Protein 2WZK (pdb70)

Radius of gyration: 33.43 Å; Cα contacts (8 Å, |Δi|>4): 358; chains: 1; bounding box: 38×51×123 Å

InterPro domains:
  IPR001373 Cullin, N-terminal [PF00888] (19-507)
  IPR016157 Cullin, conserved site [PS01256] (753-780)
  IPR016158 Cullin homology domain [PS50069] (403-638)
  IPR016158 Cullin homology domain [SM00182] (435-586)
  IPR016159 Cullin repeat-like-containing domain superfamily [SSF74788] (15-383)
  IPR019559 Cullin, neddylation domain [PF10557] (711-772)
  IPR019559 Cullin, neddylation domain [SM00884] (707-774)
  IPR036317 Cullin homology domain superfamily [SSF75632] (400-673)
  IPR036388 Winged helix-like DNA-binding domain superfamily [G3DSA:1.10.10.10] (694-776)
  IPR036390 Winged helix DNA-binding domain superfamily [SSF46785] (694-780)
  IPR045093 Cullin [PTHR11932] (10-776)
  IPR059120 Cullin-like, alpha+beta domain [PF26557] (530-672)

Sequence (369 aa):
SLQFEDKWDFMHPIVLKLLRQESVTKQQWFDLFSDVHAVCLWDDKGSSKIHQALKEDILEFIIKQAQARVLSHQDDTALLKAYIVEWRKFFTQCDILPKPFCQLEVTLLGKMEDSIVRKLMLDTWNESIFSNIKNRLQDSAMKLVHAERLGEAFDSQLVIGVRESYVNLCSNPEDKLQIYRDNFEKAYLDSTERFYRTQAPSYLQQNGVQNYMKYADAKLKEEEEKRALRYLETRRECNSVEALMECCVNALVTSFKETILAECQGMIKRNETEKLHLMFSLMDKVPNGIEPMLKDLEEHIISSAGLADMVAAAETITTDSEKYREQLDTLFNRFSKLVKEAFQDDPRFLTARDKAYKAVVNDATIFKAENL

Nearest PDB structures (foldseek):
  2wzk-assembly1_A  TM=1.003E+00  e=5.968E-44  Mus musculus
  4jgh-assembly2_D-2  TM=9.629E-01  e=2.401E-36  Homo sapiens
  8ei2-assembly1_A  TM=7.654E-01  e=1.104E-33  Homo sapiens
  4n9f-assembly4_O  TM=9.792E-01  e=4.889E-29  Homo sapiens
  6v9i-assembly1_C  TM=8.476E-01  e=6.575E-32  Streptococcus sp. 'group G'

B-factor: mean 35.42, std 13.07, range [15.44, 109.76]

Secondary structure (DSSP, 8-state):
--SHHHHHHHHHHHHHHHHHT----HHHHHHHHHHHHHHHHH-TTHHHHHHHHHHHHHHHHHHHHHHHHHT--SHHHHHHHHHHHHHHHHHHTTTTTGGGHHHHTTSTT--TT-HHHHHHHHHHIIIIIHHHHHHHHHHHHHHHHHHHTT----THHHHHHHHHHHHS---SS-TTHHIIIIIIHHHHHHHHHHHHHHHHHHHHHHHHHHHHHHHHHHHHHHHHHHHHHS--TT--SHHHHHHHHHHHHHTGGGHHHHHTTHHHHHHTT-HHHHHHHHHHHTTSTT-SHHHHHHHHHHHHHHHHHHHHHHGGGTTT-HHHHHHHHHHHHHHHHHHHHHHHTT-HHHHHHHHHHHHHHHHHHHH--PPP-

Structure (mmCIF, N/CA/C/O backbone):
data_2WZK
#
_entry.id   2WZK
#
_cell.length_a   30.180
_cell.length_b   64.500
_cell.length_c   197.540
_cell.angle_alpha   90.00
_cell.angle_beta   90.00
_cell.angle_gamma   90.00
#
_symmetry.space_group_name_H-M   'P 21 21 21'
#
loop_
_entity.id
_entity.type
_entity.pdbx_description
1 polymer CULLIN-5
2 non-polymer 1,2-ETHANEDIOL
3 water water
#
loop_
_atom_site.group_PDB
_atom_site.id
_atom_site.type_symbol
_atom_site.label_atom_id
_atom_site.label_alt_id
_atom_site.label_comp_id
_atom_site.label_asym_id
_atom_site.label_entity_id
_atom_site.label_seq_id
_atom_site.pdbx_PDB_ins_code
_atom_site.Cartn_x
_atom_site.Cartn_y
_atom_site.Cartn_z
_atom_site.occupancy
_atom_site.B_iso_or_equiv
_atom_site.auth_seq_id
_atom_site.auth_comp_id
_atom_site.auth_asym_id
_atom_site.auth_atom_id
_atom_site.pdbx_PDB_model_num
ATOM 1 N N . SER A 1 12 ? -4.088 11.389 99.916 1.00 44.14 12 SER A N 1
ATOM 2 C CA . SER A 1 12 ? -3.912 12.689 100.566 1.00 43.92 12 SER A CA 1
ATOM 3 C C . SER A 1 12 ? -4.057 12.590 102.096 1.00 45.79 12 SER A C 1
ATOM 4 O O . SER A 1 12 ? -5.117 12.891 102.658 1.00 45.55 12 SER A O 1
ATOM 7 N N . LEU A 1 13 ? -2.971 12.140 102.759 1.00 40.08 13 LEU A N 1
ATOM 8 C CA . LEU A 1 13 ? -2.894 11.921 104.210 1.00 38.82 13 LEU A CA 1
ATOM 9 C C . LEU A 1 13 ? -1.798 12.767 104.906 1.00 39.34 13 LEU A C 1
ATOM 10 O O . LEU A 1 13 ? -1.356 12.425 106.005 1.00 38.33 13 LEU A O 1
ATOM 15 N N . GLN A 1 14 ? -1.378 13.877 104.270 1.00 33.74 14 GLN A N 1
ATOM 16 C CA . GLN A 1 14 ? -0.379 14.802 104.821 1.00 32.40 14 GLN A CA 1
ATOM 17 C C . GLN A 1 14 ? -1.058 15.769 105.792 1.00 35.42 14 GLN A C 1
ATOM 18 O O . GLN A 1 14 ? -2.286 15.875 105.779 1.00 35.54 14 GLN A O 1
ATOM 24 N N . PHE A 1 15 ? -0.267 16.470 106.634 1.00 30.36 15 PHE A N 1
ATOM 25 C CA . PHE A 1 15 ? -0.764 17.452 107.602 1.00 28.68 15 PHE A CA 1
ATOM 26 C C . PHE A 1 15 ? -1.642 18.516 106.933 1.00 32.46 15 PHE A C 1
ATOM 27 O O . PHE A 1 15 ? -2.730 18.805 107.425 1.00 29.98 15 PHE A O 1
ATOM 35 N N . GLU A 1 16 ? -1.181 19.052 105.787 1.00 31.85 16 GLU A N 1
ATOM 36 C CA . GLU A 1 16 ? -1.879 20.074 104.997 1.00 32.95 16 GLU A CA 1
ATOM 37 C C . GLU A 1 16 ? -3.218 19.582 104.462 1.00 37.71 16 GLU A C 1
ATOM 38 O O . GLU A 1 16 ? -4.096 20.400 104.188 1.00 38.20 16 GLU A O 1
ATOM 44 N N . ASP A 1 17 ? -3.372 18.253 104.303 1.00 34.40 17 ASP A N 1
ATOM 45 C CA . ASP A 1 17 ? -4.600 17.626 103.811 1.00 34.19 17 ASP A CA 1
ATOM 46 C C . ASP A 1 17 ? -5.614 17.352 104.920 1.00 35.72 17 ASP A C 1
ATOM 47 O O . ASP A 1 17 ? -6.816 17.348 104.646 1.00 35.13 17 ASP A O 1
ATOM 52 N N . LYS A 1 18 ? -5.132 17.075 106.149 1.00 30.40 18 LYS A N 1
ATOM 53 C CA . LYS A 1 18 ? -5.970 16.688 107.285 1.00 29.74 18 LYS A CA 1
ATOM 54 C C . LYS A 1 18 ? -6.225 17.719 108.378 1.00 31.47 18 LYS A C 1
ATOM 55 O O . LYS A 1 18 ? -7.296 17.661 108.976 1.00 31.28 18 LYS A O 1
ATOM 61 N N . TRP A 1 19 ? -5.262 18.623 108.679 1.00 26.00 19 TRP A N 1
ATOM 62 C CA . TRP A 1 19 ? -5.426 19.602 109.768 1.00 25.20 19 TRP A CA 1
ATOM 63 C C . TRP A 1 19 ? -6.718 20.425 109.773 1.00 28.97 19 TRP A C 1
ATOM 64 O O . TRP A 1 19 ? -7.292 20.609 110.845 1.00 27.20 19 TRP A O 1
ATOM 75 N N . ASP A 1 20 ? -7.188 20.889 108.591 1.00 27.08 20 ASP A N 1
ATOM 76 C CA . ASP A 1 20 ? -8.437 21.663 108.481 1.00 28.41 20 ASP A CA 1
ATOM 77 C C . ASP A 1 20 ? -9.662 20.882 108.965 1.00 31.25 20 ASP A C 1
ATOM 78 O O . ASP A 1 20 ? -10.677 21.494 109.295 1.00 31.76 20 ASP A O 1
ATOM 83 N N . PHE A 1 21 ? -9.557 19.535 109.019 1.00 26.98 21 PHE A N 1
ATOM 84 C CA . PHE A 1 21 ? -10.605 18.638 109.505 1.00 27.24 21 PHE A CA 1
ATOM 85 C C . PHE A 1 21 ? -10.409 18.347 110.995 1.00 29.14 21 PHE A C 1
ATOM 86 O O . PHE A 1 21 ? -11.379 18.047 111.692 1.00 30.26 21 PHE A O 1
ATOM 94 N N . MET A 1 22 ? -9.152 18.445 111.476 1.00 22.51 22 MET A N 1
ATOM 95 C CA . MET A 1 22 ? -8.744 18.175 112.862 1.00 20.00 22 MET A CA 1
ATOM 96 C C . MET A 1 22 ? -8.908 19.388 113.763 1.00 24.93 22 MET A C 1
ATOM 97 O O . MET A 1 22 ? -9.438 19.252 114.862 1.00 25.78 22 MET A O 1
ATOM 102 N N . HIS A 1 23 ? -8.427 20.565 113.305 1.00 22.00 23 HIS A N 1
ATOM 103 C CA . HIS A 1 23 ? -8.493 21.858 114.004 1.00 21.64 23 HIS A CA 1
ATOM 104 C C . HIS A 1 23 ? -9.879 22.186 114.606 1.00 25.25 23 HIS A C 1
ATOM 105 O O . HIS A 1 23 ? -9.916 22.490 115.797 1.00 24.10 23 HIS A O 1
ATOM 112 N N . PRO A 1 24 ? -11.019 22.112 113.856 1.00 22.80 24 PRO A N 1
ATOM 113 C CA . PRO A 1 24 ? -12.322 22.442 114.471 1.00 22.82 24 PRO A CA 1
ATOM 114 C C . PRO A 1 24 ? -12.713 21.554 115.652 1.00 26.59 24 PRO A C 1
ATOM 115 O O . PRO A 1 24 ? -13.398 22.021 116.563 1.00 26.24 24 PRO A O 1
ATOM 119 N N . ILE A 1 25 ? -12.284 20.279 115.632 1.00 22.76 25 ILE A N 1
ATOM 120 C CA . ILE A 1 25 ? -12.573 19.312 116.701 1.00 21.75 25 ILE A CA 1
ATOM 121 C C . ILE A 1 25 ? -11.740 19.636 117.934 1.00 24.18 25 ILE A C 1
ATOM 122 O O . ILE A 1 25 ? -12.254 19.557 119.048 1.00 24.06 25 ILE A O 1
ATOM 127 N N . VAL A 1 26 ? -10.469 20.045 117.731 1.00 19.04 26 VAL A N 1
ATOM 128 C CA . VAL A 1 26 ? -9.563 20.469 118.806 1.00 17.12 26 VAL A CA 1
ATOM 129 C C . VAL A 1 26 ? -10.180 21.688 119.510 1.00 22.33 26 VAL A C 1
ATOM 130 O O . VAL A 1 26 ? -10.189 21.752 120.739 1.00 21.82 26 VAL A O 1
ATOM 134 N N . LEU A 1 27 ? -10.726 22.623 118.716 1.00 21.09 27 LEU A N 1
ATOM 135 C CA . LEU A 1 27 ? -11.375 23.839 119.184 1.00 22.81 27 LEU A CA 1
ATOM 136 C C . LEU A 1 27 ? -12.600 23.535 120.049 1.00 26.17 27 LEU A C 1
ATOM 137 O O . LEU A 1 27 ? -12.734 24.100 121.138 1.00 25.05 27 LEU A O 1
ATOM 142 N N . LYS A 1 28 ? -13.467 22.610 119.573 1.00 23.06 28 LYS A N 1
ATOM 143 C CA . LYS A 1 28 ? -14.677 22.156 120.267 1.00 22.49 28 LYS A CA 1
ATOM 144 C C . LYS A 1 28 ? -14.293 21.489 121.591 1.00 26.13 28 LYS A C 1
ATOM 145 O O . LYS A 1 28 ? -14.944 21.732 122.611 1.00 26.13 28 LYS A O 1
ATOM 151 N N . LEU A 1 29 ? -13.229 20.654 121.570 1.00 22.41 29 LEU A N 1
ATOM 152 C CA . LEU A 1 29 ? -12.738 19.943 122.753 1.00 21.71 29 LEU A CA 1
ATOM 153 C C . LEU A 1 29 ? -12.165 20.885 123.812 1.00 24.41 29 LEU A C 1
ATOM 154 O O . LEU A 1 29 ? -12.373 20.647 124.997 1.00 24.89 29 LEU A O 1
ATOM 159 N N . LEU A 1 30 ? -11.486 21.966 123.391 1.00 20.35 30 LEU A N 1
ATOM 160 C CA . LEU A 1 30 ? -10.942 22.988 124.292 1.00 19.91 30 LEU A CA 1
ATOM 161 C C . LEU A 1 30 ? -12.064 23.830 124.927 1.00 23.65 30 LEU A C 1
ATOM 162 O O . LEU A 1 30 ? -11.976 24.198 126.097 1.00 22.04 30 LEU A O 1
ATOM 167 N N . ARG A 1 31 ? -13.101 24.143 124.135 1.00 22.09 31 ARG A N 1
ATOM 168 C CA . ARG A 1 31 ? -14.236 24.978 124.544 1.00 22.34 31 ARG A CA 1
ATOM 169 C C . ARG A 1 31 ? -15.378 24.189 125.193 1.00 26.22 31 ARG A C 1
ATOM 170 O O . ARG A 1 31 ? -16.370 24.797 125.605 1.00 27.19 31 ARG A O 1
ATOM 178 N N . GLN A 1 32 ? -15.244 22.843 125.288 1.00 21.25 32 GLN A N 1
ATOM 179 C CA . GLN A 1 32 ? -16.266 21.942 125.836 1.00 21.19 32 GLN A CA 1
ATOM 180 C C . GLN A 1 32 ? -17.575 22.073 125.031 1.00 25.86 32 GLN A C 1
ATOM 181 O O . GLN A 1 32 ? -18.671 22.210 125.590 1.00 26.43 32 GLN A O 1
ATOM 187 N N . GLU A 1 33 ? -17.436 22.075 123.698 1.00 22.00 33 GLU A N 1
ATOM 188 C CA . GLU A 1 33 ? -18.574 22.154 122.797 1.00 22.87 33 GLU A CA 1
ATOM 189 C C . GLU A 1 33 ? -18.935 20.732 122.361 1.00 26.21 33 GLU A C 1
ATOM 190 O O . GLU A 1 33 ? -18.130 19.821 122.533 1.00 23.39 33 GLU A O 1
ATOM 196 N N . SER A 1 34 ? -20.145 20.539 121.813 1.00 25.46 34 SER A N 1
ATOM 197 C CA . SER A 1 34 ? -20.636 19.229 121.401 1.00 24.62 34 SER A CA 1
ATOM 198 C C . SER A 1 34 ? -19.782 18.588 120.315 1.00 27.83 34 SER A C 1
ATOM 199 O O . SER A 1 34 ? -19.490 19.217 119.299 1.00 28.96 34 SER A O 1
ATOM 202 N N . VAL A 1 35 ? -19.367 17.337 120.551 1.00 22.78 35 VAL A N 1
ATOM 203 C CA . VAL A 1 35 ? -18.559 16.538 119.616 1.00 21.76 35 VAL A CA 1
ATOM 204 C C . VAL A 1 35 ? -19.295 15.211 119.382 1.00 26.78 35 VAL A C 1
ATOM 205 O O . VAL A 1 35 ? -19.790 14.613 120.339 1.00 27.84 35 VAL A O 1
ATOM 209 N N . THR A 1 36 ? -19.422 14.778 118.117 1.00 23.40 36 THR A N 1
ATOM 210 C CA . THR A 1 36 ? -20.079 13.501 117.807 1.00 22.85 36 THR A CA 1
ATOM 211 C C . THR A 1 36 ? -19.034 12.396 118.032 1.00 24.65 36 THR A C 1
ATOM 212 O O . THR A 1 36 ? -17.840 12.683 118.011 1.00 21.49 36 THR A O 1
ATOM 216 N N . LYS A 1 37 ? -19.477 11.140 118.216 1.00 22.74 37 LYS A N 1
ATOM 217 C CA . LYS A 1 37 ? -18.584 9.992 118.389 1.00 21.78 37 LYS A CA 1
ATOM 218 C C . LYS A 1 37 ? -17.769 9.781 117.103 1.00 26.61 37 LYS A C 1
ATOM 219 O O . LYS A 1 37 ? -16.599 9.399 117.179 1.00 26.35 37 LYS A O 1
ATOM 225 N N . GLN A 1 38 ? -18.374 10.081 115.928 1.00 23.97 38 GLN A N 1
ATOM 226 C CA . GLN A 1 38 ? -17.703 10.002 114.631 1.00 23.26 38 GLN A CA 1
ATOM 227 C C . GLN A 1 38 ? -16.538 10.993 114.584 1.00 26.29 38 GLN A C 1
ATOM 228 O O . GLN A 1 38 ? -15.439 10.592 114.224 1.00 24.48 38 GLN A O 1
ATOM 234 N N . GLN A 1 39 ? -16.767 12.261 114.990 1.00 24.21 39 GLN A N 1
ATOM 235 C CA . GLN A 1 39 ? -15.739 13.317 115.028 1.00 23.14 39 GLN A CA 1
ATOM 236 C C . GLN A 1 39 ? -14.588 12.974 115.968 1.00 26.03 39 GLN A C 1
ATOM 237 O O . GLN A 1 39 ? -13.433 13.252 115.643 1.00 25.28 39 GLN A O 1
ATOM 243 N N . TRP A 1 40 ? -14.907 12.361 117.124 1.00 22.08 40 TRP A N 1
ATOM 244 C CA . TRP A 1 40 ? -13.950 11.932 118.135 1.00 20.22 40 TRP A CA 1
ATOM 245 C C . TRP A 1 40 ? -13.041 10.819 117.607 1.00 24.03 40 TRP A C 1
ATOM 246 O O . TRP A 1 40 ? -11.819 10.971 117.661 1.00 22.41 40 TRP A O 1
ATOM 257 N N . PHE A 1 41 ? -13.627 9.718 117.089 1.00 21.95 41 PHE A N 1
ATOM 258 C CA . PHE A 1 41 ? -12.835 8.604 116.569 1.00 22.46 41 PHE A CA 1
ATOM 259 C C . PHE A 1 41 ? -12.095 8.917 115.272 1.00 26.77 41 PHE A C 1
ATOM 260 O O . PHE A 1 41 ? -10.992 8.406 115.073 1.00 25.57 41 PHE A O 1
ATOM 268 N N . ASP A 1 42 ? -12.645 9.827 114.438 1.00 24.03 42 ASP A N 1
ATOM 269 C CA . ASP A 1 42 ? -11.985 10.268 113.206 1.00 23.03 42 ASP A CA 1
ATOM 270 C C . ASP A 1 42 ? -10.728 11.074 113.543 1.00 27.46 42 ASP A C 1
ATOM 271 O O . ASP A 1 42 ? -9.761 11.021 112.783 1.00 26.65 42 ASP A O 1
ATOM 276 N N . LEU A 1 43 ? -10.751 11.832 114.667 1.00 24.67 43 LEU A N 1
ATOM 277 C CA . LEU A 1 43 ? -9.606 12.623 115.128 1.00 23.28 43 LEU A CA 1
ATOM 278 C C . LEU A 1 43 ? -8.455 11.700 115.508 1.00 24.80 43 LEU A C 1
ATOM 279 O O . LEU A 1 43 ? -7.313 11.992 115.150 1.00 23.54 43 LEU A O 1
ATOM 284 N N . PHE A 1 44 ? -8.758 10.570 116.195 1.00 20.62 44 PHE A N 1
ATOM 285 C CA . PHE A 1 44 ? -7.764 9.544 116.541 1.00 20.14 44 PHE A CA 1
ATOM 286 C C . PHE A 1 44 ? -7.160 9.024 115.211 1.00 24.26 44 PHE A C 1
ATOM 287 O O . PHE A 1 44 ? -5.937 9.010 115.051 1.00 22.68 44 PHE A O 1
ATOM 295 N N . SER A 1 45 ? -8.038 8.677 114.240 1.00 21.05 45 SER A N 1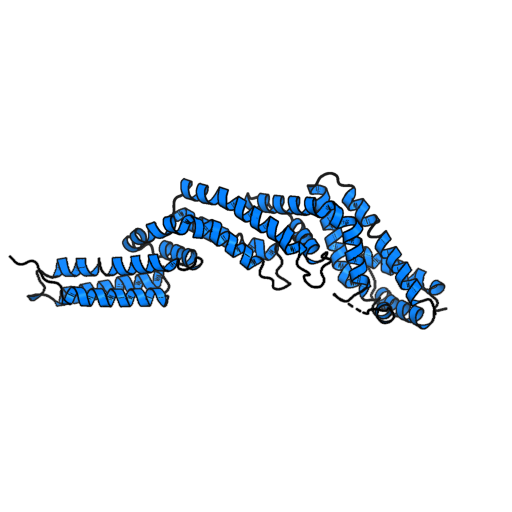
ATOM 296 C CA . SER A 1 45 ? -7.666 8.173 112.913 1.00 20.97 45 SER A CA 1
ATOM 297 C C . SER A 1 45 ? -6.810 9.153 112.111 1.00 22.48 45 SER A C 1
ATOM 298 O O . SER A 1 45 ? -5.857 8.730 111.461 1.00 21.45 45 SER A O 1
ATOM 301 N N . ASP A 1 46 ? -7.142 10.456 112.163 1.00 19.29 46 ASP A N 1
ATOM 302 C CA . ASP A 1 46 ? -6.409 11.504 111.447 1.00 19.04 46 ASP A CA 1
ATOM 303 C C . ASP A 1 46 ? -5.010 11.748 112.037 1.00 22.32 46 ASP A C 1
ATOM 304 O O . ASP A 1 46 ? -4.055 11.904 111.274 1.00 22.28 46 ASP A O 1
ATOM 309 N N . VAL A 1 47 ? -4.887 11.752 113.382 1.00 17.98 47 VAL A N 1
ATOM 310 C CA . VAL A 1 47 ? -3.602 11.927 114.081 1.00 16.39 47 VAL A CA 1
ATOM 311 C C . VAL A 1 47 ? -2.656 10.793 113.670 1.00 21.13 47 VAL A C 1
ATOM 312 O O . VAL A 1 47 ? -1.519 11.055 113.271 1.00 20.46 47 VAL A O 1
ATOM 316 N N . HIS A 1 48 ? -3.150 9.543 113.725 1.00 18.33 48 HIS A N 1
ATOM 317 C CA . HIS A 1 48 ? -2.389 8.362 113.328 1.00 19.20 48 HIS A CA 1
ATOM 318 C C . HIS A 1 48 ? -1.968 8.435 111.847 1.00 23.93 48 HIS A C 1
ATOM 319 O O . HIS A 1 48 ? -0.798 8.200 111.550 1.00 23.59 48 HIS A O 1
ATOM 326 N N . ALA A 1 49 ? -2.915 8.750 110.929 1.00 21.12 49 ALA A N 1
ATOM 327 C CA . ALA A 1 49 ? -2.639 8.843 109.486 1.00 21.06 49 ALA A CA 1
ATOM 328 C C . ALA A 1 49 ? -1.554 9.880 109.160 1.00 24.30 49 ALA A C 1
ATOM 329 O O . ALA A 1 49 ? -0.622 9.557 108.435 1.00 23.42 49 ALA A O 1
ATOM 331 N N . VAL A 1 50 ? -1.651 11.099 109.731 1.00 21.92 50 VAL A N 1
ATOM 332 C CA . VAL A 1 50 ? -0.673 12.179 109.512 1.00 21.80 50 VAL A CA 1
ATOM 333 C C . VAL A 1 50 ? 0.704 11.805 110.104 1.00 25.24 50 VAL A C 1
ATOM 334 O O . VAL A 1 50 ? 1.715 12.019 109.445 1.00 25.58 50 VAL A O 1
ATOM 338 N N . CYS A 1 51 ? 0.742 11.237 111.330 1.00 21.28 51 CYS A N 1
ATOM 339 C CA . CYS A 1 51 ? 2.001 10.827 111.960 1.00 21.13 51 CYS A CA 1
ATOM 340 C C . CYS A 1 51 ? 2.685 9.702 111.180 1.00 25.83 51 CYS A C 1
ATOM 341 O O . CYS A 1 51 ? 3.912 9.662 111.119 1.00 26.39 51 CYS A O 1
ATOM 344 N N . LEU A 1 52 ? 1.888 8.810 110.563 1.00 22.19 52 LEU A N 1
ATOM 345 C CA . LEU A 1 52 ? 2.392 7.689 109.764 1.00 22.09 52 LEU A CA 1
ATOM 346 C C . LEU A 1 52 ? 2.927 8.113 108.392 1.00 24.86 52 LEU A C 1
ATOM 347 O O . LEU A 1 52 ? 4.038 7.736 108.020 1.00 24.40 52 LEU A O 1
ATOM 352 N N . TRP A 1 53 ? 2.119 8.858 107.637 1.00 20.47 53 TRP A N 1
ATOM 353 C CA . TRP A 1 53 ? 2.402 9.222 106.250 1.00 20.76 53 TRP A CA 1
ATOM 354 C C . TRP A 1 53 ? 3.202 10.486 105.988 1.00 24.18 53 TRP A C 1
ATOM 355 O O . TRP A 1 53 ? 3.829 10.586 104.938 1.00 24.65 53 TRP A O 1
ATOM 366 N N . ASP A 1 54 ? 3.138 11.466 106.887 1.00 19.55 54 ASP A N 1
ATOM 367 C CA . ASP A 1 54 ? 3.863 12.723 106.697 1.00 19.69 54 ASP A CA 1
ATOM 368 C C . ASP A 1 54 ? 5.149 12.675 107.527 1.00 24.53 54 ASP A C 1
ATOM 369 O O . ASP A 1 54 ? 5.080 12.478 108.744 1.00 22.91 54 ASP A O 1
ATOM 374 N N . ASP A 1 55 ? 6.320 12.853 106.873 1.00 23.23 55 ASP A N 1
ATOM 375 C CA . ASP A 1 55 ? 7.621 12.854 107.568 1.00 24.54 55 ASP A CA 1
ATOM 376 C C . ASP A 1 55 ? 7.756 13.970 108.617 1.00 29.30 55 ASP A C 1
ATOM 377 O O . ASP A 1 55 ? 8.515 13.821 109.569 1.00 31.17 55 ASP A O 1
ATOM 382 N N . LYS A 1 56 ? 6.965 15.047 108.471 1.00 24.45 56 LYS A N 1
ATOM 383 C CA . LYS A 1 56 ? 6.909 16.191 109.382 1.00 23.66 56 LYS A CA 1
ATOM 384 C C . LYS A 1 56 ? 5.562 16.208 110.146 1.00 25.30 56 LYS A C 1
ATOM 385 O O . LYS A 1 56 ? 5.240 17.203 110.796 1.00 24.10 56 LYS A O 1
ATOM 389 N N . GLY A 1 57 ? 4.814 15.099 110.068 1.00 20.97 57 GLY A N 1
ATOM 390 C CA . GLY A 1 57 ? 3.492 14.923 110.675 1.00 19.59 57 GLY A CA 1
ATOM 391 C C . GLY A 1 57 ? 3.419 15.153 112.170 1.00 22.81 57 GLY A C 1
ATOM 392 O O . GLY A 1 57 ? 2.616 15.971 112.630 1.00 21.84 57 GLY A O 1
ATOM 393 N N . SER A 1 58 ? 4.265 14.443 112.937 1.00 19.17 58 SER A N 1
ATOM 394 C CA . SER A 1 58 ? 4.335 14.562 114.404 1.00 18.40 58 SER A CA 1
ATOM 395 C C . SER A 1 58 ? 4.704 15.982 114.838 1.00 23.39 58 SER A C 1
ATOM 396 O O . SER A 1 58 ? 4.071 16.528 115.739 1.00 23.34 58 SER A O 1
ATOM 399 N N . SER A 1 59 ? 5.697 16.588 114.167 1.00 20.37 59 SER A N 1
ATOM 400 C CA . SER A 1 59 ? 6.159 17.949 114.432 1.00 20.41 59 SER A CA 1
ATOM 401 C C . SER A 1 59 ? 5.075 18.991 114.159 1.00 24.50 59 SER A C 1
ATOM 402 O O . SER A 1 59 ? 4.859 19.874 114.996 1.00 24.22 59 SER A O 1
ATOM 405 N N . LYS A 1 60 ? 4.390 18.878 113.002 1.00 20.39 60 LYS A N 1
ATOM 406 C CA . LYS A 1 60 ? 3.332 19.807 112.602 1.00 20.20 60 LYS A CA 1
ATOM 407 C C . LYS A 1 60 ? 2.087 19.711 113.477 1.00 24.54 60 LYS A C 1
ATOM 408 O O . LYS A 1 60 ? 1.509 20.751 113.797 1.00 24.62 60 LYS A O 1
ATOM 414 N N . ILE A 1 61 ? 1.688 18.478 113.885 1.00 20.13 61 ILE A N 1
ATOM 415 C CA . ILE A 1 61 ? 0.542 18.260 114.780 1.00 18.65 61 ILE A CA 1
ATOM 416 C C . ILE A 1 61 ? 0.849 18.847 116.153 1.00 21.99 61 ILE A C 1
ATOM 417 O O . ILE A 1 61 ? -0.007 19.541 116.694 1.00 20.21 61 ILE A O 1
ATOM 422 N N . HIS A 1 62 ? 2.067 18.588 116.711 1.00 18.47 62 HIS A N 1
ATOM 423 C CA . HIS A 1 62 ? 2.423 19.118 118.032 1.00 18.32 62 HIS A CA 1
ATOM 424 C C . HIS A 1 62 ? 2.371 20.637 118.048 1.00 22.28 62 HIS A C 1
ATOM 425 O O . HIS A 1 62 ? 1.817 21.208 118.986 1.00 20.28 62 HIS A O 1
ATOM 432 N N . GLN A 1 63 ? 2.974 21.279 117.031 1.00 20.16 63 GLN A N 1
ATOM 433 C CA . GLN A 1 63 ? 3.027 22.735 116.934 1.00 20.94 63 GLN A CA 1
ATOM 434 C C . GLN A 1 63 ? 1.660 23.371 116.729 1.00 23.82 63 GLN A C 1
ATOM 435 O O . GLN A 1 63 ? 1.365 24.345 117.414 1.00 23.01 63 GLN A O 1
ATOM 441 N N . ALA A 1 64 ? 0.829 22.833 115.808 1.00 21.13 64 ALA A N 1
ATOM 442 C CA . ALA A 1 64 ? -0.502 23.396 115.555 1.00 21.32 64 ALA A CA 1
ATOM 443 C C . ALA A 1 64 ? -1.424 23.223 116.768 1.00 24.43 64 ALA A C 1
ATOM 444 O O . ALA A 1 64 ? -2.118 24.170 117.127 1.00 23.92 64 ALA A O 1
ATOM 446 N N . LEU A 1 65 ? -1.357 22.051 117.446 1.00 20.50 65 LEU A N 1
ATOM 447 C CA . LEU A 1 65 ? -2.105 21.761 118.678 1.00 19.19 65 LEU A CA 1
ATOM 448 C C . LEU A 1 65 ? -1.626 22.703 119.793 1.00 22.89 65 LEU A C 1
ATOM 449 O O . LEU A 1 65 ? -2.458 23.208 120.547 1.00 22.75 65 LEU A O 1
ATOM 454 N N . LYS A 1 66 ? -0.298 22.971 119.872 1.00 19.06 66 LYS A N 1
ATOM 455 C CA . LYS A 1 66 ? 0.264 23.908 120.856 1.00 18.69 66 LYS A CA 1
ATOM 456 C C . LYS A 1 66 ? -0.319 25.313 120.602 1.00 22.36 66 LYS A C 1
ATOM 457 O O . LYS A 1 66 ? -0.708 25.987 121.552 1.00 20.79 66 LYS A O 1
ATOM 463 N N . GLU A 1 67 ? -0.401 25.727 119.317 1.00 19.34 67 GLU A N 1
ATOM 464 C CA . GLU A 1 67 ? -0.966 27.018 118.916 1.00 19.55 67 GLU A CA 1
ATOM 465 C C . GLU A 1 67 ? -2.445 27.109 119.255 1.00 22.97 67 GLU A C 1
ATOM 466 O O . GLU A 1 67 ? -2.891 28.161 119.712 1.00 22.94 67 GLU A O 1
ATOM 472 N N . ASP A 1 68 ? -3.198 26.005 119.069 1.00 18.60 68 ASP A N 1
ATOM 473 C CA . ASP A 1 68 ? -4.617 25.971 119.406 1.00 18.42 68 ASP A CA 1
ATOM 474 C C . ASP A 1 68 ? -4.793 26.093 120.927 1.00 23.88 68 ASP A C 1
ATOM 475 O O . ASP A 1 68 ? -5.621 26.894 121.369 1.00 24.87 68 ASP A O 1
ATOM 480 N N . ILE A 1 69 ? -3.974 25.356 121.718 1.00 19.93 69 ILE A N 1
ATOM 481 C CA . ILE A 1 69 ? -4.011 25.406 123.189 1.00 19.93 69 ILE A CA 1
ATOM 482 C C . ILE A 1 69 ? -3.714 26.839 123.675 1.00 27.07 69 ILE A C 1
ATOM 483 O O . ILE A 1 69 ? -4.517 27.412 124.418 1.00 26.78 69 ILE A O 1
ATOM 488 N N . LEU A 1 70 ? -2.594 27.422 123.198 1.00 24.79 70 LEU A N 1
ATOM 489 C CA . LEU A 1 70 ? -2.143 28.772 123.528 1.00 26.30 70 LEU A CA 1
ATOM 490 C C . LEU A 1 70 ? -3.166 29.857 123.169 1.00 32.20 70 LEU A C 1
ATOM 491 O O . LEU A 1 70 ? -3.328 30.804 123.937 1.00 32.82 70 LEU A O 1
ATOM 496 N N . GLU A 1 71 ? -3.870 29.708 122.026 1.00 29.30 71 GLU A N 1
ATOM 497 C CA . GLU A 1 71 ? -4.877 30.674 121.574 1.00 29.59 71 GLU A CA 1
ATOM 498 C C . GLU A 1 71 ? -6.124 30.653 122.460 1.00 31.82 71 GLU A C 1
ATOM 499 O O . GLU A 1 71 ? -6.633 31.720 122.805 1.00 31.40 71 GLU A O 1
ATOM 505 N N . PHE A 1 72 ? -6.596 29.449 122.841 1.00 27.10 72 PHE A N 1
ATOM 506 C CA . PHE A 1 72 ? -7.734 29.297 123.747 1.00 26.92 72 PHE A CA 1
ATOM 507 C C . PHE A 1 72 ? -7.410 29.908 125.117 1.00 29.55 72 PHE A C 1
ATOM 508 O O . PHE A 1 72 ? -8.262 30.598 125.677 1.00 29.56 72 PHE A O 1
ATOM 516 N N A ILE A 1 73 ? -6.204 29.641 125.658 0.50 25.62 73 ILE A N 1
ATOM 517 N N B ILE A 1 73 ? -6.190 29.645 125.643 0.50 26.05 73 ILE A N 1
ATOM 518 C CA A ILE A 1 73 ? -5.785 30.158 126.967 0.50 25.33 73 ILE A CA 1
ATOM 519 C CA B ILE A 1 73 ? -5.709 30.152 126.937 0.50 25.98 73 ILE A CA 1
ATOM 520 C C A ILE A 1 73 ? -5.636 31.688 126.955 0.50 30.47 73 ILE A C 1
ATOM 521 C C B ILE A 1 73 ? -5.687 31.678 126.924 0.50 30.76 73 ILE A C 1
ATOM 522 O O A ILE A 1 73 ? -5.972 32.325 127.949 0.50 30.47 73 ILE A O 1
ATOM 523 O O B ILE A 1 73 ? -6.111 32.294 127.898 0.50 30.75 73 ILE A O 1
ATOM 532 N N . LYS A 1 74 ? -5.234 32.273 125.804 1.00 28.09 74 LYS A N 1
ATOM 533 C CA . LYS A 1 74 ? -5.135 33.731 125.601 1.00 29.06 74 LYS A CA 1
ATOM 534 C C . LYS A 1 74 ? -6.555 34.352 125.634 1.00 32.24 74 LYS A C 1
ATOM 535 O O . LYS A 1 74 ? -6.743 35.422 126.216 1.00 32.42 74 LYS A O 1
ATOM 539 N N . GLN A 1 75 ? -7.552 33.638 125.055 1.00 27.41 75 GLN A N 1
ATOM 540 C CA . GLN A 1 75 ? -8.964 34.034 125.046 1.00 27.40 75 GLN A CA 1
ATOM 541 C C . GLN A 1 75 ? -9.540 33.893 126.470 1.00 31.71 75 GLN A C 1
ATOM 542 O O . GLN A 1 75 ? -10.251 34.790 126.938 1.00 31.85 75 GLN A O 1
ATOM 548 N N . ALA A 1 76 ? -9.210 32.779 127.164 1.00 27.20 76 ALA A N 1
ATOM 549 C CA . ALA A 1 76 ? -9.645 32.533 128.548 1.00 27.31 76 ALA A CA 1
ATOM 550 C C . ALA A 1 76 ? -9.056 33.583 129.494 1.00 31.15 76 ALA A C 1
ATOM 551 O O . ALA A 1 76 ? -9.767 34.069 130.372 1.00 32.07 76 ALA A O 1
ATOM 553 N N . GLN A 1 77 ? -7.776 33.960 129.278 1.00 27.07 77 GLN A N 1
ATOM 554 C CA . GLN A 1 77 ? -7.053 34.978 130.047 1.00 28.01 77 GLN A CA 1
ATOM 555 C C . GLN A 1 77 ? -7.759 36.336 129.940 1.00 33.66 77 GLN A C 1
ATOM 556 O O . GLN A 1 77 ? -7.959 36.990 130.958 1.00 33.42 77 GLN A O 1
ATOM 562 N N . ALA A 1 78 ? -8.147 36.738 128.713 1.00 31.38 78 ALA A N 1
ATOM 563 C CA . ALA A 1 78 ? -8.850 37.993 128.441 1.00 32.92 78 ALA A CA 1
ATOM 564 C C . ALA A 1 78 ? -10.163 38.078 129.224 1.00 37.43 78 ALA A C 1
ATOM 565 O O . ALA A 1 78 ? -10.422 39.108 129.847 1.00 38.40 78 ALA A O 1
ATOM 567 N N . ARG A 1 79 ? -10.962 36.986 129.233 1.00 33.53 79 ARG A N 1
ATOM 568 C CA . ARG A 1 79 ? -12.232 36.921 129.970 1.00 33.80 79 ARG A CA 1
ATOM 569 C C . ARG A 1 79 ? -12.015 37.069 131.476 1.00 38.24 79 ARG A C 1
ATOM 570 O O . ARG A 1 79 ? -12.697 37.874 132.108 1.00 39.30 79 ARG A O 1
ATOM 578 N N . VAL A 1 80 ? -11.049 36.323 132.036 1.00 33.80 80 VAL A N 1
ATOM 579 C CA . VAL A 1 80 ? -10.732 36.335 133.471 1.00 33.54 80 VAL A CA 1
ATOM 580 C C . VAL A 1 80 ? -10.137 37.676 133.945 1.00 39.76 80 VAL A C 1
ATOM 581 O O . VAL A 1 80 ? -10.662 38.278 134.880 1.00 40.38 80 VAL A O 1
ATOM 585 N N . LEU A 1 81 ? -9.062 38.137 133.286 1.00 37.17 81 LEU A N 1
ATOM 586 C CA . LEU A 1 81 ? -8.328 39.356 133.632 1.00 38.65 81 LEU A CA 1
ATOM 587 C C . LEU A 1 81 ? -9.072 40.674 133.362 1.00 44.45 81 LEU A C 1
ATOM 588 O O . LEU A 1 81 ? -8.611 41.728 133.812 1.00 46.37 81 LEU A O 1
ATOM 593 N N . SER A 1 82 ? -10.232 40.618 132.667 1.00 40.38 82 SER A N 1
ATOM 594 C CA . SER A 1 82 ? -11.058 41.800 132.386 1.00 41.84 82 SER A CA 1
ATOM 595 C C . SER A 1 82 ? -11.817 42.286 133.631 1.00 46.62 82 SER A C 1
ATOM 596 O O . SER A 1 82 ? -12.306 43.422 133.641 1.00 48.59 82 SER A O 1
ATOM 599 N N . HIS A 1 83 ? -11.912 41.429 134.673 1.00 41.62 83 HIS A N 1
ATOM 600 C CA . HIS A 1 83 ? -12.596 41.726 135.935 1.00 42.27 83 HIS A CA 1
ATOM 601 C C . HIS A 1 83 ? -11.634 42.319 136.956 1.00 44.94 83 HIS A C 1
ATOM 602 O O . HIS A 1 83 ? -10.723 41.633 137.422 1.00 40.79 83 HIS A O 1
ATOM 609 N N . GLN A 1 84 ? -11.846 43.601 137.298 1.00 45.18 84 GLN A N 1
ATOM 610 C CA . GLN A 1 84 ? -11.043 44.342 138.277 1.00 45.93 84 GLN A CA 1
ATOM 611 C C . GLN A 1 84 ? -11.406 43.948 139.710 1.00 50.32 84 GLN A C 1
ATOM 612 O O . GLN A 1 84 ? -10.530 43.901 140.572 1.00 50.25 84 GLN A O 1
ATOM 618 N N . ASP A 1 85 ? -12.702 43.683 139.956 1.00 46.96 85 ASP A N 1
ATOM 619 C CA . ASP A 1 85 ? -13.268 43.269 141.240 1.00 46.43 85 ASP A CA 1
ATOM 620 C C . ASP A 1 85 ? -12.795 41.841 141.562 1.00 46.00 85 ASP A C 1
ATOM 621 O O . ASP A 1 85 ? -12.992 40.941 140.743 1.00 44.06 85 ASP A O 1
ATOM 626 N N . ASP A 1 86 ? -12.156 41.650 142.741 1.00 40.73 86 ASP A N 1
ATOM 627 C CA . ASP A 1 86 ? -11.629 40.362 143.211 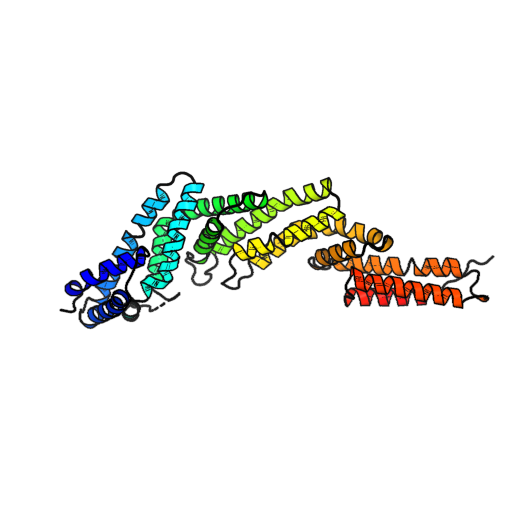1.00 38.16 86 ASP A CA 1
ATOM 628 C C . ASP A 1 86 ? -12.686 39.261 143.274 1.00 40.73 86 ASP A C 1
ATOM 629 O O . ASP A 1 86 ? -12.382 38.112 142.957 1.00 39.10 86 ASP A O 1
ATOM 634 N N . THR A 1 87 ? -13.926 39.620 143.661 1.00 38.24 87 THR A N 1
ATOM 635 C CA . THR A 1 87 ? -15.070 38.707 143.731 1.00 37.49 87 THR A CA 1
ATOM 636 C C . THR A 1 87 ? -15.461 38.254 142.315 1.00 40.02 87 THR A C 1
ATOM 637 O O . THR A 1 87 ? -15.635 37.054 142.094 1.00 38.88 87 THR A O 1
ATOM 641 N N . ALA A 1 88 ? -15.568 39.210 141.365 1.00 36.80 88 ALA A N 1
ATOM 642 C CA . ALA A 1 88 ? -15.898 38.951 139.957 1.00 36.77 88 ALA A CA 1
ATOM 643 C C . ALA A 1 88 ? -14.760 38.201 139.253 1.00 39.07 88 ALA A C 1
ATOM 644 O O . ALA A 1 88 ? -15.025 37.385 138.368 1.00 38.47 88 ALA A O 1
ATOM 646 N N . LEU A 1 89 ? -13.498 38.475 139.660 1.00 34.77 89 LEU A N 1
ATOM 647 C CA . LEU A 1 89 ? -12.289 37.824 139.147 1.00 33.04 89 LEU A CA 1
ATOM 648 C C . LEU A 1 89 ? -12.311 36.346 139.546 1.00 34.78 89 LEU A C 1
ATOM 649 O O . LEU A 1 89 ? -11.979 35.490 138.727 1.00 32.81 89 LEU A O 1
ATOM 654 N N . LEU A 1 90 ? -12.715 36.057 140.801 1.00 31.60 90 LEU A N 1
ATOM 655 C CA . LEU A 1 90 ? -12.804 34.694 141.323 1.00 30.15 90 LEU A CA 1
ATOM 656 C C . LEU A 1 90 ? -13.904 33.921 140.599 1.00 32.99 90 LEU A C 1
ATOM 657 O O . LEU A 1 90 ? -13.663 32.790 140.183 1.00 30.23 90 LEU A O 1
ATOM 662 N N . LYS A 1 91 ? -15.090 34.548 140.429 1.00 31.35 91 LYS A N 1
ATOM 663 C CA . LYS A 1 91 ? -16.247 33.984 139.734 1.00 31.98 91 LYS A CA 1
ATOM 664 C C . LYS A 1 91 ? -15.868 33.626 138.292 1.00 35.06 91 LYS A C 1
ATOM 665 O O . LYS A 1 91 ? -16.034 32.470 137.900 1.00 33.67 91 LYS A O 1
ATOM 669 N N . ALA A 1 92 ? -15.286 34.587 137.542 1.00 32.32 92 ALA A N 1
ATOM 670 C CA . ALA A 1 92 ? -14.829 34.377 136.161 1.00 31.94 92 ALA A CA 1
ATOM 671 C C . ALA A 1 92 ? -13.736 33.305 136.051 1.00 33.12 92 ALA A C 1
ATOM 672 O O . ALA A 1 92 ? -13.759 32.527 135.095 1.00 31.16 92 ALA A O 1
ATOM 674 N N . TYR A 1 93 ? -12.793 33.257 137.025 1.00 28.30 93 TYR A N 1
ATOM 675 C CA . TYR A 1 93 ? -11.721 32.259 137.030 1.00 25.79 93 TYR A CA 1
ATOM 676 C C . TYR A 1 93 ? -12.308 30.854 137.160 1.00 28.76 93 TYR A C 1
ATOM 677 O O . TYR A 1 93 ? -11.886 29.962 136.427 1.00 27.32 93 TYR A O 1
ATOM 686 N N . ILE A 1 94 ? -13.263 30.668 138.102 1.00 25.75 94 ILE A N 1
ATOM 687 C CA . ILE A 1 94 ? -13.913 29.388 138.399 1.00 25.00 94 ILE A CA 1
ATOM 688 C C . ILE A 1 94 ? -14.745 28.870 137.227 1.00 30.44 94 ILE A C 1
ATOM 689 O O . ILE A 1 94 ? -14.682 27.675 136.924 1.00 29.11 94 ILE A O 1
ATOM 694 N N . VAL A 1 95 ? -15.501 29.766 136.562 1.00 29.24 95 VAL A N 1
ATOM 695 C CA . VAL A 1 95 ? -16.312 29.435 135.384 1.00 29.83 95 VAL A CA 1
ATOM 696 C C . VAL A 1 95 ? -15.379 28.801 134.347 1.00 31.90 95 VAL A C 1
ATOM 697 O O . VAL A 1 95 ? -15.632 27.669 133.927 1.00 30.56 95 VAL A O 1
ATOM 701 N N . GLU A 1 96 ? -14.267 29.503 134.009 1.00 27.79 96 GLU A N 1
ATOM 702 C CA . GLU A 1 96 ? -13.255 29.039 133.057 1.00 25.93 96 GLU A CA 1
ATOM 703 C C . GLU A 1 96 ? -12.563 27.764 133.513 1.00 27.01 96 GLU A C 1
ATOM 704 O O . GLU A 1 96 ? -12.495 26.813 132.732 1.00 24.56 96 GLU A O 1
ATOM 710 N N . TRP A 1 97 ? -12.043 27.748 134.770 1.00 23.68 97 TRP A N 1
ATOM 711 C CA . TRP A 1 97 ? -11.317 26.616 135.354 1.00 22.45 97 TRP A CA 1
ATOM 712 C C . TRP A 1 97 ? -12.115 25.324 135.361 1.00 25.49 97 TRP A C 1
ATOM 713 O O . TRP A 1 97 ? -11.561 24.298 134.988 1.00 24.43 97 TRP A O 1
ATOM 724 N N . ARG A 1 98 ? -13.400 25.363 135.786 1.00 22.78 98 ARG A N 1
ATOM 725 C CA . ARG A 1 98 ? -14.264 24.181 135.856 1.00 22.89 98 ARG A CA 1
ATOM 726 C C . ARG A 1 98 ? -14.336 23.461 134.506 1.00 25.48 98 ARG A C 1
ATOM 727 O O . ARG A 1 98 ? -14.140 22.247 134.454 1.00 23.60 98 ARG A O 1
ATOM 730 N N . LYS A 1 99 ? -14.585 24.218 133.420 1.00 23.02 99 LYS A N 1
ATOM 731 C CA . LYS A 1 99 ? -14.657 23.682 132.057 1.00 22.16 99 LYS A CA 1
ATOM 732 C C . LYS A 1 99 ? -13.282 23.205 131.583 1.00 25.15 99 LYS A C 1
ATOM 733 O O . LYS A 1 99 ? -13.159 22.066 131.131 1.00 25.24 99 LYS A O 1
ATOM 739 N N . PHE A 1 100 ? -12.253 24.074 131.692 1.00 20.46 100 PHE A N 1
ATOM 740 C CA . PHE A 1 100 ? -10.886 23.779 131.250 1.00 18.57 100 PHE A CA 1
ATOM 741 C C . PHE A 1 100 ? -10.298 22.546 131.915 1.00 21.13 100 PHE A C 1
ATOM 742 O O . PHE A 1 100 ? -9.811 21.663 131.214 1.00 20.93 100 PHE A O 1
ATOM 750 N N . PHE A 1 101 ? -10.343 22.484 133.261 1.00 18.56 101 PHE A N 1
ATOM 751 C CA . PHE A 1 101 ? -9.814 21.361 134.037 1.00 17.61 101 PHE A CA 1
ATOM 752 C C . PHE A 1 101 ? -10.465 20.027 133.642 1.00 22.25 101 PHE A C 1
ATOM 753 O O . PHE A 1 101 ? -9.770 19.011 133.548 1.00 20.73 101 PHE A O 1
ATOM 761 N N . THR A 1 102 ? -11.782 20.045 133.358 1.00 20.62 102 THR A N 1
ATOM 762 C CA . THR A 1 102 ? -12.508 18.862 132.887 1.00 20.60 102 THR A CA 1
ATOM 763 C C . THR A 1 102 ? -11.923 18.424 131.531 1.00 21.49 102 THR A C 1
ATOM 764 O O . THR A 1 102 ? -11.602 17.251 131.356 1.00 20.38 102 THR A O 1
ATOM 768 N N . GLN A 1 103 ? -11.748 19.383 130.604 1.00 17.82 103 GLN A N 1
ATOM 769 C CA . GLN A 1 103 ? -11.212 19.152 129.254 1.00 16.91 103 GLN A CA 1
ATOM 770 C C . GLN A 1 103 ? -9.754 18.674 129.227 1.00 21.53 103 GLN A C 1
ATOM 771 O O . GLN A 1 103 ? -9.359 18.036 128.253 1.00 20.35 103 GLN A O 1
ATOM 777 N N . CYS A 1 104 ? -8.984 18.904 130.327 1.00 19.74 104 CYS A N 1
ATOM 778 C CA . CYS A 1 104 ? -7.593 18.439 130.481 1.00 18.65 104 CYS A CA 1
ATOM 779 C C . CYS A 1 104 ? -7.545 16.908 130.515 1.00 23.07 104 CYS A C 1
ATOM 780 O O . CYS A 1 104 ? -6.495 16.331 130.268 1.00 23.28 104 CYS A O 1
ATOM 783 N N . ASP A 1 105 ? -8.680 16.255 130.815 1.00 20.19 105 ASP A N 1
ATOM 784 C CA . ASP A 1 105 ? -8.803 14.795 130.860 1.00 20.09 105 ASP A CA 1
ATOM 785 C C . ASP A 1 105 ? -9.367 14.238 129.549 1.00 24.91 105 ASP A C 1
ATOM 786 O O . ASP A 1 105 ? -9.451 13.016 129.391 1.00 25.49 105 ASP A O 1
ATOM 791 N N . ILE A 1 106 ? -9.774 15.137 128.620 1.00 20.74 106 ILE A N 1
ATOM 792 C CA . ILE A 1 106 ? -10.405 14.770 127.355 1.00 20.05 106 ILE A CA 1
ATOM 793 C C . ILE A 1 106 ? -9.523 15.043 126.121 1.00 22.73 106 ILE A C 1
ATOM 794 O O . ILE A 1 106 ? -9.191 14.092 125.411 1.00 21.18 106 ILE A O 1
ATOM 799 N N . LEU A 1 107 ? -9.139 16.320 125.882 1.00 19.30 107 LEU A N 1
ATOM 800 C CA . LEU A 1 107 ? -8.303 16.739 124.749 1.00 19.55 107 LEU A CA 1
ATOM 801 C C . LEU A 1 107 ? -7.008 15.894 124.517 1.00 23.26 107 LEU A C 1
ATOM 802 O O . LEU A 1 107 ? -6.724 15.594 123.355 1.00 23.80 107 LEU A O 1
ATOM 807 N N . PRO A 1 108 ? -6.251 15.445 125.549 1.00 19.25 108 PRO A N 1
ATOM 808 C CA . PRO A 1 108 ? -5.054 14.633 125.267 1.00 19.06 108 PRO A CA 1
ATOM 809 C C . PRO A 1 108 ? -5.343 13.231 124.717 1.00 22.39 108 PRO A C 1
ATOM 810 O O . PRO A 1 108 ? -4.461 12.665 124.095 1.00 22.47 108 PRO A O 1
ATOM 814 N N . LYS A 1 109 ? -6.554 12.674 124.945 1.00 18.18 109 LYS A N 1
ATOM 815 C CA . LYS A 1 109 ? -6.930 11.320 124.509 1.00 18.20 109 LYS A CA 1
ATOM 816 C C . LYS A 1 109 ? -6.752 11.034 122.997 1.00 22.50 109 LYS A C 1
ATOM 817 O O . LYS A 1 109 ? -6.017 10.097 122.690 1.00 22.40 109 LYS A O 1
ATOM 823 N N . PRO A 1 110 ? -7.319 11.825 122.042 1.00 19.01 110 PRO A N 1
ATOM 824 C CA . PRO A 1 110 ? -7.059 11.542 120.612 1.00 19.81 110 PRO A CA 1
ATOM 825 C C . PRO A 1 110 ? -5.607 11.718 120.198 1.00 23.87 110 PRO A C 1
ATOM 826 O O . PRO A 1 110 ? -5.220 11.212 119.152 1.00 25.01 110 PRO A O 1
ATOM 830 N N . PHE A 1 111 ? -4.803 12.404 121.031 1.00 21.21 111 PHE A N 1
ATOM 831 C CA . PHE A 1 111 ? -3.390 12.673 120.782 1.00 20.17 111 PHE A CA 1
ATOM 832 C C . PHE A 1 111 ? -2.411 11.665 121.384 1.00 28.00 111 PHE A C 1
ATOM 833 O O . PHE A 1 111 ? -1.201 11.921 121.407 1.00 26.00 111 PHE A O 1
ATOM 841 N N . CYS A 1 112 ? -2.933 10.494 121.807 1.00 29.95 112 CYS A N 1
ATOM 842 C CA . CYS A 1 112 ? -2.172 9.372 122.365 1.00 32.02 112 CYS A CA 1
ATOM 843 C C . CYS A 1 112 ? -1.144 8.874 121.347 1.00 34.39 112 CYS A C 1
ATOM 844 O O . CYS A 1 112 ? 0.012 8.644 121.711 1.00 33.51 112 CYS A O 1
ATOM 847 N N . GLN A 1 113 ? -1.573 8.735 120.069 1.00 29.95 113 GLN A N 1
ATOM 848 C CA . GLN A 1 113 ? -0.758 8.284 118.939 1.00 29.48 113 GLN A CA 1
ATOM 849 C C . GLN A 1 113 ? 0.352 9.286 118.625 1.00 31.29 113 GLN A C 1
ATOM 850 O O . GLN A 1 113 ? 1.422 8.875 118.185 1.00 31.92 113 GLN A O 1
ATOM 856 N N . LEU A 1 114 ? 0.095 10.598 118.844 1.00 24.91 114 LEU A N 1
ATOM 857 C CA . LEU A 1 114 ? 1.079 11.665 118.664 1.00 23.43 114 LEU A CA 1
ATOM 858 C C . LEU A 1 114 ? 2.160 11.547 119.749 1.00 24.75 114 LEU A C 1
ATOM 859 O O . LEU A 1 114 ? 3.348 11.498 119.429 1.00 23.83 114 LEU A O 1
ATOM 864 N N . GLU A 1 115 ? 1.736 11.468 121.026 1.00 20.27 115 GLU A N 1
ATOM 865 C CA . GLU A 1 115 ? 2.613 11.365 122.193 1.00 19.62 115 GLU A CA 1
ATOM 866 C C . GLU A 1 115 ? 3.629 10.225 122.105 1.00 24.34 115 GLU A C 1
ATOM 867 O O . GLU A 1 115 ? 4.795 10.435 122.443 1.00 23.88 115 GLU A O 1
ATOM 873 N N . VAL A 1 116 ? 3.202 9.044 121.610 1.00 21.99 116 VAL A N 1
ATOM 874 C CA . VAL A 1 116 ? 4.086 7.875 121.440 1.00 23.45 116 VAL A CA 1
ATOM 875 C C . VAL A 1 116 ? 5.183 8.075 120.376 1.00 25.54 116 VAL A C 1
ATOM 876 O O . VAL A 1 116 ? 6.094 7.256 120.300 1.00 25.21 116 VAL A O 1
ATOM 880 N N . THR A 1 117 ? 5.090 9.149 119.558 1.00 20.90 117 THR A N 1
ATOM 881 C CA . THR A 1 117 ? 6.094 9.464 118.531 1.00 20.92 117 THR A CA 1
ATOM 882 C C . THR A 1 117 ? 7.077 10.530 119.030 1.00 25.46 117 THR A C 1
ATOM 883 O O . THR A 1 117 ? 8.081 10.778 118.369 1.00 26.13 117 THR A O 1
ATOM 887 N N . LEU A 1 118 ? 6.786 11.151 120.188 1.00 22.26 118 LEU A N 1
ATOM 888 C CA . LEU A 1 118 ? 7.610 12.207 120.781 1.00 22.39 118 LEU A CA 1
ATOM 889 C C . LEU A 1 118 ? 8.585 11.700 121.837 1.00 26.33 118 LEU A C 1
ATOM 890 O O . LEU A 1 118 ? 8.276 10.776 122.593 1.00 25.04 118 LEU A O 1
ATOM 895 N N . LEU A 1 119 ? 9.772 12.320 121.874 1.00 24.15 119 LEU A N 1
ATOM 896 C CA . LEU A 1 119 ? 10.853 12.009 122.807 1.00 25.20 119 LEU A CA 1
ATOM 897 C C . LEU A 1 119 ? 10.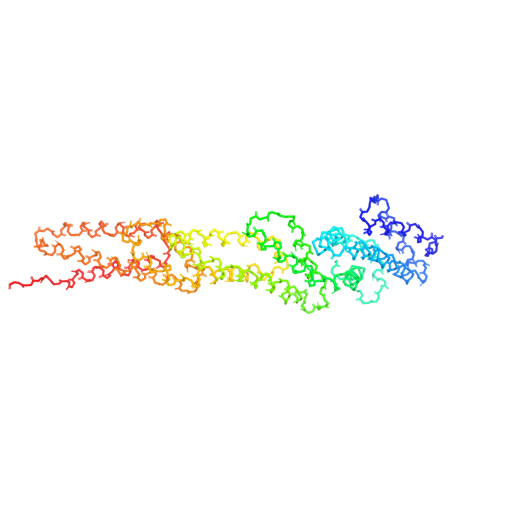458 12.389 124.237 1.00 29.55 119 LEU A C 1
ATOM 898 O O . LEU A 1 119 ? 9.813 13.418 124.446 1.00 27.80 119 LEU A O 1
ATOM 903 N N . GLY A 1 120 ? 10.828 11.532 125.188 1.00 37.90 120 GLY A N 1
ATOM 904 C CA . GLY A 1 120 ? 10.541 11.707 126.609 1.00 37.96 120 GLY A CA 1
ATOM 905 C C . GLY A 1 120 ? 9.382 10.863 127.103 1.00 42.23 120 GLY A C 1
ATOM 906 O O . GLY A 1 120 ? 9.371 10.458 128.271 1.00 42.45 120 GLY A O 1
ATOM 907 N N . LYS A 1 121 ? 8.404 10.581 126.209 1.00 38.43 121 LYS A N 1
ATOM 908 C CA . LYS A 1 121 ? 7.206 9.784 126.506 1.00 62.23 121 LYS A CA 1
ATOM 909 C C . LYS A 1 121 ? 7.548 8.336 126.883 1.00 109.76 121 LYS A C 1
ATOM 910 O O . LYS A 1 121 ? 6.978 7.798 127.834 1.00 75.33 121 LYS A O 1
ATOM 916 N N . MET A 1 130 ? -2.677 9.557 132.277 1.00 51.29 130 MET A N 1
ATOM 917 C CA . MET A 1 130 ? -3.154 10.930 132.138 1.00 50.60 130 MET A CA 1
ATOM 918 C C . MET A 1 130 ? -2.142 11.937 132.717 1.00 52.25 130 MET A C 1
ATOM 919 O O . MET A 1 130 ? -1.911 12.978 132.105 1.00 51.19 130 MET A O 1
ATOM 924 N N . GLU A 1 131 ? -1.529 11.619 133.879 1.00 47.88 131 GLU A N 1
ATOM 925 C CA . GLU A 1 131 ? -0.535 12.476 134.539 1.00 46.99 131 GLU A CA 1
ATOM 926 C C . GLU A 1 131 ? 0.799 12.541 133.775 1.00 48.16 131 GLU A C 1
ATOM 927 O O . GLU A 1 131 ? 1.535 13.521 133.916 1.00 47.93 131 GLU A O 1
ATOM 929 N N . ASP A 1 132 ? 1.092 11.503 132.961 1.00 42.41 132 ASP A N 1
ATOM 930 C CA . ASP A 1 132 ? 2.294 11.389 132.124 1.00 40.76 132 ASP A CA 1
ATOM 931 C C . ASP A 1 132 ? 2.072 11.984 130.712 1.00 38.75 132 ASP A C 1
ATOM 932 O O . ASP A 1 132 ? 2.940 11.848 129.840 1.00 38.61 132 ASP A O 1
ATOM 937 N N . SER A 1 133 ? 0.921 12.645 130.490 1.00 29.86 133 SER A N 1
ATOM 938 C CA . SER A 1 133 ? 0.580 13.215 129.192 1.00 27.23 133 SER A CA 1
ATOM 939 C C . SER A 1 133 ? 1.255 14.545 128.878 1.00 28.29 133 SER A C 1
ATOM 940 O O . SER A 1 133 ? 1.090 15.516 129.611 1.00 26.48 133 SER A O 1
ATOM 943 N N . ILE A 1 134 ? 1.984 14.581 127.744 1.00 24.98 134 ILE A N 1
ATOM 944 C CA . ILE A 1 134 ? 2.677 15.751 127.196 1.00 24.54 134 ILE A CA 1
ATOM 945 C C . ILE A 1 134 ? 1.643 16.869 126.928 1.00 26.61 134 ILE A C 1
ATOM 946 O O . ILE A 1 134 ? 1.844 17.998 127.378 1.00 25.70 134 ILE A O 1
ATOM 951 N N . VAL A 1 135 ? 0.525 16.534 126.226 1.00 21.54 135 VAL A N 1
ATOM 952 C CA . VAL A 1 135 ? -0.570 17.460 125.896 1.00 20.11 135 VAL A CA 1
ATOM 953 C C . VAL A 1 135 ? -1.212 18.020 127.187 1.00 22.00 135 VAL A C 1
ATOM 954 O O . VAL A 1 135 ? -1.367 19.237 127.313 1.00 21.47 135 VAL A O 1
ATOM 958 N N . ARG A 1 136 ? -1.547 17.144 128.145 1.00 17.42 136 ARG A N 1
ATOM 959 C CA . ARG A 1 136 ? -2.143 17.556 129.422 1.00 16.39 136 ARG A CA 1
ATOM 960 C C . ARG A 1 136 ? -1.209 18.488 130.191 1.00 21.08 136 ARG A C 1
ATOM 961 O O . ARG A 1 136 ? -1.678 19.489 130.735 1.00 20.22 136 ARG A O 1
ATOM 969 N N . LYS A 1 137 ? 0.106 18.181 130.200 1.00 18.95 137 LYS A N 1
ATOM 970 C CA . LYS A 1 137 ? 1.111 19.006 130.878 1.00 19.86 137 LYS A CA 1
ATOM 971 C C . LYS A 1 137 ? 1.183 20.385 130.222 1.00 22.78 137 LYS A C 1
ATOM 972 O O . LYS A 1 137 ? 1.224 21.384 130.929 1.00 21.69 137 LYS A O 1
ATOM 978 N N . LEU A 1 138 ? 1.140 20.426 128.879 1.00 20.02 138 LEU A N 1
ATOM 979 C CA . LEU A 1 138 ? 1.161 21.652 128.084 1.00 19.95 138 LEU A CA 1
ATOM 980 C C . LEU A 1 138 ? -0.049 22.536 128.409 1.00 23.71 138 LEU A C 1
ATOM 981 O O . LEU A 1 138 ? 0.110 23.748 128.565 1.00 24.03 138 LEU A O 1
ATOM 986 N N . MET A 1 139 ? -1.243 21.923 128.517 1.00 19.67 139 MET A N 1
ATOM 987 C CA . MET A 1 139 ? -2.502 22.584 128.874 1.00 18.94 139 MET A CA 1
ATOM 988 C C . MET A 1 139 ? -2.397 23.260 130.256 1.00 22.67 139 MET A C 1
ATOM 989 O O . MET A 1 139 ? -2.651 24.465 130.378 1.00 22.47 139 MET A O 1
ATOM 994 N N . LEU A 1 140 ? -1.973 22.491 131.275 1.00 18.19 140 LEU A N 1
ATOM 995 C CA . LEU A 1 140 ? -1.833 22.977 132.646 1.00 17.94 140 LEU A CA 1
ATOM 996 C C . LEU A 1 140 ? -0.707 24.012 132.819 1.00 21.67 140 LEU A C 1
ATOM 997 O O . LEU A 1 140 ? -0.919 25.026 133.489 1.00 20.33 140 LEU A O 1
ATOM 1002 N N . ASP A 1 141 ? 0.452 23.797 132.161 1.00 19.32 141 ASP A N 1
ATOM 1003 C CA . ASP A 1 141 ? 1.589 24.730 132.215 1.00 20.70 141 ASP A CA 1
ATOM 1004 C C . ASP A 1 141 ? 1.236 26.098 131.636 1.00 24.34 141 ASP A C 1
ATOM 1005 O O . ASP A 1 141 ? 1.555 27.106 132.258 1.00 24.18 141 ASP A O 1
ATOM 1010 N N . THR A 1 142 ? 0.554 26.126 130.472 1.00 21.83 142 THR A N 1
ATOM 1011 C CA . THR A 1 142 ? 0.138 27.354 129.784 1.00 22.79 142 THR A CA 1
ATOM 1012 C C . THR A 1 142 ? -0.918 28.081 130.614 1.00 26.91 142 THR A C 1
ATOM 1013 O O . THR A 1 142 ? -0.843 29.304 130.739 1.00 27.69 142 THR A O 1
ATOM 1017 N N . TRP A 1 143 ? -1.887 27.326 131.189 1.00 22.14 143 TRP A N 1
ATOM 1018 C CA . TRP A 1 143 ? -2.931 27.876 132.060 1.00 21.89 143 TRP A CA 1
ATOM 1019 C C . TRP A 1 143 ? -2.262 28.576 133.236 1.00 26.30 143 TRP A C 1
ATOM 1020 O O . TRP A 1 143 ? -2.621 29.705 133.552 1.00 26.26 143 TRP A O 1
ATOM 1031 N N . ASN A 1 144 ? -1.283 27.902 133.867 1.00 23.98 144 ASN A N 1
ATOM 1032 C CA . ASN A 1 144 ? -0.539 28.433 135.002 1.00 25.23 144 ASN A CA 1
ATOM 1033 C C . ASN A 1 144 ? 0.253 29.681 134.623 1.00 30.77 144 ASN A C 1
ATOM 1034 O O . ASN A 1 144 ? 0.116 30.697 135.301 1.00 30.87 144 ASN A O 1
ATOM 1039 N N . GLU A 1 145 ? 1.038 29.618 133.528 1.00 29.26 145 GLU A N 1
ATOM 1040 C CA . GLU A 1 145 ? 1.868 30.726 133.038 1.00 30.96 145 GLU A CA 1
ATOM 1041 C C . GLU A 1 145 ? 1.065 31.985 132.706 1.00 35.06 145 GLU A C 1
ATOM 1042 O O . GLU A 1 145 ? 1.475 33.080 133.085 1.00 37.07 145 GLU A O 1
ATOM 1048 N N . SER A 1 146 ? -0.072 31.829 132.010 1.00 29.70 146 SER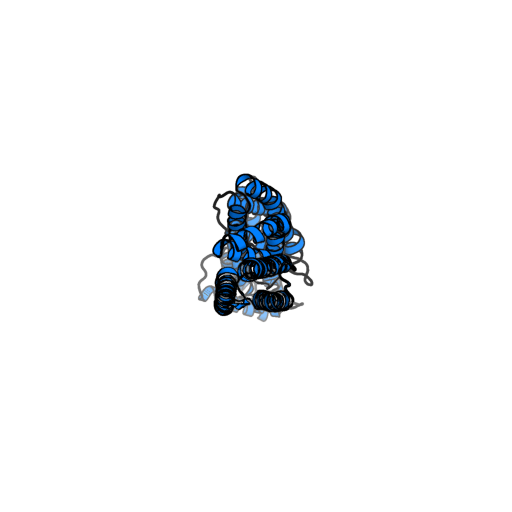 A N 1
ATOM 1049 C CA . SER A 1 146 ? -0.900 32.952 131.571 1.00 30.12 146 SER A CA 1
ATOM 1050 C C . SER A 1 146 ? -1.938 33.439 132.567 1.00 31.75 146 SER A C 1
ATOM 1051 O O . SER A 1 146 ? -2.140 34.651 132.670 1.00 32.34 146 SER A O 1
ATOM 1054 N N . ILE A 1 147 ? -2.629 32.506 133.260 1.00 25.76 147 ILE A N 1
ATOM 1055 C CA . ILE A 1 147 ? -3.733 32.842 134.162 1.00 25.12 147 ILE A CA 1
ATOM 1056 C C . ILE A 1 147 ? -3.468 32.753 135.659 1.00 29.47 147 ILE A C 1
ATOM 1057 O O . ILE A 1 147 ? -3.439 33.795 136.321 1.00 30.43 147 ILE A O 1
ATOM 1062 N N . PHE A 1 148 ? -3.354 31.520 136.202 1.00 24.68 148 PHE A N 1
ATOM 1063 C CA . PHE A 1 148 ? -3.197 31.266 137.636 1.00 23.69 148 PHE A CA 1
ATOM 1064 C C . PHE A 1 148 ? -2.057 31.962 138.365 1.00 29.62 148 PHE A C 1
ATOM 1065 O O . PHE A 1 148 ? -2.322 32.570 139.392 1.00 28.77 148 PHE A O 1
ATOM 1073 N N . SER A 1 149 ? -0.806 31.860 137.864 1.00 28.95 149 SER A N 1
ATOM 1074 C CA . SER A 1 149 ? 0.393 32.430 138.504 1.00 30.99 149 SER A CA 1
ATOM 1075 C C . SER A 1 149 ? 0.329 33.925 138.824 1.00 37.82 149 SER A C 1
ATOM 1076 O O . SER A 1 149 ? 0.852 34.344 139.859 1.00 39.02 149 SER A O 1
ATOM 1079 N N . ASN A 1 150 ? -0.310 34.715 137.948 1.00 34.84 150 ASN A N 1
ATOM 1080 C CA . ASN A 1 150 ? -0.437 36.167 138.104 1.00 36.50 150 ASN A CA 1
ATOM 1081 C C . ASN A 1 150 ? -1.489 36.587 139.136 1.00 38.81 150 ASN A C 1
ATOM 1082 O O . ASN A 1 150 ? -1.325 37.630 139.772 1.00 39.82 150 ASN A O 1
ATOM 1087 N N . ILE A 1 151 ? -2.576 35.797 139.284 1.00 32.66 151 ILE A N 1
ATOM 1088 C CA . ILE A 1 151 ? -3.698 36.125 140.182 1.00 31.04 151 ILE A CA 1
ATOM 1089 C C . ILE A 1 151 ? -3.909 35.165 141.377 1.00 32.46 151 ILE A C 1
ATOM 1090 O O . ILE A 1 151 ? -4.883 35.341 142.110 1.00 31.01 151 ILE A O 1
ATOM 1095 N N . LYS A 1 152 ? -3.017 34.163 141.567 1.00 28.21 152 LYS A N 1
ATOM 1096 C CA . LYS A 1 152 ? -3.132 33.147 142.625 1.00 26.63 152 LYS A CA 1
ATOM 1097 C C . LYS A 1 152 ? -3.327 33.643 144.050 1.00 31.68 152 LYS A C 1
ATOM 1098 O O . LYS A 1 152 ? -4.166 33.086 144.761 1.00 30.43 152 LYS A O 1
ATOM 1104 N N . ASN A 1 153 ? -2.564 34.676 144.467 1.00 29.78 153 ASN A N 1
ATOM 1105 C CA . ASN A 1 153 ? -2.658 35.244 145.818 1.00 30.04 153 ASN A CA 1
ATOM 1106 C C . ASN A 1 153 ? -4.011 35.917 146.033 1.00 34.06 153 ASN A C 1
ATOM 1107 O O . ASN A 1 153 ? -4.560 35.821 147.124 1.00 33.03 153 ASN A O 1
ATOM 1112 N N . ARG A 1 154 ? -4.554 36.582 144.987 1.00 31.86 154 ARG A N 1
ATOM 1113 C CA . ARG A 1 154 ? -5.862 37.240 145.047 1.00 31.68 154 ARG A CA 1
ATOM 1114 C C . ARG A 1 154 ? -6.974 36.193 145.122 1.00 33.53 154 ARG A C 1
ATOM 1115 O O . ARG A 1 154 ? -7.896 36.354 145.929 1.00 32.96 154 ARG A O 1
ATOM 1123 N N . LEU A 1 155 ? -6.860 35.093 144.325 1.00 27.62 155 LEU A N 1
ATOM 1124 C CA . LEU A 1 155 ? -7.829 33.985 144.343 1.00 24.96 155 LEU A CA 1
ATOM 1125 C C . LEU A 1 155 ? -7.865 33.328 145.722 1.00 27.79 155 LEU A C 1
ATOM 1126 O O . LEU A 1 155 ? -8.950 33.063 146.241 1.00 27.01 155 LEU A O 1
ATOM 1131 N N . GLN A 1 156 ? -6.677 33.076 146.313 1.00 24.16 156 GLN A N 1
ATOM 1132 C CA . GLN A 1 156 ? -6.539 32.467 147.635 1.00 23.73 156 GLN A CA 1
ATOM 1133 C C . GLN A 1 156 ? -7.163 33.344 148.730 1.00 27.87 156 GLN A C 1
ATOM 1134 O O . GLN A 1 156 ? -7.934 32.828 149.531 1.00 25.82 156 GLN A O 1
ATOM 1140 N N . ASP A 1 157 ? -6.847 34.663 148.749 1.00 27.27 157 ASP A N 1
ATOM 1141 C CA . ASP A 1 157 ? -7.402 35.610 149.727 1.00 28.30 157 ASP A CA 1
ATOM 1142 C C . ASP A 1 157 ? -8.933 35.662 149.634 1.00 31.31 157 ASP A C 1
ATOM 1143 O O . ASP A 1 157 ? -9.600 35.667 150.664 1.00 30.11 157 ASP A O 1
ATOM 1148 N N . SER A 1 158 ? -9.482 35.656 148.400 1.00 27.94 158 SER A N 1
ATOM 1149 C CA . SER A 1 158 ? -10.926 35.664 148.154 1.00 26.96 158 SER A CA 1
ATOM 1150 C C . SER A 1 158 ? -11.578 34.358 148.619 1.00 29.07 158 SER A C 1
ATOM 1151 O O . SER A 1 158 ? -12.687 34.395 149.160 1.00 28.82 158 SER A O 1
ATOM 1154 N N . ALA A 1 159 ? -10.878 33.213 148.438 1.00 23.81 159 ALA A N 1
ATOM 1155 C CA . ALA A 1 159 ? -11.352 31.891 148.866 1.00 21.91 159 ALA A CA 1
ATOM 1156 C C . ALA A 1 159 ? -11.490 31.843 150.394 1.00 25.63 159 ALA A C 1
ATOM 1157 O O . ALA A 1 159 ? -12.529 31.416 150.901 1.00 25.56 159 ALA A O 1
ATOM 1159 N N . MET A 1 160 ? -10.457 32.340 151.113 1.00 21.29 160 MET A N 1
ATOM 1160 C CA . MET A 1 160 ? -10.403 32.424 152.572 1.00 20.46 160 MET A CA 1
ATOM 1161 C C . MET A 1 160 ? -11.480 33.355 153.124 1.00 26.34 160 MET A C 1
ATOM 1162 O O . MET A 1 160 ? -12.054 33.048 154.170 1.00 27.28 160 MET A O 1
ATOM 1167 N N . LYS A 1 161 ? -11.767 34.477 152.423 1.00 23.44 161 LYS A N 1
ATOM 1168 C CA . LYS A 1 161 ? -12.803 35.434 152.825 1.00 24.16 161 LYS A CA 1
ATOM 1169 C C . LYS A 1 161 ? -14.189 34.788 152.744 1.00 27.84 161 LYS A C 1
ATOM 1170 O O . LYS A 1 161 ? -15.031 35.055 153.599 1.00 27.18 161 LYS A O 1
ATOM 1175 N N . LEU A 1 162 ? -14.414 33.923 151.728 1.00 24.50 162 LEU A N 1
ATOM 1176 C CA . LEU A 1 162 ? -15.674 33.197 151.555 1.00 24.62 162 LEU A CA 1
ATOM 1177 C C . LEU A 1 162 ? -15.881 32.162 152.666 1.00 27.46 162 LEU A C 1
ATOM 1178 O O . LEU A 1 162 ? -17.013 31.984 153.117 1.00 26.66 162 LEU A O 1
ATOM 1183 N N . VAL A 1 163 ? -14.790 31.496 153.110 1.00 23.50 163 VAL A N 1
ATOM 1184 C CA . VAL A 1 163 ? -14.830 30.506 154.198 1.00 22.90 163 VAL A CA 1
ATOM 1185 C C . VAL A 1 163 ? -15.154 31.244 155.516 1.00 28.10 163 VAL A C 1
ATOM 1186 O O . VAL A 1 163 ? -15.936 30.732 156.323 1.00 28.01 163 VAL A O 1
ATOM 1190 N N . HIS A 1 164 ? -14.596 32.467 155.694 1.00 24.56 164 HIS A N 1
ATOM 1191 C CA . HIS A 1 164 ? -14.863 33.328 156.851 1.00 24.96 164 HIS A CA 1
ATOM 1192 C C . HIS A 1 164 ? -16.340 33.747 156.833 1.00 28.66 164 HIS A C 1
ATOM 1193 O O . HIS A 1 164 ? -17.003 33.684 157.870 1.00 28.81 164 HIS A O 1
ATOM 1200 N N . ALA A 1 165 ? -16.848 34.178 155.659 1.00 25.55 165 ALA A N 1
ATOM 1201 C CA . ALA A 1 165 ? -18.246 34.582 155.478 1.00 26.18 165 ALA A CA 1
ATOM 1202 C C . ALA A 1 165 ? -19.189 33.411 155.770 1.00 29.18 165 ALA A C 1
ATOM 1203 O O . ALA A 1 165 ? -20.195 33.608 156.450 1.00 28.56 165 ALA A O 1
ATOM 1205 N N . GLU A 1 166 ? -18.825 32.186 155.311 1.00 26.04 166 GLU A N 1
ATOM 1206 C CA . GLU A 1 166 ? -19.589 30.950 155.540 1.00 26.23 166 GLU A CA 1
ATOM 1207 C C . GLU A 1 166 ? -19.698 30.637 157.038 1.00 30.98 166 GLU A C 1
ATOM 1208 O O . GLU A 1 166 ? -20.761 30.206 157.495 1.00 32.04 166 GLU A O 1
ATOM 1214 N N . ARG A 1 167 ? -18.605 30.868 157.793 1.00 26.54 167 ARG A N 1
ATOM 1215 C CA . ARG A 1 167 ? -18.555 30.655 159.240 1.00 27.30 167 ARG A CA 1
ATOM 1216 C C . ARG A 1 167 ? -19.506 31.602 159.975 1.00 33.78 167 ARG A C 1
ATOM 1217 O O . ARG A 1 167 ? -20.127 31.195 160.954 1.00 33.83 167 ARG A O 1
ATOM 1225 N N . LEU A 1 168 ? -19.654 32.844 159.466 1.00 31.79 168 LEU A N 1
ATOM 1226 C CA . LEU A 1 168 ? -20.551 33.859 160.025 1.00 33.03 168 LEU A CA 1
ATOM 1227 C C . LEU A 1 168 ? -22.015 33.729 159.527 1.00 38.88 168 LEU A C 1
ATOM 1228 O O . LEU A 1 168 ? -22.859 34.535 159.910 1.00 41.53 168 LEU A O 1
ATOM 1233 N N . GLY A 1 169 ? -22.299 32.722 158.701 1.00 34.54 169 GLY A N 1
ATOM 1234 C CA . GLY A 1 169 ? -23.648 32.436 158.223 1.00 35.80 169 GLY A CA 1
ATOM 1235 C C . GLY A 1 169 ? -24.012 32.831 156.806 1.00 41.94 169 GLY A C 1
ATOM 1236 O O . GLY A 1 169 ? -25.194 32.789 156.455 1.00 43.76 169 GLY A O 1
ATOM 1237 N N . GLU A 1 170 ? -23.024 33.194 155.970 1.00 38.16 170 GLU A N 1
ATOM 1238 C CA . GLU A 1 170 ? -23.285 33.582 154.577 1.00 39.00 170 GLU A CA 1
ATOM 1239 C C . GLU A 1 170 ? -23.022 32.410 153.631 1.00 42.62 170 GLU A C 1
ATOM 1240 O O . GLU A 1 170 ? -21.885 31.958 153.531 1.00 42.06 170 GLU A O 1
ATOM 1243 N N . ALA A 1 171 ? -24.062 31.918 152.933 1.00 39.99 171 ALA A N 1
ATOM 1244 C CA . ALA A 1 171 ? -23.913 30.820 151.966 1.00 38.67 171 ALA A CA 1
ATOM 1245 C C . ALA A 1 171 ? -23.303 31.337 150.663 1.00 42.14 171 ALA A C 1
ATOM 1246 O O . ALA A 1 171 ? -23.466 32.512 150.329 1.00 43.04 171 ALA A O 1
ATOM 1248 N N . PHE A 1 172 ? -22.595 30.457 149.935 1.00 37.28 172 PHE A N 1
ATOM 1249 C CA . PHE A 1 172 ? -21.951 30.765 148.657 1.00 36.80 172 PHE A CA 1
ATOM 1250 C C . PHE A 1 172 ? -21.730 29.478 147.842 1.00 40.66 172 PHE A C 1
ATOM 1251 O O . PHE A 1 172 ? -21.773 28.378 148.405 1.00 39.80 172 PHE A O 1
ATOM 1259 N N . ASP A 1 173 ? -21.459 29.620 146.527 1.00 37.21 173 ASP A N 1
ATOM 1260 C CA . ASP A 1 173 ? -21.197 28.481 145.644 1.00 36.68 173 ASP A CA 1
ATOM 1261 C C . ASP A 1 173 ? -19.859 27.850 146.043 1.00 37.94 173 ASP A C 1
ATOM 1262 O O . ASP A 1 173 ? -18.817 28.476 145.855 1.00 36.35 173 ASP A O 1
ATOM 1267 N N . SER A 1 174 ? -19.899 26.612 146.594 1.00 34.33 174 SER A N 1
ATOM 1268 C CA . SER A 1 174 ? -18.725 25.851 147.067 1.00 32.42 174 SER A CA 1
ATOM 1269 C C . SER A 1 174 ? -17.615 25.736 146.034 1.00 34.94 174 SER A C 1
ATOM 1270 O O . SER A 1 174 ? -16.446 25.697 146.416 1.00 33.75 174 SER A O 1
ATOM 1273 N N . GLN A 1 175 ? -17.980 25.684 144.729 1.00 31.20 175 GLN A N 1
ATOM 1274 C CA . GLN A 1 175 ? -17.030 25.581 143.622 1.00 30.10 175 GLN A CA 1
ATOM 1275 C C . GLN A 1 175 ? -16.018 26.720 143.583 1.00 32.86 175 GLN A C 1
ATOM 1276 O O . GLN A 1 175 ? -14.909 26.518 143.091 1.00 32.13 175 GLN A O 1
ATOM 1282 N N . LEU A 1 176 ? -16.384 27.900 144.136 1.00 29.08 176 LEU A N 1
ATOM 1283 C CA . LEU A 1 176 ? -15.507 29.070 144.205 1.00 28.11 176 LEU A CA 1
ATOM 1284 C C . LEU A 1 176 ? -14.268 28.776 145.043 1.00 31.29 176 LEU A C 1
ATOM 1285 O O . LEU A 1 176 ? -13.185 29.217 144.673 1.00 32.44 176 LEU A O 1
ATOM 1290 N N . VAL A 1 177 ? -14.420 28.009 146.147 1.00 26.16 177 VAL A N 1
ATOM 1291 C CA . VAL A 1 177 ? -13.295 27.601 146.997 1.00 24.55 177 VAL A CA 1
ATOM 1292 C C . VAL A 1 177 ? -12.631 26.326 146.432 1.00 26.50 177 VAL A C 1
ATOM 1293 O O . VAL A 1 177 ? -11.406 26.286 146.319 1.00 24.81 177 VAL A O 1
ATOM 1297 N N . ILE A 1 178 ? -13.441 25.310 146.054 1.00 23.88 178 ILE A N 1
ATOM 1298 C CA . ILE A 1 178 ? -12.966 24.034 145.483 1.00 24.10 178 ILE A CA 1
ATOM 1299 C C . ILE A 1 178 ? -12.035 24.250 144.269 1.00 26.93 178 ILE A C 1
ATOM 1300 O O . ILE A 1 178 ? -10.949 23.671 144.219 1.00 25.75 178 ILE A O 1
ATOM 1305 N N . GLY A 1 179 ? -12.443 25.130 143.360 1.00 23.72 179 GLY A N 1
ATOM 1306 C CA . GLY A 1 179 ? -11.680 25.476 142.163 1.00 23.33 179 GLY A CA 1
ATOM 1307 C C . GLY A 1 179 ? -10.296 26.034 142.442 1.00 24.68 179 GLY A C 1
ATOM 1308 O O . GLY A 1 179 ? -9.358 25.730 141.707 1.00 22.93 179 GLY A O 1
ATOM 1309 N N . VAL A 1 180 ? -10.148 26.832 143.520 1.00 21.49 180 VAL A N 1
ATOM 1310 C CA . VAL A 1 180 ? -8.857 27.408 143.930 1.00 20.90 180 VAL A CA 1
ATOM 1311 C C . VAL A 1 180 ? -7.976 26.282 144.489 1.00 23.76 180 VAL A C 1
ATOM 1312 O O . VAL A 1 180 ? -6.799 26.199 144.140 1.00 23.51 180 VAL A O 1
ATOM 1316 N N . ARG A 1 181 ? -8.552 25.417 145.345 1.00 19.69 181 ARG A N 1
ATOM 1317 C CA . ARG A 1 181 ? -7.833 24.283 145.922 1.00 19.24 181 ARG A CA 1
ATOM 1318 C C . ARG A 1 181 ? -7.316 23.391 144.795 1.00 21.93 181 ARG A C 1
ATOM 1319 O O . ARG A 1 181 ? -6.132 23.075 144.783 1.00 21.51 181 ARG A O 1
ATOM 1327 N N . GLU A 1 182 ? -8.198 23.021 143.841 1.00 19.27 182 GLU A N 1
ATOM 1328 C CA . GLU A 1 182 ? -7.864 22.201 142.666 1.00 18.77 182 GLU A CA 1
ATOM 1329 C C . GLU A 1 182 ? -6.714 22.803 141.865 1.00 21.03 182 GLU A C 1
ATOM 1330 O O . GLU A 1 182 ? -5.861 22.065 141.381 1.00 20.79 182 GLU A O 1
ATOM 1336 N N . SER A 1 183 ? -6.693 24.142 141.726 1.00 17.11 183 SER A N 1
ATOM 1337 C CA . SER A 1 183 ? -5.652 24.858 140.992 1.00 17.12 183 SER A CA 1
ATOM 1338 C C . SER A 1 183 ? -4.304 24.733 141.687 1.00 21.52 183 SER A C 1
ATOM 1339 O O . SER A 1 183 ? -3.314 24.486 141.016 1.00 21.58 183 SER A O 1
ATOM 1342 N N . TYR A 1 184 ? -4.265 24.858 143.031 1.00 17.94 184 TYR A N 1
ATOM 1343 C CA . TYR A 1 184 ? -3.029 24.704 143.797 1.00 18.33 184 TYR A CA 1
ATOM 1344 C C . TYR A 1 184 ? -2.500 23.265 143.708 1.00 23.06 184 TYR A C 1
ATOM 1345 O O . TYR A 1 184 ? -1.311 23.064 143.480 1.00 23.43 184 TYR A O 1
ATOM 1354 N N . VAL A 1 185 ? -3.401 22.275 143.831 1.00 18.85 185 VAL A N 1
ATOM 1355 C CA . VAL A 1 185 ? -3.072 20.849 143.770 1.00 19.09 185 VAL A CA 1
ATOM 1356 C C . VAL A 1 185 ? -2.517 20.428 142.390 1.00 23.49 185 VAL A C 1
ATOM 1357 O O . VAL A 1 185 ? -1.555 19.655 142.323 1.00 24.67 185 VAL A O 1
ATOM 1361 N N . ASN A 1 186 ? -3.123 20.940 141.310 1.00 19.71 186 ASN A N 1
ATOM 1362 C CA . ASN A 1 186 ? -2.808 20.565 139.934 1.00 20.04 186 ASN A CA 1
ATOM 1363 C C . ASN A 1 186 ? -1.820 21.437 139.157 1.00 27.19 186 ASN A C 1
ATOM 1364 O O . ASN A 1 186 ? -1.328 20.993 138.114 1.00 27.34 186 ASN A O 1
ATOM 1369 N N . LEU A 1 187 ? -1.530 22.662 139.632 1.00 26.17 187 LEU A N 1
ATOM 1370 C CA . LEU A 1 187 ? -0.618 23.555 138.906 1.00 27.55 187 LEU A CA 1
ATOM 1371 C C . LEU A 1 187 ? 0.760 23.727 139.586 1.00 38.44 187 LEU A C 1
ATOM 1372 O O . LEU A 1 187 ? 1.355 24.808 139.528 1.00 39.61 187 LEU A O 1
ATOM 1377 N N . CYS A 1 188 ? 1.272 22.647 140.211 1.00 38.80 188 CYS A N 1
ATOM 1378 C CA . CYS A 1 188 ? 2.573 22.645 140.887 1.00 41.53 188 CYS A CA 1
ATOM 1379 C C . CYS A 1 188 ? 3.685 22.143 139.967 1.00 49.27 188 CYS A C 1
ATOM 1380 O O . CYS A 1 188 ? 3.513 21.123 139.300 1.00 48.51 188 CYS A O 1
ATOM 1383 N N . SER A 1 189 ? 4.837 22.835 139.970 1.00 50.69 189 SER A N 1
ATOM 1384 C CA . SER A 1 189 ? 6.005 22.504 139.141 1.00 53.74 189 SER A CA 1
ATOM 1385 C C . SER A 1 189 ? 6.911 21.372 139.678 1.00 61.48 189 SER A C 1
ATOM 1386 O O . SER A 1 189 ? 7.615 20.744 138.882 1.00 62.34 189 SER A O 1
ATOM 1389 N N . ASN A 1 190 ? 6.904 21.118 141.006 1.00 59.64 190 ASN A N 1
ATOM 1390 C CA . ASN A 1 190 ? 7.732 20.065 141.612 1.00 62.38 190 ASN A CA 1
ATOM 1391 C C . ASN A 1 190 ? 7.209 18.653 141.307 1.00 67.29 190 ASN A C 1
ATOM 1392 O O . ASN A 1 190 ? 5.992 18.454 141.289 1.00 65.18 190 ASN A O 1
ATOM 1394 N N . PRO A 1 191 ? 8.056 17.860 140.622 1.00 66.06 191 PRO A N 1
ATOM 1395 C CA . PRO A 1 191 ? 7.745 16.431 140.427 1.00 66.32 191 PRO A CA 1
ATOM 1396 C C . PRO A 1 191 ? 7.857 15.613 141.709 1.00 71.47 191 PRO A C 1
ATOM 1397 O O . PRO A 1 191 ? 7.039 14.715 141.934 1.00 70.84 191 PRO A O 1
ATOM 1399 N N . GLU A 1 192 ? 8.869 15.926 142.546 1.00 69.09 192 GLU A N 1
ATOM 1400 C CA . GLU A 1 192 ? 9.130 15.255 143.819 1.00 70.20 192 GLU A CA 1
ATOM 1401 C C . GLU A 1 192 ? 8.049 15.549 144.855 1.00 70.07 192 GLU A C 1
ATOM 1402 O O . GLU A 1 192 ? 7.759 14.693 145.695 1.00 70.68 192 GLU A O 1
ATOM 1404 N N . ASP A 1 193 ? 7.456 16.757 144.791 1.00 62.06 193 ASP A N 1
ATOM 1405 C CA . ASP A 1 193 ? 6.395 17.182 145.698 1.00 58.72 193 ASP A CA 1
ATOM 1406 C C . ASP A 1 193 ? 5.275 17.915 144.941 1.00 56.11 193 ASP A C 1
ATOM 1407 O O . ASP A 1 193 ? 5.282 19.145 144.834 1.00 53.74 193 ASP A O 1
ATOM 1412 N N . LYS A 1 194 ? 4.314 17.137 144.408 1.00 49.71 194 LYS A N 1
ATOM 1413 C CA . LYS A 1 194 ? 3.168 17.646 143.653 1.00 46.33 194 LYS A CA 1
ATOM 1414 C C . LYS A 1 194 ? 2.212 18.479 144.520 1.00 46.13 194 LYS A C 1
ATOM 1415 O O . LYS A 1 194 ? 1.468 19.301 143.987 1.00 43.76 194 LYS A O 1
ATOM 1417 N N . LEU A 1 195 ? 2.236 18.270 145.851 1.00 42.01 195 LEU A N 1
ATOM 1418 C CA . LEU A 1 195 ? 1.378 18.987 146.797 1.00 39.49 195 LEU A CA 1
ATOM 1419 C C . LEU A 1 195 ? 2.111 20.099 147.575 1.00 42.32 195 LEU A C 1
ATOM 1420 O O . LEU A 1 195 ? 1.604 20.562 148.599 1.00 41.41 195 LEU A O 1
ATOM 1425 N N . GLN A 1 196 ? 3.279 20.552 147.068 1.00 38.98 196 GLN A N 1
ATOM 1426 C CA . GLN A 1 196 ? 4.110 21.580 147.708 1.00 39.52 196 GLN A CA 1
ATOM 1427 C C . GLN A 1 196 ? 3.427 22.945 147.838 1.00 39.16 196 GLN A C 1
ATOM 1428 O O . GLN A 1 196 ? 3.345 23.466 148.954 1.00 38.31 196 GLN A O 1
ATOM 1434 N N . ILE A 1 197 ? 2.969 23.532 146.706 1.00 32.85 197 ILE A N 1
ATOM 1435 C CA . ILE A 1 197 ? 2.295 24.837 146.705 1.00 31.41 197 ILE A CA 1
ATOM 1436 C C . ILE A 1 197 ? 0.924 24.756 147.381 1.00 32.47 197 ILE A C 1
ATOM 1437 O O . ILE A 1 197 ? 0.460 25.754 147.926 1.00 32.43 197 ILE A O 1
ATOM 1442 N N . TYR A 1 198 ? 0.290 23.565 147.366 1.00 27.21 198 TYR A N 1
ATOM 1443 C CA . TYR A 1 198 ? -0.988 23.362 148.046 1.00 25.51 198 TYR A CA 1
ATOM 1444 C C . TYR A 1 198 ? -0.777 23.486 149.561 1.00 30.02 198 TYR A C 1
ATOM 1445 O O . TYR A 1 198 ? -1.552 24.168 150.230 1.00 28.59 198 TYR A O 1
ATOM 1454 N N . ARG A 1 199 ? 0.261 22.809 150.089 1.00 29.16 199 ARG A N 1
ATOM 1455 C CA . ARG A 1 199 ? 0.580 22.792 151.517 1.00 30.58 199 ARG A CA 1
ATOM 1456 C C . ARG A 1 199 ? 1.095 24.138 152.015 1.00 34.80 199 ARG A C 1
ATOM 1457 O O . ARG A 1 199 ? 0.544 24.679 152.973 1.00 33.07 199 ARG A O 1
ATOM 1459 N N . ASP A 1 200 ? 2.129 24.689 151.343 1.00 32.34 200 ASP A N 1
ATOM 1460 C CA . ASP A 1 200 ? 2.770 25.957 151.714 1.00 33.04 200 ASP A CA 1
ATOM 1461 C C . ASP A 1 200 ? 1.888 27.199 151.561 1.00 33.35 200 ASP A C 1
ATOM 1462 O O . ASP A 1 200 ? 2.141 28.193 152.240 1.00 33.81 200 ASP A O 1
ATOM 1467 N N . ASN A 1 201 ? 0.888 27.155 150.664 1.00 27.17 201 ASN A N 1
ATOM 1468 C CA . ASN A 1 201 ? 0.008 28.294 150.406 1.00 26.07 201 ASN A CA 1
ATOM 1469 C C . ASN A 1 201 ? -1.451 28.081 150.812 1.00 29.07 201 ASN A C 1
ATOM 1470 O O . ASN A 1 201 ? -1.881 28.699 151.785 1.00 29.73 201 ASN A O 1
ATOM 1475 N N . PHE A 1 202 ? -2.222 27.253 150.063 1.00 24.01 202 PHE A N 1
ATOM 1476 C CA . PHE A 1 202 ? -3.653 27.023 150.333 1.00 22.01 202 PHE A CA 1
ATOM 1477 C C . PHE A 1 202 ? -3.944 26.413 151.708 1.00 25.29 202 PHE A C 1
ATOM 1478 O O . PHE A 1 202 ? -4.740 26.976 152.461 1.00 23.42 202 PHE A O 1
ATOM 1486 N N . GLU A 1 203 ? -3.345 25.245 152.006 1.00 23.10 203 GLU A N 1
ATOM 1487 C CA . GLU A 1 203 ? -3.518 24.534 153.271 1.00 23.52 203 GLU A CA 1
ATOM 1488 C C . GLU A 1 203 ? -3.067 25.407 154.442 1.00 29.69 203 GLU A C 1
ATOM 1489 O O . GLU A 1 203 ? -3.774 25.480 155.446 1.00 28.79 203 GLU A O 1
ATOM 1495 N N . LYS A 1 204 ? -1.917 26.102 154.287 1.00 27.68 204 LYS A N 1
ATOM 1496 C CA . LYS A 1 204 ? -1.351 26.993 155.300 1.00 28.38 204 LYS A CA 1
ATOM 1497 C C . LYS A 1 204 ? -2.310 28.148 155.609 1.00 31.09 204 LYS A C 1
ATOM 1498 O O . LYS A 1 204 ? -2.631 28.361 156.775 1.00 30.44 204 LYS A O 1
ATOM 1502 N N . ALA A 1 205 ? -2.813 28.839 154.568 1.00 27.23 205 ALA A N 1
ATOM 1503 C CA . ALA A 1 205 ? -3.759 29.951 154.726 1.00 26.50 205 ALA A CA 1
ATOM 1504 C C . ALA A 1 205 ? -5.088 29.493 155.345 1.00 28.03 205 ALA A C 1
ATOM 1505 O O . ALA A 1 205 ? -5.628 30.197 156.199 1.00 26.90 205 ALA A O 1
ATOM 1507 N N . TYR A 1 206 ? -5.590 28.301 154.936 1.00 23.49 206 TYR A N 1
ATOM 1508 C CA . TYR A 1 206 ? -6.825 27.709 155.453 1.00 21.49 206 TYR A CA 1
ATOM 1509 C C . TYR A 1 206 ? -6.687 27.426 156.966 1.00 25.77 206 TYR A C 1
ATOM 1510 O O . TYR A 1 206 ? -7.568 27.802 157.743 1.00 22.63 206 TYR A O 1
ATOM 1519 N N . LEU A 1 207 ? -5.569 26.790 157.367 1.00 24.49 207 LEU A N 1
ATOM 1520 C CA . LEU A 1 207 ? -5.254 26.445 158.751 1.00 25.72 207 LEU A CA 1
ATOM 1521 C C . LEU A 1 207 ? -5.066 27.683 159.621 1.00 30.67 207 LEU A C 1
ATOM 1522 O O . LEU A 1 207 ? -5.557 27.701 160.749 1.00 30.61 207 LEU A O 1
ATOM 1527 N N . ASP A 1 208 ? -4.347 28.710 159.109 1.00 27.44 208 ASP A N 1
ATOM 1528 C CA . ASP A 1 208 ? -4.100 29.961 159.838 1.00 27.67 208 ASP A CA 1
ATOM 1529 C C . ASP A 1 208 ? -5.393 30.761 160.058 1.00 28.85 208 ASP A C 1
ATOM 1530 O O . ASP A 1 208 ? -5.607 31.270 161.155 1.00 27.60 208 ASP A O 1
ATOM 1535 N N . SER A 1 209 ? -6.254 30.858 159.019 1.00 24.55 209 SER A N 1
ATOM 1536 C CA . SER A 1 209 ? -7.527 31.580 159.115 1.00 23.86 209 SER A CA 1
ATOM 1537 C C . SER A 1 209 ? -8.509 30.867 160.052 1.00 27.19 209 SER A C 1
A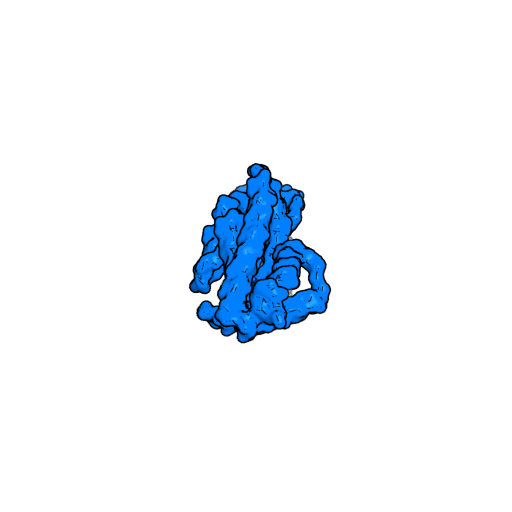TOM 1538 O O . SER A 1 209 ? -9.235 31.539 160.785 1.00 26.64 209 SER A O 1
ATOM 1541 N N . THR A 1 210 ? -8.485 29.512 160.066 1.00 23.20 210 THR A N 1
ATOM 1542 C CA . THR A 1 210 ? -9.311 28.692 160.952 1.00 23.28 210 THR A CA 1
ATOM 1543 C C . THR A 1 210 ? -8.883 28.962 162.392 1.00 29.11 210 THR A C 1
ATOM 1544 O O . THR A 1 210 ? -9.726 29.263 163.241 1.00 28.97 210 THR A O 1
ATOM 1548 N N . GLU A 1 211 ? -7.566 28.880 162.644 1.00 26.16 211 GLU A N 1
ATOM 1549 C CA . GLU A 1 211 ? -6.937 29.116 163.940 1.00 26.92 211 GLU A CA 1
ATOM 1550 C C . GLU A 1 211 ? -7.250 30.535 164.431 1.00 31.73 211 GLU A C 1
ATOM 1551 O O . GLU A 1 211 ? -7.603 30.700 165.594 1.00 31.18 211 GLU A O 1
ATOM 1557 N N . ARG A 1 212 ? -7.175 31.543 163.536 1.00 29.36 212 ARG A N 1
ATOM 1558 C CA . ARG A 1 212 ? -7.475 32.939 163.880 1.00 30.38 212 ARG A CA 1
ATOM 1559 C C . ARG A 1 212 ? -8.960 33.121 164.223 1.00 33.08 212 ARG A C 1
ATOM 1560 O O . ARG A 1 212 ? -9.269 33.822 165.188 1.00 33.02 212 ARG A O 1
ATOM 1563 N N . PHE A 1 213 ? -9.871 32.454 163.469 1.00 27.43 213 PHE A N 1
ATOM 1564 C CA . PHE A 1 213 ? -11.319 32.529 163.717 1.00 25.93 213 PHE A CA 1
ATOM 1565 C C . PHE A 1 213 ? -11.692 32.063 165.126 1.00 28.70 213 PHE A C 1
ATOM 1566 O O . PHE A 1 213 ? -12.356 32.804 165.847 1.00 28.04 213 PHE A O 1
ATOM 1574 N N . TYR A 1 214 ? -11.284 30.835 165.504 1.00 25.29 214 TYR A N 1
ATOM 1575 C CA . TYR A 1 214 ? -11.607 30.255 166.802 1.00 25.35 214 TYR A CA 1
ATOM 1576 C C . TYR A 1 214 ? -10.874 30.832 167.989 1.00 31.85 214 TYR A C 1
ATOM 1577 O O . TYR A 1 214 ? -11.452 30.872 169.070 1.00 30.43 214 TYR A O 1
ATOM 1586 N N . ARG A 1 215 ? -9.636 31.339 167.793 1.00 31.35 215 ARG A N 1
ATOM 1587 C CA . ARG A 1 215 ? -8.872 32.000 168.859 1.00 33.54 215 ARG A CA 1
ATOM 1588 C C . ARG A 1 215 ? -9.615 33.264 169.318 1.00 38.69 215 ARG A C 1
ATOM 1589 O O . ARG A 1 215 ? -9.439 33.699 170.451 1.00 38.42 215 ARG A O 1
ATOM 1597 N N . THR A 1 216 ? -10.475 33.819 168.436 1.00 36.52 216 THR A N 1
ATOM 1598 C CA . THR A 1 216 ? -11.304 34.993 168.714 1.00 37.46 216 THR A CA 1
ATOM 1599 C C . THR A 1 216 ? -12.697 34.571 169.215 1.00 38.76 216 THR A C 1
ATOM 1600 O O . THR A 1 216 ? -13.149 35.085 170.237 1.00 39.82 216 THR A O 1
ATOM 1604 N N . GLN A 1 217 ? -13.368 33.646 168.501 1.00 32.03 217 GLN A N 1
ATOM 1605 C CA . GLN A 1 217 ? -14.721 33.203 168.844 1.00 30.51 217 GLN A CA 1
ATOM 1606 C C . GLN A 1 217 ? -14.839 32.367 170.117 1.00 32.64 217 GLN A C 1
ATOM 1607 O O . GLN A 1 217 ? -15.692 32.678 170.950 1.00 31.70 217 GLN A O 1
ATOM 1613 N N . ALA A 1 218 ? -14.026 31.292 170.238 1.00 28.34 218 ALA A N 1
ATOM 1614 C CA . ALA A 1 218 ? -14.052 30.346 171.358 1.00 27.61 218 ALA A CA 1
ATOM 1615 C C . ALA A 1 218 ? -13.929 30.945 172.773 1.00 31.32 218 ALA A C 1
ATOM 1616 O O . ALA A 1 218 ? -14.785 30.600 173.588 1.00 30.93 218 ALA A O 1
ATOM 1618 N N . PRO A 1 219 ? -12.955 31.840 173.116 1.00 28.60 219 PRO A N 1
ATOM 1619 C CA . PRO A 1 219 ? -12.932 32.388 174.492 1.00 29.20 219 PRO A CA 1
ATOM 1620 C C . PRO A 1 219 ? -14.140 33.268 174.783 1.00 33.15 219 PRO A C 1
ATOM 1621 O O . PRO A 1 219 ? -14.621 33.297 175.914 1.00 32.75 219 PRO A O 1
ATOM 1625 N N . SER A 1 220 ? -14.629 33.973 173.751 1.00 29.68 220 SER A N 1
ATOM 1626 C CA . SER A 1 220 ? -15.787 34.851 173.842 1.00 30.07 220 SER A CA 1
ATOM 1627 C C . SER A 1 220 ? -17.058 34.031 174.100 1.00 33.22 220 SER A C 1
ATOM 1628 O O . SER A 1 220 ? -17.822 34.378 175.003 1.00 33.33 220 SER A O 1
ATOM 1631 N N . TYR A 1 221 ? -17.262 32.922 173.339 1.00 28.47 221 TYR A N 1
ATOM 1632 C CA . TYR A 1 221 ? -18.421 32.043 173.524 1.00 26.89 221 TYR A CA 1
ATOM 1633 C C . TYR A 1 221 ? -18.403 31.429 174.927 1.00 28.83 221 TYR A C 1
ATOM 1634 O O . TYR A 1 221 ? -19.444 31.392 175.584 1.00 28.35 221 TYR A O 1
ATOM 1643 N N . LEU A 1 222 ? -17.223 30.965 175.381 1.00 23.87 222 LEU A N 1
ATOM 1644 C CA . LEU A 1 222 ? -17.036 30.379 176.702 1.00 23.76 222 LEU A CA 1
ATOM 1645 C C . LEU A 1 222 ? -17.403 31.357 177.832 1.00 28.54 222 LEU A C 1
ATOM 1646 O O . LEU A 1 222 ? -18.074 30.962 178.786 1.00 27.40 222 LEU A O 1
ATOM 1651 N N . GLN A 1 223 ? -16.956 32.622 177.718 1.00 25.74 223 GLN A N 1
ATOM 1652 C CA . GLN A 1 223 ? -17.208 33.649 178.727 1.00 25.51 223 GLN A CA 1
ATOM 1653 C C . GLN A 1 223 ? -18.684 34.059 178.773 1.00 29.16 223 GLN A C 1
ATOM 1654 O O . GLN A 1 223 ? -19.232 34.257 179.852 1.00 29.04 223 GLN A O 1
ATOM 1660 N N . GLN A 1 224 ? -19.326 34.175 177.603 1.00 26.01 224 GLN A N 1
ATOM 1661 C CA . GLN A 1 224 ? -20.723 34.577 177.518 1.00 26.53 224 GLN A CA 1
ATOM 1662 C C . GLN A 1 224 ? -21.695 33.473 177.910 1.00 31.13 224 GLN A C 1
ATOM 1663 O O . GLN A 1 224 ? -22.745 33.769 178.478 1.00 32.66 224 GLN A O 1
ATOM 1669 N N . ASN A 1 225 ? -21.359 32.209 177.598 1.00 26.29 225 ASN A N 1
ATOM 1670 C CA . ASN A 1 225 ? -22.265 31.073 177.773 1.00 25.97 225 ASN A CA 1
ATOM 1671 C C . ASN A 1 225 ? -21.940 30.008 178.833 1.00 29.68 225 ASN A C 1
ATOM 1672 O O . ASN A 1 225 ? -22.792 29.161 179.111 1.00 29.19 225 ASN A O 1
ATOM 1677 N N . GLY A 1 226 ? -20.734 30.034 179.392 1.00 26.02 226 GLY A N 1
ATOM 1678 C CA . GLY A 1 226 ? -20.332 29.061 180.406 1.00 25.88 226 GLY A CA 1
ATOM 1679 C C . GLY A 1 226 ? -19.833 27.756 179.817 1.00 29.55 226 GLY A C 1
ATOM 1680 O O . GLY A 1 226 ? -20.047 27.484 178.631 1.00 28.64 226 GLY A O 1
ATOM 1681 N N . VAL A 1 227 ? -19.174 26.937 180.659 1.00 26.65 227 VAL A N 1
ATOM 1682 C CA . VAL A 1 227 ? -18.556 25.651 180.309 1.00 26.64 227 VAL A CA 1
ATOM 1683 C C . VAL A 1 227 ? -19.503 24.658 179.640 1.00 30.15 227 VAL A C 1
ATOM 1684 O O . VAL A 1 227 ? -19.150 24.127 178.596 1.00 29.50 227 VAL A O 1
ATOM 1688 N N . GLN A 1 228 ? -20.692 24.421 180.225 1.00 27.81 228 GLN A N 1
ATOM 1689 C CA . GLN A 1 228 ? -21.704 23.477 179.724 1.00 28.06 228 GLN A CA 1
ATOM 1690 C C . GLN A 1 228 ? -22.093 23.788 178.287 1.00 31.27 228 GLN A C 1
ATOM 1691 O O . GLN A 1 228 ? -22.044 22.896 177.440 1.00 30.51 228 GLN A O 1
ATOM 1697 N N . ASN A 1 229 ? -22.457 25.057 178.010 1.00 27.56 229 ASN A N 1
ATOM 1698 C CA . ASN A 1 229 ? -22.825 25.496 176.668 1.00 27.06 229 ASN A CA 1
ATOM 1699 C C . ASN A 1 229 ? -21.611 25.508 175.754 1.00 30.62 229 ASN A C 1
ATOM 1700 O O . ASN A 1 229 ? -21.752 25.195 174.570 1.00 32.00 229 ASN A O 1
ATOM 1705 N N . TYR A 1 230 ? -20.409 25.821 176.302 1.00 25.82 230 TYR A N 1
ATOM 1706 C CA . TYR A 1 230 ? -19.185 25.814 175.505 1.00 24.28 230 TYR A CA 1
ATOM 1707 C C . TYR A 1 230 ? -18.887 24.421 174.934 1.00 26.49 230 TYR A C 1
ATOM 1708 O O . TYR A 1 230 ? -18.497 24.296 173.774 1.00 24.35 230 TYR A O 1
ATOM 1717 N N . MET A 1 231 ? -19.121 23.383 175.734 1.00 23.97 231 MET A N 1
ATOM 1718 C CA . MET A 1 231 ? -18.899 22.000 175.324 1.00 23.52 231 MET A CA 1
ATOM 1719 C C . MET A 1 231 ? -19.753 21.612 174.126 1.00 27.06 231 MET A C 1
ATOM 1720 O O . MET A 1 231 ? -19.236 21.000 173.194 1.00 26.11 231 MET A O 1
ATOM 1725 N N . LYS A 1 232 ? -21.039 22.022 174.129 1.00 25.19 232 LYS A N 1
ATOM 1726 C CA . LYS A 1 232 ? -21.977 21.800 173.027 1.00 25.74 232 LYS A CA 1
ATOM 1727 C C . LYS A 1 232 ? -21.496 22.563 171.785 1.00 29.30 232 LYS A C 1
ATOM 1728 O O . LYS A 1 232 ? -21.521 22.015 170.687 1.00 29.75 232 LYS A O 1
ATOM 1732 N N . TYR A 1 233 ? -21.014 23.805 171.977 1.00 25.14 233 TYR A N 1
ATOM 1733 C CA . TYR A 1 233 ? -20.469 24.662 170.920 1.00 24.18 233 TYR A CA 1
ATOM 1734 C C . TYR A 1 233 ? -19.224 24.041 170.276 1.00 27.96 233 TYR A C 1
ATOM 1735 O O . TYR A 1 233 ? -19.148 23.995 169.048 1.00 27.04 233 TYR A O 1
ATOM 1744 N N . ALA A 1 234 ? -18.258 23.577 171.095 1.00 24.70 234 ALA A N 1
ATOM 1745 C CA . ALA A 1 234 ? -17.015 22.972 170.602 1.00 24.26 234 ALA A CA 1
ATOM 1746 C C . ALA A 1 234 ? -17.304 21.730 169.772 1.00 28.14 234 ALA A C 1
ATOM 1747 O O . ALA A 1 234 ? -16.811 21.631 168.651 1.00 26.87 234 ALA A O 1
ATOM 1749 N N . ASP A 1 235 ? -18.164 20.829 170.289 1.00 26.12 235 ASP A N 1
ATOM 1750 C CA . ASP A 1 235 ? -18.579 19.599 169.612 1.00 26.17 235 ASP A CA 1
ATOM 1751 C C . ASP A 1 235 ? -19.222 19.908 168.254 1.00 29.92 235 ASP A C 1
ATOM 1752 O O . ASP A 1 235 ? -18.870 19.266 167.261 1.00 28.28 235 ASP A O 1
ATOM 1757 N N . ALA A 1 236 ? -20.131 20.912 168.216 1.00 26.57 236 ALA A N 1
ATOM 1758 C CA . ALA A 1 236 ? -20.825 21.352 167.007 1.00 25.73 236 ALA A CA 1
ATOM 1759 C C . ALA A 1 236 ? -19.840 21.929 166.001 1.00 28.54 236 ALA A C 1
ATOM 1760 O O . ALA A 1 236 ? -19.906 21.560 164.831 1.00 28.90 236 ALA A O 1
ATOM 1762 N N . LYS A 1 237 ? -18.917 22.808 166.457 1.00 23.18 237 LYS A N 1
ATOM 1763 C CA . LYS A 1 237 ? -17.915 23.424 165.596 1.00 22.19 237 LYS A CA 1
ATOM 1764 C C . LYS A 1 237 ? -16.964 22.399 164.995 1.00 26.71 237 LYS A C 1
ATOM 1765 O O . LYS A 1 237 ? -16.647 22.507 163.811 1.00 27.56 237 LYS A O 1
ATOM 1771 N N . LEU A 1 238 ? -16.542 21.389 165.790 1.00 21.64 238 LEU A N 1
ATOM 1772 C CA . LEU A 1 238 ? -15.669 20.317 165.306 1.00 20.58 238 LEU A CA 1
ATOM 1773 C C . LEU A 1 238 ? -16.339 19.526 164.155 1.00 25.07 238 LEU A C 1
ATOM 1774 O O . LEU A 1 238 ? -15.689 19.271 163.138 1.00 25.02 238 LEU A O 1
ATOM 1779 N N . LYS A 1 239 ? -17.651 19.215 164.293 1.00 21.97 239 LYS A N 1
ATOM 1780 C CA . LYS A 1 239 ? -18.458 18.520 163.275 1.00 22.35 239 LYS A CA 1
ATOM 1781 C C . LYS A 1 239 ? -18.612 19.387 162.020 1.00 25.98 239 LYS A C 1
ATOM 1782 O O . LYS A 1 239 ? -18.514 18.863 160.902 1.00 25.53 239 LYS A O 1
ATOM 1788 N N A GLU A 1 240 ? -18.842 20.707 162.211 0.50 22.16 240 GLU A N 1
ATOM 1789 N N B GLU A 1 240 ? -18.839 20.704 162.209 0.50 22.41 240 GLU A N 1
ATOM 1790 C CA A GLU A 1 240 ? -18.988 21.714 161.155 0.50 22.28 240 GLU A CA 1
ATOM 1791 C CA B GLU A 1 240 ? -18.985 21.696 161.142 0.50 22.66 240 GLU A CA 1
ATOM 1792 C C A GLU A 1 240 ? -17.694 21.832 160.345 0.50 25.91 240 GLU A C 1
ATOM 1793 C C B GLU A 1 240 ? -17.695 21.855 160.342 0.50 26.09 240 GLU A C 1
ATOM 1794 O O A GLU A 1 240 ? -17.742 21.797 159.113 0.50 26.17 240 GLU A O 1
ATOM 1795 O O B GLU A 1 240 ? -17.741 21.852 159.110 0.50 26.36 240 GLU A O 1
ATOM 1806 N N . GLU A 1 241 ? -16.546 21.964 161.040 1.00 21.53 241 GLU A N 1
ATOM 1807 C CA . GLU A 1 241 ? -15.229 22.097 160.409 1.00 21.33 241 GLU A CA 1
ATOM 1808 C C . GLU A 1 241 ? -14.788 20.833 159.684 1.00 26.47 241 GLU A C 1
ATOM 1809 O O . GLU A 1 241 ? -14.233 20.937 158.591 1.00 26.78 241 GLU A O 1
ATOM 1815 N N . GLU A 1 242 ? -15.089 19.646 160.249 1.00 24.15 242 GLU A N 1
ATOM 1816 C CA . GLU A 1 242 ? -14.759 18.369 159.610 1.00 24.97 242 GLU A CA 1
ATOM 1817 C C . GLU A 1 242 ? -15.449 18.243 158.251 1.00 28.62 242 GLU A C 1
ATOM 1818 O O . GLU A 1 242 ? -14.790 17.894 157.277 1.00 28.67 242 GLU A O 1
ATOM 1824 N N . LYS A 1 243 ? -16.759 18.576 158.192 1.00 24.86 243 LYS A N 1
ATOM 1825 C CA . LYS A 1 243 ? -17.588 18.550 156.990 1.00 25.11 243 LYS A CA 1
ATOM 1826 C C . LYS A 1 243 ? -17.067 19.558 155.969 1.00 27.69 243 LYS A C 1
ATOM 1827 O O . LYS A 1 243 ? -16.975 19.238 154.788 1.00 27.26 243 LYS A O 1
ATOM 1830 N N . ARG A 1 244 ? -16.724 20.770 156.433 1.00 24.38 244 ARG A N 1
ATOM 1831 C CA . ARG A 1 244 ? -16.197 21.856 155.608 1.00 24.05 244 ARG A CA 1
ATOM 1832 C C . ARG A 1 244 ? -14.840 21.463 154.990 1.00 27.79 244 ARG A C 1
ATOM 1833 O O . ARG A 1 244 ? -14.643 21.661 153.787 1.00 27.38 244 ARG A O 1
ATOM 1841 N N . ALA A 1 245 ? -13.931 20.873 155.805 1.00 24.05 245 ALA A N 1
ATOM 1842 C CA . ALA A 1 245 ? -12.613 20.414 155.359 1.00 23.10 245 ALA A CA 1
ATOM 1843 C C . ALA A 1 245 ? -12.717 19.280 154.337 1.00 27.08 245 ALA A C 1
ATOM 1844 O O . ALA A 1 245 ? -11.910 19.242 153.413 1.00 25.36 245 ALA A O 1
ATOM 1846 N N . LEU A 1 246 ? -13.699 18.353 154.499 1.00 24.89 246 LEU A N 1
ATOM 1847 C CA . LEU A 1 246 ? -13.878 17.237 153.554 1.00 25.84 246 LEU A CA 1
ATOM 1848 C C . LEU A 1 246 ? -14.330 17.712 152.171 1.00 30.96 246 LEU A C 1
ATOM 1849 O O . LEU A 1 246 ? -14.109 17.020 151.179 1.00 31.58 246 LEU A O 1
ATOM 1854 N N . ARG A 1 247 ? -14.920 18.912 152.116 1.00 27.72 247 ARG A N 1
ATOM 1855 C CA . ARG A 1 247 ? -15.421 19.557 150.911 1.00 28.03 247 ARG A CA 1
ATOM 1856 C C . ARG A 1 247 ? -14.335 20.442 150.257 1.00 31.47 247 ARG A C 1
ATOM 1857 O O . ARG A 1 247 ? -14.085 20.320 149.055 1.00 31.21 247 ARG A O 1
ATOM 1865 N N . TYR A 1 248 ? -13.694 21.321 151.050 1.00 26.94 248 TYR A N 1
ATOM 1866 C CA . TYR A 1 248 ? -12.727 22.298 150.560 1.00 26.39 248 TYR A CA 1
ATOM 1867 C C . TYR A 1 248 ? -11.281 21.856 150.403 1.00 29.25 248 TYR A C 1
ATOM 1868 O O . TYR A 1 248 ? -10.635 22.260 149.435 1.00 28.53 248 TYR A O 1
ATOM 1877 N N . LEU A 1 249 ? -10.767 21.077 151.354 1.00 24.16 249 LEU A N 1
ATOM 1878 C CA . LEU A 1 249 ? -9.376 20.626 151.340 1.00 23.78 249 LEU A CA 1
ATOM 1879 C C . LEU A 1 249 ? -9.145 19.415 150.447 1.00 26.77 249 LEU A C 1
ATOM 1880 O O . LEU A 1 249 ? -10.103 18.789 149.998 1.00 26.58 249 LEU A O 1
ATOM 1885 N N . GLU A 1 250 ? -7.867 19.099 150.183 1.00 23.29 250 GLU A N 1
ATOM 1886 C CA . GLU A 1 250 ? -7.466 17.972 149.352 1.00 23.56 250 GLU A CA 1
ATOM 1887 C C . GLU A 1 250 ? -7.675 16.649 150.085 1.00 29.77 250 GLU A C 1
ATOM 1888 O O . GLU A 1 250 ? -7.127 16.447 151.174 1.00 29.57 250 GLU A O 1
ATOM 1894 N N . THR A 1 251 ? -8.485 15.761 149.491 1.00 28.03 251 THR A N 1
ATOM 1895 C CA . THR A 1 251 ? -8.782 14.445 150.063 1.00 30.02 251 THR A CA 1
ATOM 1896 C C . THR A 1 251 ? -8.392 13.318 149.115 1.00 39.25 251 THR A C 1
ATOM 1897 O O . THR A 1 251 ? -8.035 12.236 149.583 1.00 40.58 251 THR A O 1
ATOM 1901 N N . ARG A 1 252 ? -8.467 13.576 147.788 1.00 38.54 252 ARG A N 1
ATOM 1902 C CA . ARG A 1 252 ? -8.186 12.623 146.709 1.00 40.66 252 ARG A CA 1
ATOM 1903 C C . ARG A 1 252 ? -6.787 12.016 146.756 1.00 47.48 252 ARG A C 1
ATOM 1904 O O . ARG A 1 252 ? -6.654 10.794 146.669 1.00 48.88 252 ARG A O 1
ATOM 1907 N N . ARG A 1 253 ? -5.757 12.859 146.932 1.00 55.27 253 ARG A N 1
ATOM 1908 C CA . ARG A 1 253 ? -4.360 12.430 146.998 1.00 57.33 253 ARG A CA 1
ATOM 1909 C C . ARG A 1 253 ? -3.966 11.724 148.311 1.00 63.47 253 ARG A C 1
ATOM 1910 O O . ARG A 1 253 ? -2.786 11.431 148.521 1.00 65.24 253 ARG A O 1
ATOM 1918 N N . GLU A 1 254 ? -4.968 11.413 149.166 1.00 59.34 254 GLU A N 1
ATOM 1919 C CA . GLU A 1 254 ? -4.830 10.709 150.447 1.00 59.61 254 GLU A CA 1
ATOM 1920 C C . GLU A 1 254 ? -3.843 11.362 151.435 1.00 60.88 254 GLU A C 1
ATOM 1921 O O . GLU A 1 254 ? -3.251 10.678 152.277 1.00 61.92 254 GLU A O 1
ATOM 1923 N N . CYS A 1 255 ? -3.699 12.701 151.344 1.00 53.62 255 CYS A N 1
ATOM 1924 C CA . CYS A 1 255 ? -2.823 13.478 152.220 1.00 51.14 255 CYS A CA 1
ATOM 1925 C C . CYS A 1 255 ? -3.469 13.683 153.588 1.00 52.93 255 CYS A C 1
ATOM 1926 O O . CYS A 1 255 ? -4.660 13.401 153.761 1.00 52.79 255 CYS A O 1
ATOM 1929 N N . ASN A 1 256 ? -2.682 14.158 154.563 1.00 47.47 256 ASN A N 1
ATOM 1930 C CA . ASN A 1 256 ? -3.134 14.383 155.936 1.00 44.64 256 ASN A CA 1
ATOM 1931 C C . ASN A 1 256 ? -3.714 15.799 156.144 1.00 43.11 256 ASN A C 1
ATOM 1932 O O . ASN A 1 256 ? -3.627 16.333 157.247 1.00 42.31 256 ASN A O 1
ATOM 1934 N N . SER A 1 257 ? -4.332 16.389 155.100 1.00 37.00 257 SER A N 1
ATOM 1935 C CA . SER A 1 257 ? -4.886 17.746 155.141 1.00 34.32 257 SER A CA 1
ATOM 1936 C C . SER A 1 257 ? -6.051 17.940 156.112 1.00 35.60 257 SER A C 1
ATOM 1937 O O . SER A 1 257 ? -6.018 18.879 156.909 1.00 33.60 257 SER A O 1
ATOM 1940 N N . VAL A 1 258 ? -7.075 17.060 156.042 1.00 31.47 258 VAL A N 1
ATOM 1941 C CA . VAL A 1 258 ? -8.255 17.105 156.908 1.00 29.49 258 VAL A CA 1
ATOM 1942 C C . VAL A 1 258 ? -7.854 16.791 158.363 1.00 33.59 258 VAL A C 1
ATOM 1943 O O . VAL A 1 258 ? -8.358 17.439 159.285 1.00 32.65 258 VAL A O 1
ATOM 1947 N N . GLU A 1 259 ? -6.915 15.834 158.554 1.00 30.99 259 GLU A N 1
ATOM 1948 C CA . GLU A 1 259 ? -6.392 15.457 159.868 1.00 31.45 259 GLU A CA 1
ATOM 1949 C C . GLU A 1 259 ? -5.598 16.611 160.486 1.00 33.87 259 GLU A C 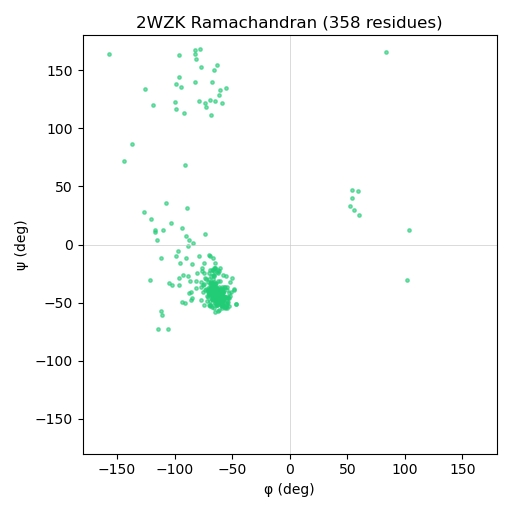1
ATOM 1950 O O . GLU A 1 259 ? -5.696 16.818 161.695 1.00 32.55 259 GLU A O 1
ATOM 1952 N N . ALA A 1 260 ? -4.850 17.386 159.655 1.00 30.45 260 ALA A N 1
ATOM 1953 C CA . ALA A 1 260 ? -4.093 18.559 160.116 1.00 29.43 260 ALA A CA 1
ATOM 1954 C C . ALA A 1 260 ? -5.067 19.673 160.512 1.00 30.02 260 ALA A C 1
ATOM 1955 O O . ALA A 1 260 ? -4.842 20.340 161.522 1.00 29.11 260 ALA A O 1
ATOM 1957 N N . LEU A 1 261 ? -6.170 19.835 159.741 1.00 25.01 261 LEU A N 1
ATOM 1958 C CA . LEU A 1 261 ? -7.229 20.814 160.018 1.00 23.09 261 LEU A CA 1
ATOM 1959 C C . LEU A 1 261 ? -7.946 20.463 161.318 1.00 26.57 261 LEU A C 1
ATOM 1960 O O . LEU A 1 261 ? -8.225 21.367 162.105 1.00 26.96 261 LEU A O 1
ATOM 1965 N N . MET A 1 262 ? -8.266 19.166 161.532 1.00 22.83 262 MET A N 1
ATOM 1966 C CA . MET A 1 262 ? -8.935 18.717 162.757 1.00 22.49 262 MET A CA 1
ATOM 1967 C C . MET A 1 262 ? -8.045 18.911 163.989 1.00 28.47 262 MET A C 1
ATOM 1968 O O . MET A 1 262 ? -8.533 19.382 165.014 1.00 27.87 262 MET A O 1
ATOM 1973 N N . GLU A 1 263 ? -6.734 18.611 163.859 1.00 26.90 263 GLU A N 1
ATOM 1974 C CA . GLU A 1 263 ? -5.716 18.781 164.908 1.00 27.05 263 GLU A CA 1
ATOM 1975 C C . GLU A 1 263 ? -5.718 20.259 165.358 1.00 30.17 263 GLU A C 1
ATOM 1976 O O . GLU A 1 263 ? -5.751 20.540 166.557 1.00 29.13 263 GLU A O 1
ATOM 1982 N N . CYS A 1 264 ? -5.748 21.185 164.376 1.00 26.70 264 CYS A N 1
ATOM 1983 C CA . CYS A 1 264 ? -5.806 22.634 164.555 1.00 27.24 264 CYS A CA 1
ATOM 1984 C C . CYS A 1 264 ? -7.105 23.041 165.287 1.00 29.64 264 CYS A C 1
ATOM 1985 O O . CYS A 1 264 ? -7.045 23.832 166.225 1.00 29.34 264 CYS A O 1
ATOM 1988 N N . CYS A 1 265 ? -8.261 22.470 164.891 1.00 25.07 265 CYS A N 1
ATOM 1989 C CA . CYS A 1 265 ? -9.552 22.761 165.527 1.00 24.03 265 CYS A CA 1
ATOM 1990 C C . CYS A 1 265 ? -9.625 22.239 166.960 1.00 25.14 265 CYS A C 1
ATOM 1991 O O . CYS A 1 265 ? -10.039 22.993 167.834 1.00 23.63 265 CYS A O 1
ATOM 1994 N N . VAL A 1 266 ? -9.186 20.975 167.199 1.00 21.15 266 VAL A N 1
ATOM 1995 C CA . VAL A 1 266 ? -9.144 20.327 168.522 1.00 21.26 266 VAL A CA 1
ATOM 1996 C C . VAL A 1 266 ? -8.279 21.169 169.471 1.00 27.11 266 VAL A C 1
ATOM 1997 O O . VAL A 1 266 ? -8.655 21.366 170.622 1.00 27.36 266 VAL A O 1
ATOM 2001 N N . ASN A 1 267 ? -7.151 21.698 168.970 1.00 24.48 267 ASN A N 1
ATOM 2002 C CA . ASN A 1 267 ? -6.250 22.538 169.756 1.00 25.15 267 ASN A CA 1
ATOM 2003 C C . ASN A 1 267 ? -6.863 23.888 170.126 1.00 27.62 267 ASN A C 1
ATOM 2004 O O . ASN A 1 267 ? -6.723 24.317 171.270 1.00 26.87 267 ASN A O 1
ATOM 2009 N N . ALA A 1 268 ? -7.528 24.549 169.166 1.00 22.91 268 ALA A N 1
ATOM 2010 C CA . ALA A 1 268 ? -8.142 25.862 169.378 1.00 22.99 268 ALA A CA 1
ATOM 2011 C C . ALA A 1 268 ? -9.430 25.785 170.205 1.00 26.56 268 ALA A C 1
ATOM 2012 O O . ALA A 1 268 ? -9.726 26.711 170.958 1.00 26.92 268 ALA A O 1
ATOM 2014 N N . LEU A 1 269 ? -10.201 24.695 170.044 1.00 21.90 269 LEU A N 1
ATOM 2015 C CA . LEU A 1 269 ? -11.484 24.525 170.719 1.00 20.99 269 LEU A CA 1
ATOM 2016 C C . LEU A 1 269 ? -11.471 23.723 172.013 1.00 26.70 269 LEU A C 1
ATOM 2017 O O . LEU A 1 269 ? -12.293 24.003 172.883 1.00 28.21 269 LEU A O 1
ATOM 2022 N N . VAL A 1 270 ? -10.620 22.691 172.118 1.00 22.88 270 VAL A N 1
ATOM 2023 C CA . VAL A 1 270 ? -10.620 21.806 173.284 1.00 23.53 270 VAL A CA 1
ATOM 2024 C C . VAL A 1 270 ? -9.368 21.946 174.146 1.00 28.69 270 VAL A C 1
ATOM 2025 O O . VAL A 1 270 ? -9.480 22.203 175.352 1.00 27.86 270 VAL A O 1
ATOM 2029 N N . THR A 1 271 ? -8.183 21.733 173.539 1.00 25.38 271 THR A N 1
ATOM 2030 C CA . THR A 1 271 ? -6.898 21.793 174.242 1.00 25.85 271 THR A CA 1
ATOM 2031 C C . THR A 1 271 ? -6.666 23.153 174.905 1.00 30.17 271 THR A C 1
ATOM 2032 O O . THR A 1 271 ? -6.203 23.195 176.047 1.00 31.40 271 THR A O 1
ATOM 2036 N N . SER A 1 272 ? -7.019 24.257 174.214 1.00 26.29 272 SER A N 1
ATOM 2037 C CA . SER A 1 272 ? -6.857 25.622 174.742 1.00 26.52 272 SER A CA 1
ATOM 2038 C C . SER A 1 272 ? -7.692 25.895 176.012 1.00 30.12 272 SER A C 1
ATOM 2039 O O . SER A 1 272 ? -7.370 26.816 176.755 1.00 29.84 272 SER A O 1
ATOM 2042 N N . PHE A 1 273 ? -8.771 25.114 176.239 1.00 26.43 273 PHE A N 1
ATOM 2043 C CA . PHE A 1 273 ? -9.656 25.258 177.396 1.00 26.50 273 PHE A CA 1
ATOM 2044 C C . PHE A 1 273 ? -9.835 23.928 178.162 1.00 30.00 273 PHE A C 1
ATOM 2045 O O . PHE A 1 273 ? -10.859 23.727 178.824 1.00 29.49 273 PHE A O 1
ATOM 2053 N N . LYS A 1 274 ? -8.816 23.038 178.093 1.00 25.38 274 LYS A N 1
ATOM 2054 C CA . LYS A 1 274 ? -8.838 21.725 178.739 1.00 24.51 274 LYS A CA 1
ATOM 2055 C C . LYS A 1 274 ? -9.038 21.755 180.259 1.00 27.60 274 LYS A C 1
ATOM 2056 O O . LYS A 1 274 ? -9.882 21.014 180.752 1.00 25.93 274 LYS A O 1
ATOM 2062 N N . GLU A 1 275 ? -8.314 22.637 180.988 1.00 24.84 275 GLU A N 1
ATOM 2063 C CA . GLU A 1 275 ? -8.426 22.746 182.452 1.00 25.54 275 GLU A CA 1
ATOM 2064 C C . GLU A 1 275 ? -9.763 23.349 182.896 1.00 30.22 275 GLU A C 1
ATOM 2065 O O . GLU A 1 275 ? -10.300 22.930 183.916 1.00 29.69 275 GLU A O 1
ATOM 2071 N N . THR A 1 276 ? -10.291 24.332 182.133 1.00 27.42 276 THR A N 1
ATOM 2072 C CA . THR A 1 276 ? -11.576 24.990 182.402 1.00 27.76 276 THR A CA 1
ATOM 2073 C C . THR A 1 276 ? -12.685 23.933 182.297 1.00 30.25 276 THR A C 1
ATOM 2074 O O . THR A 1 276 ? -13.561 23.875 183.155 1.00 29.58 276 THR A O 1
ATOM 2078 N N . ILE A 1 277 ? -12.601 23.071 181.263 1.00 26.25 277 ILE A N 1
ATOM 2079 C CA . ILE A 1 277 ? -13.528 21.971 181.019 1.00 25.58 277 ILE A CA 1
ATOM 2080 C C . ILE A 1 277 ? -13.434 20.940 182.156 1.00 30.59 277 ILE A C 1
ATOM 2081 O O . ILE A 1 277 ? -14.434 20.698 182.832 1.00 30.84 277 ILE A O 1
ATOM 2086 N N . LEU A 1 278 ? -12.226 20.381 182.389 1.00 27.45 278 LEU A N 1
ATOM 2087 C CA . LEU A 1 278 ? -11.948 19.351 183.402 1.00 27.62 278 LEU A CA 1
ATOM 2088 C C . LEU A 1 278 ? -12.340 19.703 184.837 1.00 31.43 278 LEU A C 1
ATOM 2089 O O . LEU A 1 278 ? -12.636 18.793 185.616 1.00 30.39 278 LEU A O 1
ATOM 2094 N N . ALA A 1 279 ? -12.365 21.007 185.180 1.00 29.13 279 ALA A N 1
ATOM 2095 C CA . ALA A 1 279 ? -12.723 21.492 186.523 1.00 30.69 279 ALA A CA 1
ATOM 2096 C C . ALA A 1 279 ? -14.198 21.215 186.888 1.00 35.27 279 ALA A C 1
ATOM 2097 O O . ALA A 1 279 ? -14.554 21.198 188.068 1.00 35.37 279 ALA A O 1
ATOM 2099 N N . GLU A 1 280 ? -15.040 20.990 185.869 1.00 31.62 280 GLU A N 1
ATOM 2100 C CA . GLU A 1 280 ? -16.469 20.740 186.018 1.00 31.53 280 GLU A CA 1
ATOM 2101 C C . GLU A 1 280 ? -16.813 19.262 186.177 1.00 34.75 280 GLU A C 1
ATOM 2102 O O . GLU A 1 280 ? -17.957 18.953 186.515 1.00 35.07 280 GLU A O 1
ATOM 2108 N N . CYS A 1 281 ? -15.836 18.355 185.934 1.00 30.77 281 CYS A N 1
ATOM 2109 C CA . CYS A 1 281 ? -16.026 16.899 186.005 1.00 31.14 281 CYS A CA 1
ATOM 2110 C C . CYS A 1 281 ? -16.519 16.399 187.362 1.00 36.39 281 CYS A C 1
ATOM 2111 O O . CYS A 1 281 ? -17.469 15.617 187.400 1.00 36.84 281 CYS A O 1
ATOM 2114 N N . GLN A 1 282 ? -15.877 16.847 188.459 1.00 32.98 282 GLN A N 1
ATOM 2115 C CA . GLN A 1 282 ? -16.227 16.475 189.841 1.00 33.62 282 GLN A CA 1
ATOM 2116 C C . GLN A 1 282 ? -17.705 16.795 190.143 1.00 37.42 282 GLN A C 1
ATOM 2117 O O . GLN A 1 282 ? -18.455 15.895 190.533 1.00 37.18 282 GLN A O 1
ATOM 2123 N N . GLY A 1 283 ? -18.104 18.048 189.905 1.00 34.17 283 GLY A N 1
ATOM 2124 C CA . GLY A 1 283 ? -19.468 18.527 190.110 1.00 35.61 283 GLY A CA 1
ATOM 2125 C C . GLY A 1 283 ? -20.503 17.748 189.320 1.00 41.01 283 GLY A C 1
ATOM 2126 O O . GLY A 1 283 ? -21.576 17.442 189.844 1.00 41.84 283 GLY A O 1
ATOM 2127 N N . MET A 1 284 ? -20.164 17.398 188.058 1.00 36.37 284 MET A N 1
ATOM 2128 C CA . MET A 1 284 ? -21.006 16.620 187.149 1.00 36.38 284 MET A CA 1
ATOM 2129 C C . MET A 1 284 ? -21.210 15.183 187.621 1.00 41.90 284 MET A C 1
ATOM 2130 O O . MET A 1 284 ? -22.329 14.680 187.532 1.00 43.90 284 MET A O 1
ATOM 2135 N N . ILE A 1 285 ? -20.146 14.528 188.139 1.00 37.91 285 ILE A N 1
ATOM 2136 C CA . ILE A 1 285 ? -20.219 13.165 188.696 1.00 38.39 285 ILE A CA 1
ATOM 2137 C C . ILE A 1 285 ? -21.159 13.178 189.922 1.00 44.31 285 ILE A C 1
ATOM 2138 O O . ILE A 1 285 ? -22.036 12.315 190.034 1.00 45.85 285 ILE A O 1
ATOM 2143 N N . LYS A 1 286 ? -21.000 14.197 190.794 1.00 39.79 286 LYS A N 1
ATOM 2144 C CA . LYS A 1 286 ? -21.803 14.415 192.003 1.00 41.18 286 LYS A CA 1
ATOM 2145 C C . LYS A 1 286 ? -23.307 14.569 191.672 1.00 47.67 286 LYS A C 1
ATOM 2146 O O . LYS A 1 286 ? -24.141 13.958 192.343 1.00 48.79 286 LYS A O 1
ATOM 2150 N N . ARG A 1 287 ? -23.637 15.348 190.623 1.00 44.41 287 ARG A N 1
ATOM 2151 C CA . ARG A 1 287 ? -25.020 15.609 190.202 1.00 45.63 287 ARG A CA 1
ATOM 2152 C C . ARG A 1 287 ? -25.599 14.570 189.215 1.00 50.45 287 ARG A C 1
ATOM 2153 O O . ARG A 1 287 ? -26.737 14.742 188.769 1.00 52.27 287 ARG A O 1
ATOM 2161 N N . ASN A 1 288 ? -24.830 13.496 188.891 1.00 45.74 288 ASN A N 1
ATOM 2162 C CA . ASN A 1 288 ? -25.193 12.413 187.954 1.00 45.85 288 ASN A CA 1
ATOM 2163 C C . ASN A 1 288 ? -25.614 12.960 186.566 1.00 49.23 288 ASN A C 1
ATOM 2164 O O . ASN A 1 288 ? -26.634 12.560 185.993 1.00 50.20 288 ASN A O 1
ATOM 2169 N N . GLU A 1 289 ? -24.810 13.897 186.040 1.00 43.60 289 GLU A N 1
ATOM 2170 C CA . GLU A 1 289 ? -25.053 14.539 184.749 1.00 42.50 289 GLU A CA 1
ATOM 2171 C C . GLU A 1 289 ? -24.337 13.747 183.641 1.00 45.21 289 GLU A C 1
ATOM 2172 O O . GLU A 1 289 ? -23.352 14.202 183.055 1.00 42.79 289 GLU A O 1
ATOM 2178 N N . THR A 1 290 ? -24.849 12.522 183.401 1.00 43.58 290 THR A N 1
ATOM 2179 C CA . THR A 1 290 ? -24.355 11.520 182.451 1.00 43.05 290 THR A CA 1
ATOM 2180 C C . THR A 1 290 ? -24.181 12.010 181.019 1.00 45.60 290 THR A C 1
ATOM 2181 O O . THR A 1 290 ? -23.154 11.708 180.412 1.00 44.32 290 THR A O 1
ATOM 2185 N N . GLU A 1 291 ? -25.172 12.754 180.481 1.00 42.63 291 GLU A N 1
ATOM 2186 C CA . GLU A 1 291 ? -25.138 13.298 179.114 1.00 41.46 291 GLU A CA 1
ATOM 2187 C C . GLU A 1 291 ? -24.025 14.344 178.962 1.00 42.72 291 GLU A C 1
ATOM 2188 O O . GLU A 1 291 ? -23.329 14.366 177.944 1.00 41.48 291 GLU A O 1
ATOM 2190 N N . LYS A 1 292 ? -23.844 15.181 179.994 1.00 38.45 292 LYS A N 1
ATOM 2191 C CA . LYS A 1 292 ? -22.813 16.219 180.045 1.00 36.16 292 LYS A CA 1
ATOM 2192 C C . LYS A 1 292 ? -21.419 15.586 180.186 1.00 38.57 292 LYS A C 1
ATOM 2193 O O . LYS A 1 292 ? -20.469 16.074 179.574 1.00 36.99 292 LYS A O 1
ATOM 2199 N N . LEU A 1 293 ? -21.301 14.504 180.996 1.00 35.97 293 LEU A N 1
ATOM 2200 C CA . LEU A 1 293 ? -20.048 13.759 181.206 1.00 33.85 293 LEU A CA 1
ATOM 2201 C C . LEU A 1 293 ? -19.655 13.012 179.935 1.00 36.96 293 LEU A C 1
ATOM 2202 O O . LEU A 1 293 ? -18.469 12.927 179.617 1.00 35.71 293 LEU A O 1
ATOM 2207 N N . HIS A 1 294 ? -20.656 12.470 179.213 1.00 35.10 294 HIS A N 1
ATOM 2208 C CA . HIS A 1 294 ? -20.465 11.772 177.937 1.00 35.53 294 HIS A CA 1
ATOM 2209 C C . HIS A 1 294 ? -19.911 12.748 176.899 1.00 36.19 294 HIS A C 1
ATOM 2210 O O . HIS A 1 294 ? -18.999 12.391 176.147 1.00 34.92 294 HIS A O 1
ATOM 2217 N N . LEU A 1 295 ? -20.416 13.997 176.906 1.00 31.44 295 LEU A N 1
ATOM 2218 C CA . LEU A 1 295 ? -19.946 15.058 176.012 1.00 29.61 295 LEU A CA 1
ATOM 2219 C C . LEU A 1 295 ? -18.517 15.459 176.388 1.00 32.34 295 LEU A C 1
ATOM 2220 O O . LEU A 1 295 ? -17.706 15.692 175.493 1.00 32.67 295 LEU A O 1
ATOM 2225 N N . MET A 1 296 ? -18.193 15.469 177.705 1.00 27.71 296 MET A N 1
ATOM 2226 C CA . MET A 1 296 ? -16.853 15.776 178.201 1.00 25.71 296 MET A CA 1
ATOM 2227 C C . MET A 1 296 ? -15.850 14.727 177.763 1.00 31.29 296 MET A C 1
ATOM 2228 O O . MET A 1 296 ? -14.778 15.084 177.282 1.00 31.12 296 MET A O 1
ATOM 2233 N N . PHE A 1 297 ? -16.193 13.441 177.945 1.00 28.72 297 PHE A N 1
ATOM 2234 C CA . PHE A 1 297 ? -15.360 12.310 177.553 1.00 28.60 297 PHE A CA 1
ATOM 2235 C C . PHE A 1 297 ? -15.086 12.352 176.026 1.00 33.30 297 PHE A C 1
ATOM 2236 O O . PHE A 1 297 ? -13.920 12.301 175.632 1.00 31.67 297 PHE A O 1
ATOM 2244 N N . SER A 1 298 ? -16.138 12.538 175.193 1.00 31.20 298 SER A N 1
ATOM 2245 C CA . SER A 1 298 ? -15.999 12.640 173.733 1.00 31.42 298 SER A CA 1
ATOM 2246 C C . SER A 1 298 ? -15.032 13.766 173.336 1.00 33.92 298 SER A C 1
ATOM 2247 O O . SER A 1 298 ? -14.142 13.543 172.514 1.00 33.58 298 SER A O 1
ATOM 2250 N N . LEU A 1 299 ? -15.162 14.946 173.975 1.00 29.65 299 LEU A N 1
ATOM 2251 C CA . LEU A 1 299 ? -14.283 16.079 173.709 1.00 28.37 299 LEU A CA 1
ATOM 2252 C C . LEU A 1 299 ? -12.867 15.885 174.255 1.00 31.16 299 LEU A C 1
ATOM 2253 O O . LEU A 1 299 ? -11.913 16.089 173.510 1.00 31.56 299 LEU A O 1
ATOM 2258 N N . MET A 1 300 ? -12.729 15.476 175.529 1.00 27.73 300 MET A N 1
ATOM 2259 C CA . MET A 1 300 ? -11.434 15.281 176.196 1.00 27.69 300 MET A CA 1
ATOM 2260 C C . MET A 1 300 ? -10.570 14.145 175.645 1.00 32.49 300 MET A C 1
ATOM 2261 O O . MET A 1 300 ? -9.343 14.245 175.695 1.00 31.55 300 MET A O 1
ATOM 2266 N N . ASP A 1 301 ? -11.197 13.085 175.096 1.00 30.70 301 ASP A N 1
ATOM 2267 C CA . ASP A 1 301 ? -10.487 11.947 174.493 1.00 31.59 301 ASP A CA 1
ATOM 2268 C C . ASP A 1 301 ? -9.760 12.305 173.180 1.00 34.00 301 ASP A C 1
ATOM 2269 O O . ASP A 1 301 ? -8.954 11.512 172.689 1.00 35.06 301 ASP A O 1
ATOM 2274 N N . LYS A 1 302 ? -10.012 13.506 172.643 1.00 31.32 302 LYS A N 1
ATOM 2275 C CA . LYS A 1 302 ? -9.370 14.003 171.421 1.00 31.69 302 LYS A CA 1
ATOM 2276 C C . LYS A 1 302 ? -8.021 14.643 171.752 1.00 39.14 302 LYS A C 1
ATOM 2277 O O . LYS A 1 302 ? -7.202 14.843 170.855 1.00 39.53 302 LYS A O 1
ATOM 2283 N N . VAL A 1 303 ? -7.805 14.973 173.041 1.00 38.02 303 VAL A N 1
ATOM 2284 C CA . VAL A 1 303 ? -6.619 15.646 173.584 1.00 40.03 303 VAL A CA 1
ATOM 2285 C C . VAL A 1 303 ? -5.658 14.608 174.206 1.00 46.96 303 VAL A C 1
ATOM 2286 O O . VAL A 1 303 ? -6.142 13.703 174.894 1.00 45.97 303 VAL A O 1
ATOM 2290 N N . PRO A 1 304 ? -4.312 14.713 173.996 1.00 46.49 304 PRO A N 1
ATOM 2291 C CA . PRO A 1 304 ? -3.392 13.741 174.619 1.00 47.15 304 PRO A CA 1
ATOM 2292 C C . PRO A 1 304 ? -3.504 13.747 176.140 1.00 51.42 304 PRO A C 1
ATOM 2293 O O . PRO A 1 304 ? -3.371 14.802 176.767 1.00 51.51 304 PRO A O 1
ATOM 2297 N N . ASN A 1 305 ? -3.824 12.570 176.715 1.00 48.18 305 ASN A N 1
ATOM 2298 C CA . ASN A 1 305 ? -4.007 12.328 178.155 1.00 47.81 305 ASN A CA 1
ATOM 2299 C C . ASN A 1 305 ? -5.126 13.178 178.808 1.00 50.19 305 ASN A C 1
ATOM 2300 O O . ASN A 1 305 ? -5.108 13.404 180.021 1.00 50.12 305 ASN A O 1
ATOM 2305 N N . GLY A 1 306 ? -6.102 13.599 177.999 1.00 45.06 306 GLY A N 1
ATOM 2306 C CA . GLY A 1 306 ? -7.232 14.411 178.444 1.00 43.80 306 GLY A CA 1
ATOM 2307 C C . GLY A 1 306 ? -8.197 13.695 179.368 1.00 45.26 306 GLY A C 1
ATOM 2308 O O . GLY A 1 306 ? -8.920 14.337 180.133 1.00 44.49 306 GLY A O 1
ATOM 2309 N N . ILE A 1 307 ? -8.185 12.354 179.318 1.00 40.64 307 ILE A N 1
ATOM 2310 C CA . ILE A 1 307 ? -9.050 11.450 180.078 1.00 38.89 307 ILE A CA 1
ATOM 2311 C C . ILE A 1 307 ? -8.571 11.192 181.515 1.00 40.58 307 ILE A C 1
ATOM 2312 O O . ILE A 1 307 ? -9.407 11.021 182.406 1.00 38.78 307 ILE A O 1
ATOM 2317 N N . GLU A 1 308 ? -7.244 11.221 181.740 1.00 37.31 308 GLU A N 1
ATOM 2318 C CA . GLU A 1 308 ? -6.605 11.005 183.045 1.00 37.59 308 GLU A CA 1
ATOM 2319 C C . GLU A 1 308 ? -7.247 11.779 184.211 1.00 38.86 308 GLU A C 1
ATOM 2320 O O . GLU A 1 308 ? -7.600 11.120 185.188 1.00 38.02 308 GLU A O 1
ATOM 2326 N N . PRO A 1 309 ? -7.481 13.125 184.129 1.00 33.85 309 PRO A N 1
ATOM 2327 C CA . PRO A 1 309 ? -8.111 13.830 185.260 1.00 33.25 309 PRO A CA 1
ATOM 2328 C C . PRO A 1 309 ? -9.554 13.410 185.540 1.00 35.14 309 PRO A C 1
ATOM 2329 O O . PRO A 1 309 ? -9.992 13.532 186.683 1.00 34.67 309 PRO A O 1
ATOM 2333 N N . MET A 1 310 ? -10.283 12.905 184.515 1.00 30.03 310 MET A N 1
ATOM 2334 C CA . MET A 1 310 ? -11.665 12.420 184.664 1.00 27.68 310 MET A CA 1
ATOM 2335 C C . MET A 1 310 ? -11.647 11.099 185.416 1.00 32.47 310 MET A C 1
ATOM 2336 O O . MET A 1 310 ? -12.529 10.856 186.246 1.00 30.76 310 MET A O 1
ATOM 2341 N N . LEU A 1 311 ? -10.627 10.255 185.130 1.00 30.69 311 LEU A N 1
ATOM 2342 C CA . LEU A 1 311 ? -10.414 8.955 185.770 1.00 30.68 311 LEU A CA 1
ATOM 2343 C C . LEU A 1 311 ? -10.118 9.164 187.248 1.00 37.03 311 LEU A C 1
ATOM 2344 O O . LEU A 1 311 ? -10.688 8.461 188.083 1.00 37.96 311 LEU A O 1
ATOM 2349 N N . LYS A 1 312 ? -9.258 10.162 187.566 1.00 33.53 312 LYS A N 1
ATOM 2350 C CA . LYS A 1 312 ? -8.890 10.543 188.930 1.00 33.26 312 LYS A CA 1
ATOM 2351 C C . LYS A 1 312 ? -10.117 11.069 189.687 1.00 37.09 312 LYS A C 1
ATOM 2352 O O . LYS A 1 312 ? -10.324 10.671 190.831 1.00 36.45 312 LYS A O 1
ATOM 2355 N N . ASP A 1 313 ? -10.958 11.912 189.034 1.00 34.37 313 ASP A N 1
ATOM 2356 C CA . ASP A 1 313 ? -12.185 12.464 189.634 1.00 33.59 313 ASP A CA 1
ATOM 2357 C C . ASP A 1 313 ? -13.203 11.372 189.948 1.00 37.27 313 ASP A C 1
ATOM 2358 O O . ASP A 1 313 ? -13.828 11.411 191.016 1.00 37.00 313 ASP A O 1
ATOM 2363 N N . LEU A 1 314 ? -13.339 10.382 189.038 1.00 32.45 314 LEU A N 1
ATOM 2364 C CA . LEU A 1 314 ? -14.234 9.236 189.224 1.00 31.45 314 LEU A CA 1
ATOM 2365 C C . LEU A 1 314 ? -13.768 8.388 190.418 1.00 34.01 314 LEU A C 1
ATOM 2366 O O . LEU A 1 314 ? -14.576 8.131 191.308 1.00 32.22 314 LEU A O 1
ATOM 2371 N N . GLU A 1 315 ? -12.471 7.984 190.438 1.00 31.96 315 GLU A N 1
ATOM 2372 C CA . GLU A 1 315 ? -11.848 7.194 191.511 1.00 32.19 315 GLU A CA 1
ATOM 2373 C C . GLU A 1 315 ? -12.068 7.847 192.872 1.00 37.21 315 GLU A C 1
ATOM 2374 O O . GLU A 1 315 ? -12.585 7.198 193.780 1.00 36.12 315 GLU A O 1
ATOM 2380 N N . GLU A 1 316 ? -11.708 9.144 192.990 1.00 35.74 316 GLU A N 1
ATOM 2381 C CA . GLU A 1 316 ? -11.847 9.948 194.206 1.00 36.43 316 GLU A CA 1
ATOM 2382 C C . GLU A 1 316 ? -13.289 10.020 194.699 1.00 39.51 316 GLU A C 1
ATOM 2383 O O . GLU A 1 316 ? -13.510 9.828 195.891 1.00 39.10 316 GLU A O 1
ATOM 2389 N N . HIS A 1 317 ? -14.269 10.245 193.789 1.00 35.82 317 HIS A N 1
ATOM 2390 C CA . HIS A 1 317 ? -15.686 10.323 194.160 1.00 35.76 317 HIS A CA 1
ATOM 2391 C C . HIS A 1 317 ? -16.241 8.983 194.669 1.00 36.93 317 HIS A C 1
ATOM 2392 O O . HIS A 1 317 ? -16.992 8.986 195.641 1.00 36.62 317 HIS A O 1
ATOM 2399 N N . ILE A 1 318 ? -15.845 7.848 194.048 1.00 31.31 318 ILE A N 1
ATOM 2400 C CA . ILE A 1 318 ? -16.255 6.501 194.481 1.00 29.67 318 ILE A CA 1
ATOM 2401 C C . ILE A 1 318 ? -15.740 6.230 195.911 1.00 31.54 318 ILE A C 1
ATOM 2402 O O . ILE A 1 318 ? -16.527 5.813 196.766 1.00 30.69 318 ILE A O 1
ATOM 2407 N N . ILE A 1 319 ? -14.429 6.479 196.156 1.00 27.12 319 ILE A N 1
ATOM 2408 C CA . ILE A 1 319 ? -13.756 6.286 197.450 1.00 26.71 319 ILE A CA 1
ATOM 2409 C C . ILE A 1 319 ? -14.413 7.133 198.557 1.00 32.16 319 ILE A C 1
ATOM 2410 O O . ILE A 1 319 ? -14.701 6.601 199.635 1.00 32.53 319 ILE A O 1
ATOM 2415 N N A SER A 1 320 ? -14.661 8.429 198.274 0.50 29.26 320 SER A N 1
ATOM 2416 N N B SER A 1 320 ? -14.657 8.430 198.280 0.50 29.24 320 SER A N 1
ATOM 2417 C CA A SER A 1 320 ? -15.303 9.385 199.181 0.50 29.56 320 SER A CA 1
ATOM 2418 C CA B SER A 1 320 ? -15.301 9.371 199.202 0.50 29.52 320 SER A CA 1
ATOM 2419 C C A SER A 1 320 ? -16.717 8.927 199.553 0.50 32.62 320 SER A C 1
ATOM 2420 C C B SER A 1 320 ? -16.720 8.922 199.560 0.50 32.60 320 SER A C 1
ATOM 2421 O O A SER A 1 320 ? -17.097 9.027 200.720 0.50 32.58 320 SER A O 1
ATOM 2422 O O B SER A 1 320 ? -17.106 9.020 200.724 0.50 32.56 320 SER A O 1
ATOM 2427 N N . ALA A 1 321 ? -17.476 8.403 198.567 1.00 28.27 321 ALA A N 1
ATOM 2428 C CA . ALA A 1 321 ? -18.844 7.896 198.751 1.00 27.95 321 ALA A CA 1
ATOM 2429 C C . ALA A 1 321 ? -18.828 6.628 199.622 1.00 32.28 321 ALA A C 1
ATOM 2430 O O . ALA A 1 321 ? -19.695 6.471 200.481 1.00 32.48 321 ALA A O 1
ATOM 2432 N N . GLY A 1 322 ? -17.824 5.769 199.404 1.00 27.93 322 GLY A N 1
ATOM 2433 C CA . GLY A 1 322 ? -17.614 4.538 200.154 1.00 27.17 322 GLY A CA 1
ATOM 2434 C C . GLY A 1 322 ? -17.292 4.829 201.606 1.00 32.71 322 GLY A C 1
ATOM 2435 O O . GLY A 1 322 ? -17.912 4.252 202.511 1.00 31.48 322 GLY A O 1
ATOM 2436 N N . LEU A 1 323 ? -16.352 5.778 201.828 1.00 30.00 323 LEU A N 1
ATOM 2437 C CA . LEU A 1 323 ? -15.922 6.233 203.148 1.00 30.84 323 LEU A CA 1
ATOM 2438 C C . LEU A 1 323 ? -17.126 6.781 203.910 1.00 33.96 323 LEU A C 1
ATOM 2439 O O . LEU A 1 323 ? -17.346 6.380 205.053 1.00 32.63 323 LEU A O 1
ATOM 2444 N N . ALA A 1 324 ? -17.925 7.657 203.259 1.00 30.81 324 ALA A N 1
ATOM 2445 C CA . ALA A 1 324 ? -19.144 8.250 203.825 1.00 31.44 324 ALA A CA 1
ATOM 2446 C C . ALA A 1 324 ? -20.109 7.165 204.332 1.00 34.27 324 ALA A C 1
ATOM 2447 O O . ALA A 1 324 ? -20.606 7.281 205.454 1.00 34.57 324 ALA A O 1
ATOM 2449 N N . ASP A 1 325 ? -20.329 6.090 203.530 1.00 29.16 325 ASP A N 1
ATOM 2450 C CA . ASP A 1 325 ? -21.184 4.953 203.913 1.00 28.07 325 ASP A CA 1
ATOM 2451 C C . ASP A 1 325 ? -20.691 4.266 205.187 1.00 31.66 325 ASP A C 1
ATOM 2452 O O . ASP A 1 325 ? -21.466 4.138 206.137 1.00 31.35 325 ASP A O 1
ATOM 2457 N N . MET A 1 326 ? -19.393 3.873 205.230 1.00 28.05 326 MET A N 1
ATOM 2458 C CA . MET A 1 326 ? -18.791 3.232 206.404 1.00 27.37 326 MET A CA 1
ATOM 2459 C C . MET A 1 326 ? -18.882 4.108 207.666 1.00 31.12 326 MET A C 1
ATOM 2460 O O . MET A 1 326 ? -19.226 3.587 208.726 1.00 29.14 326 MET A O 1
ATOM 2465 N N . VAL A 1 327 ? -18.623 5.431 207.538 1.00 29.20 327 VAL A N 1
ATOM 2466 C CA . VAL A 1 327 ? -18.728 6.401 208.641 1.00 30.96 327 VAL A CA 1
ATOM 2467 C C . VAL A 1 327 ? -20.162 6.350 209.241 1.00 36.04 327 VAL A C 1
ATOM 2468 O O . VAL A 1 327 ? -20.311 6.278 210.461 1.00 36.13 327 VAL A O 1
ATOM 2472 N N . ALA A 1 328 ? -21.195 6.322 208.370 1.00 33.14 328 ALA A N 1
ATOM 2473 C CA . ALA A 1 328 ? -22.605 6.254 208.762 1.00 33.38 328 ALA A CA 1
ATOM 2474 C C . ALA A 1 328 ? -23.032 4.865 209.269 1.00 36.05 328 ALA A C 1
ATOM 2475 O O . ALA A 1 328 ? -23.989 4.777 210.036 1.00 37.35 328 ALA A O 1
ATOM 2477 N N . ALA A 1 329 ? -22.323 3.794 208.865 1.00 29.63 329 ALA A N 1
ATOM 2478 C CA . ALA A 1 329 ? -22.642 2.409 209.235 1.00 27.92 329 ALA A CA 1
ATOM 2479 C C . ALA A 1 329 ? -21.881 1.837 210.434 1.00 30.14 329 ALA A C 1
ATOM 2480 O O . ALA A 1 329 ? -22.403 0.942 211.102 1.00 29.21 329 ALA A O 1
ATOM 2482 N N . ALA A 1 330 ? -20.646 2.324 210.684 1.00 26.27 330 ALA A N 1
ATOM 2483 C CA . ALA A 1 330 ? -19.738 1.866 211.744 1.00 26.17 330 ALA A CA 1
ATOM 2484 C C . ALA A 1 330 ? -20.343 1.726 213.140 1.00 29.62 330 ALA A C 1
ATOM 2485 O O . ALA A 1 330 ? -19.993 0.791 213.858 1.00 29.81 330 ALA A O 1
ATOM 2487 N N . GLU A 1 331 ? -21.234 2.644 213.524 1.00 25.40 331 GLU A N 1
ATOM 2488 C CA . GLU A 1 331 ? -21.878 2.645 214.837 1.00 25.77 331 GLU A CA 1
ATOM 2489 C C . GLU A 1 331 ? -22.812 1.453 215.069 1.00 29.00 331 GLU A C 1
ATOM 2490 O O . GLU A 1 331 ? -23.015 1.074 216.223 1.00 28.22 331 GLU A O 1
ATOM 2496 N N . THR A 1 332 ? -23.390 0.883 213.992 1.00 23.70 332 THR A N 1
ATOM 2497 C CA . THR A 1 332 ? -24.336 -0.238 214.081 1.00 23.52 332 THR A CA 1
ATOM 2498 C C . THR A 1 332 ? -23.820 -1.516 213.403 1.00 29.19 332 THR A C 1
ATOM 2499 O O . THR A 1 332 ? -24.579 -2.472 213.227 1.00 30.12 332 THR A O 1
ATOM 2503 N N . ILE A 1 333 ? -22.532 -1.541 213.054 1.00 26.20 333 ILE A N 1
ATOM 2504 C CA . ILE A 1 333 ? -21.882 -2.651 212.357 1.00 25.46 333 ILE A CA 1
ATOM 2505 C C . ILE A 1 333 ? -21.957 -4.021 213.050 1.00 28.07 333 ILE A C 1
ATOM 2506 O O . ILE A 1 333 ? -22.075 -5.035 212.367 1.00 26.72 333 ILE A O 1
ATOM 2511 N N . THR A 1 334 ? -21.887 -4.051 214.390 1.00 25.21 334 THR A N 1
ATOM 2512 C CA . THR A 1 334 ? -21.924 -5.305 215.147 1.00 24.72 334 THR A CA 1
ATOM 2513 C C . THR A 1 334 ? -23.332 -5.896 215.244 1.00 28.98 334 THR A C 1
ATOM 2514 O O . THR A 1 334 ? -23.470 -7.099 215.484 1.00 29.15 334 THR A O 1
ATOM 2518 N N . THR A 1 335 ? -24.366 -5.068 215.039 1.00 25.45 335 THR A N 1
ATOM 2519 C CA . THR A 1 335 ? -25.759 -5.519 215.115 1.00 25.66 335 THR A CA 1
ATOM 2520 C C . THR A 1 335 ? -26.391 -5.720 213.742 1.00 31.26 335 THR A C 1
ATOM 2521 O O . THR A 1 335 ? -27.215 -6.624 213.583 1.00 31.51 335 THR A O 1
ATOM 2525 N N . ASP A 1 336 ? -26.019 -4.876 212.757 1.00 27.90 336 ASP A N 1
ATOM 2526 C CA . ASP A 1 336 ? -26.544 -4.953 211.396 1.00 27.46 336 ASP A CA 1
ATOM 2527 C C . ASP A 1 336 ? -25.488 -4.603 210.332 1.00 30.34 336 ASP A C 1
ATOM 2528 O O . ASP A 1 336 ? -25.573 -3.551 209.690 1.00 30.29 336 ASP A O 1
ATOM 2533 N N . SER A 1 337 ? -24.508 -5.511 210.125 1.00 25.42 337 SER A N 1
ATOM 2534 C CA . SER A 1 337 ? -23.464 -5.340 209.107 1.00 23.92 337 SER A CA 1
ATOM 2535 C C . SER A 1 337 ? -24.036 -5.625 207.724 1.00 28.09 337 SER A C 1
ATOM 2536 O O . SER A 1 337 ? -23.498 -5.136 206.724 1.00 28.48 337 SER A O 1
ATOM 2539 N N . GLU A 1 338 ? -25.143 -6.411 207.673 1.00 24.62 338 GLU A N 1
ATOM 2540 C CA . GLU A 1 338 ? -25.877 -6.746 206.454 1.00 23.78 338 GLU A CA 1
ATOM 2541 C C . GLU A 1 338 ? -26.417 -5.478 205.789 1.00 28.96 338 GLU A C 1
ATOM 2542 O O . GLU A 1 338 ? -26.385 -5.382 204.562 1.00 29.71 338 GLU A O 1
ATOM 2548 N N . LYS A 1 339 ? -26.878 -4.492 206.595 1.00 25.92 339 LYS A N 1
ATOM 2549 C CA . LYS A 1 339 ? -27.367 -3.211 206.075 1.00 25.44 339 LYS A CA 1
ATOM 2550 C C . LYS A 1 339 ? -26.228 -2.484 205.338 1.00 27.37 339 LYS A C 1
ATOM 2551 O O . LYS A 1 339 ? -26.447 -1.979 204.239 1.00 27.20 339 LYS A O 1
ATOM 2557 N N . TYR A 1 340 ? -25.013 -2.478 205.922 1.00 23.64 340 TYR A N 1
ATOM 2558 C CA . TYR A 1 340 ? -23.837 -1.849 205.311 1.00 23.04 340 TYR A CA 1
ATOM 2559 C C . TYR A 1 340 ? -23.432 -2.500 203.978 1.00 27.55 340 TYR A C 1
ATOM 2560 O O . TYR A 1 340 ? -23.151 -1.779 203.009 1.00 27.41 340 TYR A O 1
ATOM 2569 N N . ARG A 1 341 ? -23.369 -3.853 203.945 1.00 23.10 341 ARG A N 1
ATOM 2570 C CA . ARG A 1 341 ? -23.016 -4.634 202.754 1.00 21.69 341 ARG A CA 1
ATOM 2571 C C . ARG A 1 341 ? -24.039 -4.402 201.641 1.00 26.26 341 ARG A C 1
ATOM 2572 O O . ARG A 1 341 ? -23.678 -4.421 200.461 1.00 24.84 341 ARG A O 1
ATOM 2580 N N . GLU A 1 342 ? -25.309 -4.155 202.020 1.00 23.54 342 GLU A N 1
ATOM 2581 C CA . GLU A 1 342 ? -26.370 -3.841 201.068 1.00 24.03 342 GLU A CA 1
ATOM 2582 C C . GLU A 1 342 ? -26.159 -2.430 200.519 1.00 27.52 342 GLU A C 1
ATOM 2583 O O . GLU A 1 342 ? -26.259 -2.243 199.310 1.00 26.77 342 GLU A O 1
ATOM 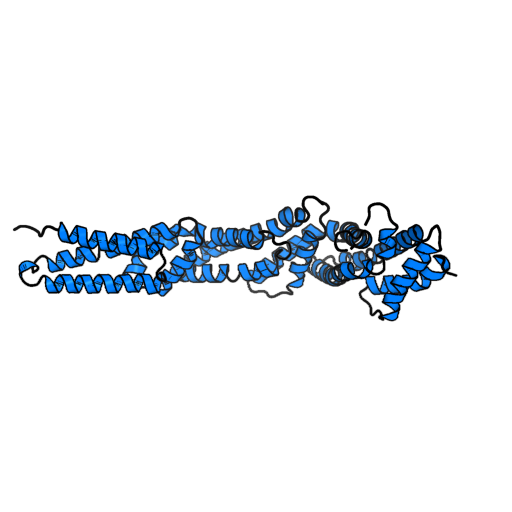2589 N N . GLN A 1 343 ? -25.829 -1.452 201.401 1.00 24.34 343 GLN A N 1
ATOM 2590 C CA . GLN A 1 343 ? -25.549 -0.055 201.032 1.00 24.51 343 GLN A CA 1
ATOM 2591 C C . GLN A 1 343 ? -24.341 0.014 200.084 1.00 29.16 343 GLN A C 1
ATOM 2592 O O . GLN A 1 343 ? -24.336 0.824 199.153 1.00 28.23 343 GLN A O 1
ATOM 2598 N N . LEU A 1 344 ? -23.334 -0.858 200.314 1.00 26.26 344 LEU A N 1
ATOM 2599 C CA . LEU A 1 344 ? -22.138 -0.939 199.477 1.00 26.51 344 LEU A CA 1
ATOM 2600 C C . LEU A 1 344 ? -22.468 -1.553 198.110 1.00 32.01 344 LEU A C 1
ATOM 2601 O O . LEU A 1 344 ? -21.956 -1.087 197.087 1.00 31.78 344 LEU A O 1
ATOM 2606 N N . ASP A 1 345 ? -23.333 -2.586 198.101 1.00 29.12 345 ASP A N 1
ATOM 2607 C CA . ASP A 1 345 ? -23.805 -3.250 196.889 1.00 30.12 345 ASP A CA 1
ATOM 2608 C C . ASP A 1 345 ? -24.562 -2.218 196.043 1.00 33.37 345 ASP A C 1
ATOM 2609 O O . ASP A 1 345 ? -24.347 -2.156 194.835 1.00 31.22 345 ASP A O 1
ATOM 2614 N N . THR A 1 346 ? -25.395 -1.373 196.703 1.00 31.23 346 THR A N 1
ATOM 2615 C CA . THR A 1 346 ? -26.160 -0.278 196.086 1.00 32.27 346 THR A CA 1
ATOM 2616 C C . THR A 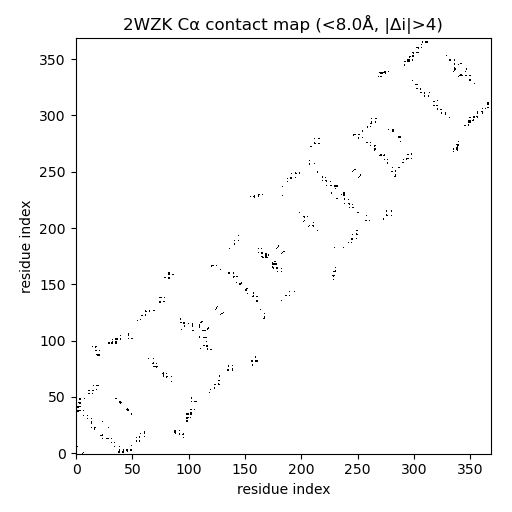1 346 ? -25.188 0.769 195.505 1.00 36.20 346 THR A C 1
ATOM 2617 O O . THR A 1 346 ? -25.403 1.243 194.383 1.00 36.20 346 THR A O 1
ATOM 2621 N N . LEU A 1 347 ? -24.100 1.083 196.254 1.00 31.56 347 LEU A N 1
ATOM 2622 C CA . LEU A 1 347 ? -23.043 2.024 195.854 1.00 30.99 347 LEU A CA 1
ATOM 2623 C C . LEU A 1 347 ? -22.359 1.553 194.562 1.00 32.50 347 LEU A C 1
ATOM 2624 O O . LEU A 1 347 ? -22.226 2.338 193.622 1.00 31.83 347 LEU A O 1
ATOM 2629 N N . PHE A 1 348 ? -21.936 0.276 194.524 1.00 27.79 348 PHE A N 1
ATOM 2630 C CA . PHE A 1 348 ? -21.287 -0.328 193.362 1.00 27.27 348 PHE A CA 1
ATOM 2631 C C . PHE A 1 348 ? -22.222 -0.338 192.141 1.00 31.36 348 PHE A C 1
ATOM 2632 O O . PHE A 1 348 ? -21.768 -0.035 191.042 1.00 31.05 348 PHE A O 1
ATOM 2640 N N . ASN A 1 349 ? -23.529 -0.615 192.346 1.00 32.78 349 ASN A N 1
ATOM 2641 C CA . ASN A 1 349 ? -24.544 -0.613 191.282 1.00 34.73 349 ASN A CA 1
ATOM 2642 C C . ASN A 1 349 ? -24.753 0.784 190.721 1.00 39.13 349 ASN A C 1
ATOM 2643 O O . ASN A 1 349 ? -24.866 0.934 189.504 1.00 39.65 349 ASN A O 1
ATOM 2648 N N . ARG A 1 350 ? -24.759 1.805 191.603 1.00 35.47 350 ARG A N 1
ATOM 2649 C CA . ARG A 1 350 ? -24.898 3.218 191.236 1.00 36.09 350 ARG A CA 1
ATOM 2650 C C . ARG A 1 350 ? -23.712 3.679 190.361 1.00 40.38 350 ARG A C 1
ATOM 2651 O O . ARG A 1 350 ? -23.938 4.215 189.273 1.00 41.38 350 ARG A O 1
ATOM 2659 N N . PHE A 1 351 ? -22.465 3.443 190.814 1.00 35.11 351 PHE A N 1
ATOM 2660 C CA . PHE A 1 351 ? -21.285 3.839 190.046 1.00 34.09 351 PHE A CA 1
ATOM 2661 C C . PHE A 1 351 ? -21.016 3.023 188.785 1.00 37.54 351 PHE A C 1
ATOM 2662 O O . PHE A 1 351 ? -20.524 3.595 187.811 1.00 37.36 351 PHE A O 1
ATOM 2670 N N . SER A 1 352 ? -21.356 1.709 188.778 1.00 34.17 352 SER A N 1
ATOM 2671 C CA . SER A 1 352 ? -21.201 0.856 187.589 1.00 35.65 352 SER A CA 1
ATOM 2672 C C . SER A 1 352 ? -22.123 1.333 186.478 1.00 42.20 352 SER A C 1
ATOM 2673 O O . SER A 1 352 ? -21.752 1.259 185.303 1.00 43.24 352 SER A O 1
ATOM 2676 N N . LYS A 1 353 ? -23.315 1.844 186.864 1.00 39.56 353 LYS A N 1
ATOM 2677 C CA . LYS A 1 353 ? -24.323 2.401 185.963 1.00 41.60 353 LYS A CA 1
ATOM 2678 C C . LYS A 1 353 ? -23.763 3.675 185.341 1.00 46.44 353 LYS A C 1
ATOM 2679 O O . LYS A 1 353 ? -23.826 3.824 184.124 1.00 47.28 353 LYS A O 1
ATOM 2685 N N . LEU A 1 354 ? -23.169 4.563 186.176 1.00 41.84 354 LEU A N 1
ATOM 2686 C CA . LEU A 1 354 ? -22.573 5.836 185.759 1.00 41.69 354 LEU A CA 1
ATOM 2687 C C . LEU A 1 354 ? -21.478 5.627 184.700 1.00 44.49 354 LEU A C 1
ATOM 2688 O O . LEU A 1 354 ? -21.466 6.339 183.700 1.00 45.31 354 LEU A O 1
ATOM 2693 N N . VAL A 1 355 ? -20.592 4.624 184.913 1.00 39.60 355 VAL A N 1
ATOM 2694 C CA . VAL A 1 355 ? -19.502 4.237 184.008 1.00 38.99 355 VAL A CA 1
ATOM 2695 C C . VAL A 1 355 ? -20.103 3.789 182.664 1.00 43.91 355 VAL A C 1
ATOM 2696 O O . VAL A 1 355 ? -19.603 4.177 181.607 1.00 44.23 355 VAL A O 1
ATOM 2700 N N . LYS A 1 356 ? -21.221 3.039 182.720 1.00 40.65 356 LYS A N 1
ATOM 2701 C CA . LYS A 1 356 ? -21.957 2.549 181.560 1.00 42.79 356 LYS A CA 1
ATOM 2702 C C . LYS A 1 356 ? -22.658 3.681 180.781 1.00 48.05 356 LYS A C 1
ATOM 2703 O O . LYS A 1 356 ? -22.536 3.715 179.556 1.00 49.93 356 LYS A O 1
ATOM 2709 N N . GLU A 1 357 ? -23.398 4.586 181.466 1.00 43.47 357 GLU A N 1
ATOM 2710 C CA . GLU A 1 357 ? -24.140 5.661 180.780 1.00 44.73 357 GLU A CA 1
ATOM 2711 C C . GLU A 1 357 ? -23.268 6.814 180.328 1.00 47.58 357 GLU A C 1
ATOM 2712 O O . GLU A 1 357 ? -23.415 7.276 179.199 1.00 49.08 357 GLU A O 1
ATOM 2718 N N . ALA A 1 358 ? -22.406 7.322 181.222 1.00 41.45 358 ALA A N 1
ATOM 2719 C CA . ALA A 1 358 ? -21.560 8.474 180.921 1.00 40.32 358 ALA A CA 1
ATOM 2720 C C . ALA A 1 358 ? -20.302 8.137 180.138 1.00 42.76 358 ALA A C 1
ATOM 2721 O O . ALA A 1 358 ? -19.892 8.923 179.291 1.00 42.13 358 ALA A O 1
ATOM 2723 N N . PHE A 1 359 ? -19.676 6.988 180.421 1.00 39.06 359 PHE A N 1
ATOM 2724 C CA . PHE A 1 359 ? -18.411 6.630 179.782 1.00 38.53 359 PHE A CA 1
ATOM 2725 C C . PHE A 1 359 ? -18.421 5.372 178.917 1.00 43.19 359 PHE A C 1
ATOM 2726 O O . PHE A 1 359 ? -17.358 4.900 178.506 1.00 43.31 359 PHE A O 1
ATOM 2734 N N . GLN A 1 360 ? -19.629 4.842 178.633 1.00 40.26 360 GLN A N 1
ATOM 2735 C CA . GLN A 1 360 ? -19.893 3.705 177.743 1.00 41.90 360 GLN A CA 1
ATOM 2736 C C . GLN A 1 360 ? -19.077 2.429 178.042 1.00 46.09 360 GLN A C 1
ATOM 2737 O O . GLN A 1 360 ? -18.758 1.672 177.123 1.00 47.68 360 GLN A O 1
ATOM 2743 N N . ASP A 1 361 ? -18.776 2.180 179.339 1.00 40.69 361 ASP A N 1
ATOM 2744 C CA . ASP A 1 361 ? -17.978 1.040 179.820 1.00 40.40 361 ASP A CA 1
ATOM 2745 C C . ASP A 1 361 ? -16.608 0.947 179.131 1.00 45.14 361 ASP A C 1
ATOM 2746 O O . ASP A 1 361 ? -16.151 -0.151 178.792 1.00 46.03 361 ASP A O 1
ATOM 2751 N N . ASP A 1 362 ? -15.967 2.115 178.917 1.00 40.77 362 ASP A N 1
ATOM 2752 C CA . ASP A 1 362 ? -14.650 2.227 178.296 1.00 40.68 362 ASP A CA 1
ATOM 2753 C C . ASP A 1 362 ? -13.620 1.460 179.145 1.00 44.99 362 ASP A C 1
ATOM 2754 O O . ASP A 1 362 ? -13.638 1.605 180.369 1.00 43.15 362 ASP A O 1
ATOM 2759 N N . PRO A 1 363 ? -12.745 0.624 178.524 1.00 44.09 363 PRO A N 1
ATOM 2760 C CA . PRO A 1 363 ? -11.752 -0.144 179.313 1.00 43.32 363 PRO A CA 1
ATOM 2761 C C . PRO A 1 363 ? -10.923 0.663 180.318 1.00 44.88 363 PRO A C 1
ATOM 2762 O O . PRO A 1 363 ? -10.509 0.112 181.335 1.00 43.05 363 PRO A O 1
ATOM 2766 N N . ARG A 1 364 ? -10.685 1.959 180.035 1.00 40.42 364 ARG A N 1
ATOM 2767 C CA . ARG A 1 364 ? -9.931 2.851 180.918 1.00 37.98 364 ARG A CA 1
ATOM 2768 C C . ARG A 1 364 ? -10.779 3.263 182.123 1.00 39.56 364 ARG A C 1
ATOM 2769 O O . ARG A 1 364 ? -10.258 3.313 183.236 1.00 38.08 364 ARG A O 1
ATOM 2777 N N . PHE A 1 365 ? -12.079 3.547 181.903 1.00 35.92 365 PHE A N 1
ATOM 2778 C CA . PHE A 1 365 ? -13.010 3.917 182.970 1.00 34.24 365 PHE A CA 1
ATOM 2779 C C . PHE A 1 365 ? -13.390 2.696 183.818 1.00 40.42 365 PHE A C 1
ATOM 2780 O O . PHE A 1 365 ? -13.655 2.845 185.010 1.00 39.26 365 PHE A O 1
ATOM 2788 N N . LEU A 1 366 ? -13.378 1.487 183.217 1.00 39.70 366 LEU A N 1
ATOM 2789 C CA . LEU A 1 366 ? -13.647 0.247 183.949 1.00 39.87 366 LEU A CA 1
ATOM 2790 C C . LEU A 1 366 ? -12.477 -0.068 184.887 1.00 42.53 366 LEU A C 1
ATOM 2791 O O . LEU A 1 366 ? -12.708 -0.475 186.020 1.00 40.92 366 LEU A O 1
ATOM 2796 N N . THR A 1 367 ? -11.229 0.151 184.413 1.00 39.97 367 THR A N 1
ATOM 2797 C CA . THR A 1 367 ? -9.988 -0.054 185.169 1.00 39.47 367 THR A CA 1
ATOM 2798 C C . THR A 1 367 ? -9.974 0.843 186.424 1.00 40.74 367 THR A C 1
ATOM 2799 O O . THR A 1 367 ? -9.642 0.360 187.508 1.00 39.01 367 THR A O 1
ATOM 2803 N N . ALA A 1 368 ? -10.360 2.133 186.261 1.00 36.42 368 ALA A N 1
ATOM 2804 C CA . ALA A 1 368 ? -10.440 3.136 187.323 1.00 34.68 368 ALA A CA 1
ATOM 2805 C C . ALA A 1 368 ? -11.552 2.796 188.315 1.00 37.08 368 ALA A C 1
ATOM 2806 O O . ALA A 1 368 ? -11.378 2.996 189.516 1.00 35.89 368 ALA A O 1
ATOM 2808 N N . ARG A 1 369 ? -12.677 2.258 187.816 1.00 33.45 369 ARG A N 1
ATOM 2809 C CA . ARG A 1 369 ? -13.825 1.854 188.628 1.00 32.44 369 ARG A CA 1
ATOM 2810 C C . ARG A 1 369 ? -13.460 0.668 189.532 1.00 36.38 369 ARG A C 1
ATOM 2811 O O . ARG A 1 369 ? -13.833 0.665 190.705 1.00 35.90 369 ARG A O 1
ATOM 2819 N N . ASP A 1 370 ? -12.728 -0.325 188.987 1.00 33.43 370 ASP A N 1
ATOM 2820 C CA . ASP A 1 370 ? -12.308 -1.523 189.722 1.00 33.30 370 ASP A CA 1
ATOM 2821 C C . ASP A 1 370 ? -11.279 -1.185 190.795 1.00 35.92 370 ASP A C 1
ATOM 2822 O O . ASP A 1 370 ? -11.370 -1.696 191.917 1.00 34.78 370 ASP A O 1
ATOM 2827 N N . LYS A 1 371 ? -10.318 -0.302 190.448 1.00 31.30 371 LYS A N 1
ATOM 2828 C CA . LYS A 1 371 ? -9.267 0.189 191.338 1.00 30.40 371 LYS A CA 1
ATOM 2829 C C . LYS A 1 371 ? -9.919 0.912 192.524 1.00 32.88 371 LYS A C 1
ATOM 2830 O O . LYS A 1 371 ? -9.547 0.651 193.670 1.00 32.19 371 LYS A O 1
ATOM 2836 N N . ALA A 1 372 ? -10.929 1.770 192.243 1.00 28.97 372 ALA A N 1
ATOM 2837 C CA . ALA A 1 372 ? -11.667 2.509 193.270 1.00 28.36 372 ALA A CA 1
ATOM 2838 C C . ALA A 1 372 ? -12.523 1.601 194.157 1.00 32.43 372 ALA A C 1
ATOM 2839 O O . ALA A 1 372 ? -12.581 1.840 195.360 1.00 31.18 372 ALA A O 1
ATOM 2841 N N . TYR A 1 373 ? -13.160 0.550 193.579 1.00 30.36 373 TYR A N 1
ATOM 2842 C CA . TYR A 1 373 ? -13.979 -0.414 194.338 1.00 29.95 373 TYR A CA 1
ATOM 2843 C C . TYR A 1 373 ? -13.091 -1.213 195.290 1.00 34.70 373 TYR A C 1
ATOM 2844 O O . TYR A 1 373 ? -13.486 -1.445 196.431 1.00 35.05 373 TYR A O 1
ATOM 2853 N N . LYS A 1 374 ? -11.884 -1.601 194.824 1.00 31.10 374 LYS A N 1
ATOM 2854 C CA . LYS A 1 374 ? -10.871 -2.327 195.598 1.00 30.80 374 LYS A CA 1
ATOM 2855 C C . LYS A 1 374 ? -10.420 -1.473 196.790 1.00 31.77 374 LYS A C 1
ATOM 2856 O O . LYS A 1 374 ? -10.242 -1.998 197.891 1.00 30.25 374 LYS A O 1
ATOM 2859 N N . ALA A 1 375 ? -10.229 -0.155 196.547 1.00 26.94 375 ALA A N 1
ATOM 2860 C CA . ALA A 1 375 ? -9.815 0.817 197.553 1.00 26.21 375 ALA A CA 1
ATOM 2861 C C . ALA A 1 375 ? -10.918 1.014 198.596 1.00 28.66 375 ALA A C 1
ATOM 2862 O O . ALA A 1 375 ? -10.607 1.112 199.778 1.00 28.39 375 ALA A O 1
ATOM 2864 N N . VAL A 1 376 ? -12.201 1.000 198.169 1.00 25.52 376 VAL A N 1
ATOM 2865 C CA . VAL A 1 376 ? -13.344 1.123 199.082 1.00 24.70 376 VAL A CA 1
ATOM 2866 C C . VAL A 1 376 ? -13.350 -0.056 200.049 1.00 28.80 376 VAL A C 1
ATOM 2867 O O . VAL A 1 376 ? -13.466 0.160 201.252 1.00 29.20 376 VAL A O 1
ATOM 2871 N N . VAL A 1 377 ? -13.198 -1.289 199.523 1.00 25.70 377 VAL A N 1
ATOM 2872 C CA . VAL A 1 377 ? -13.182 -2.525 200.314 1.00 26.51 377 VAL A CA 1
ATOM 2873 C C . VAL A 1 377 ? -12.000 -2.534 201.289 1.00 32.23 377 VAL A C 1
ATOM 2874 O O . VAL A 1 377 ? -12.202 -2.813 202.476 1.00 32.84 377 VAL A O 1
ATOM 2878 N N . ASN A 1 378 ? -10.786 -2.170 200.806 1.00 28.83 378 ASN A N 1
ATOM 2879 C CA . ASN A 1 378 ? -9.587 -2.095 201.650 1.00 29.77 378 ASN A CA 1
ATOM 2880 C C . ASN A 1 378 ? -9.755 -1.077 202.793 1.00 33.09 378 ASN A C 1
ATOM 2881 O O . ASN A 1 378 ? -9.503 -1.424 203.944 1.00 33.38 378 ASN A O 1
ATOM 2886 N N . ASP A 1 379 ? -10.210 0.157 202.475 1.00 29.47 379 ASP A N 1
ATOM 2887 C CA . ASP A 1 379 ? -10.424 1.229 203.452 1.00 29.32 379 ASP A CA 1
ATOM 2888 C C . ASP A 1 379 ? -11.462 0.848 204.501 1.00 32.69 379 ASP A C 1
ATOM 2889 O O . ASP A 1 379 ? -11.258 1.142 205.679 1.00 33.15 379 ASP A O 1
ATOM 2894 N N . ALA A 1 380 ? -12.560 0.180 204.080 1.00 28.15 380 ALA A N 1
ATOM 2895 C CA . ALA A 1 380 ? -13.633 -0.265 204.978 1.00 27.12 380 ALA A CA 1
ATOM 2896 C C . ALA A 1 380 ? -13.139 -1.344 205.933 1.00 30.79 380 ALA A C 1
ATOM 2897 O O . ALA A 1 380 ? -13.515 -1.332 207.103 1.00 30.44 380 ALA A O 1
ATOM 2899 N N . THR A 1 381 ? -12.265 -2.249 205.444 1.00 28.28 381 THR A N 1
ATOM 2900 C CA . THR A 1 381 ? -11.658 -3.322 206.236 1.00 28.80 381 THR A CA 1
ATOM 2901 C C . THR A 1 381 ? -10.792 -2.708 207.343 1.00 34.70 381 THR A C 1
ATOM 2902 O O . THR A 1 381 ? -10.976 -3.035 208.513 1.00 35.53 381 THR A O 1
ATOM 2906 N N . ILE A 1 382 ? -9.877 -1.801 206.965 1.00 31.94 382 ILE A N 1
ATOM 2907 C CA . ILE A 1 382 ? -8.943 -1.156 207.886 1.00 33.51 382 ILE A CA 1
ATOM 2908 C C . ILE A 1 382 ? -9.543 -0.011 208.713 1.00 37.08 382 ILE A C 1
ATOM 2909 O O . ILE A 1 382 ? -8.890 0.458 209.643 1.00 37.96 382 ILE A O 1
ATOM 2914 N N . PHE A 1 383 ? -10.776 0.425 208.384 1.00 31.33 383 PHE A N 1
ATOM 2915 C CA . PHE A 1 383 ? -11.469 1.504 209.093 1.00 31.60 383 PHE A CA 1
ATOM 2916 C C . PHE A 1 383 ? -11.590 1.235 210.590 1.00 35.49 383 PHE A C 1
ATOM 2917 O O . PHE A 1 383 ? -11.975 0.141 211.003 1.00 34.45 383 PHE A O 1
ATOM 2925 N N . LYS A 1 384 ? -11.292 2.250 211.390 1.00 33.25 384 LYS A N 1
ATOM 2926 C CA . LYS A 1 384 ? -11.403 2.164 212.837 1.00 35.25 384 LYS A CA 1
ATOM 2927 C C . LYS A 1 384 ? -12.411 3.188 213.330 1.00 41.34 384 LYS A C 1
ATOM 2928 O O . LYS A 1 384 ? -12.238 4.388 213.096 1.00 41.62 384 LYS A O 1
ATOM 2934 N N . ALA A 1 385 ? -13.482 2.709 213.985 1.00 39.00 385 ALA A N 1
ATOM 2935 C CA . ALA A 1 385 ? -14.517 3.569 214.559 1.00 40.24 385 ALA A CA 1
ATOM 2936 C C . ALA A 1 385 ? -13.910 4.402 215.700 1.00 47.52 385 ALA A C 1
ATOM 2937 O O . ALA A 1 385 ? -12.938 3.969 216.330 1.00 47.79 385 ALA A O 1
ATOM 2939 N N . GLU A 1 386 ? -14.452 5.610 215.927 1.00 46.19 386 GLU A N 1
ATOM 2940 C CA . GLU A 1 386 ? -13.984 6.523 216.968 1.00 49.28 386 GLU A CA 1
ATOM 2941 C C . GLU A 1 386 ? -14.223 5.918 218.359 1.00 53.53 386 GLU A C 1
ATOM 2942 O O . GLU A 1 386 ? -15.348 5.535 218.678 1.00 52.31 386 GLU A O 1
ATOM 2948 N N . ASN A 1 387 ? -13.146 5.786 219.152 1.00 51.58 387 ASN A N 1
ATOM 2949 C CA . ASN A 1 387 ? -13.191 5.233 220.508 1.00 52.99 387 ASN A CA 1
ATOM 2950 C C . ASN A 1 387 ? -13.622 6.277 221.522 1.00 58.07 387 ASN A C 1
ATOM 2951 O O . ASN A 1 387 ? -13.198 7.431 221.442 1.00 58.94 387 ASN A O 1
ATOM 2956 N N . LEU A 1 388 ? -14.455 5.857 222.485 1.00 55.06 388 LEU A N 1
ATOM 2957 C CA . LEU A 1 388 ? -14.996 6.709 223.544 1.00 77.86 388 LEU A CA 1
ATOM 2958 C C . LEU A 1 388 ? -14.554 6.215 224.914 1.00 103.19 388 LEU A C 1
ATOM 2959 O O . LEU A 1 388 ? -13.386 6.349 225.264 1.00 69.25 388 LEU A O 1
#

Organism: Mus musculus (NCBI:txid10090)

Foldseek 3Di:
DLACVVPVVLQLVLLLCLQVVHDDDVCSQVVLLVSLLSHVVPYPCSLVSCVVVSLVSLLVSLVVLLCQLVVDPDLLVNLVSLLVNLVSNVVSLQPSCVSCPSSQVVDPPQNVRGPSSCSNLQSNCVRPCVVCLVSLLVVLLVQVVCVVVPDDDDLSSLQSSLVNQQCNDPDPVCSCVSSVVPNLVSNLVSLLVSLLPVLVVCCVVPHLLVLLVVLVVVLVVLLVSCVSRHDPPVVDCSSVSSSLSSLCSRDVVCLVSNLVCLLVCVVVLVQVSLLSQCVSQVVPVCSCVSNLVSLLVVLLVLLVVLLLVCVVCCVPCVVVSVVVLVVSLVVSVVSCCRRVVVPVSSVVSSVVSNVSSVVCSVPDDHDDD

Solvent-accessible surface area: 19449 Å² total; per-residue (Å²): 120,72,71,28,112,56,52,26,115,146,1,60,56,14,0,52,62,8,2,103,79,84,99,41,78,170,128,60,46,120,60,2,44,67,20,0,88,14,0,24,103,149,8,146,80,0,24,77,68,0,45,85,12,1,69,95,15,0,73,92,17,0,88,59,0,51,63,108,0,77,76,69,168,87,60,98,33,2,4,78,14,0,8,81,11,1,60,86,0,40,63,7,0,61,54,0,4,105,0,0,59,52,0,2,110,74,44,186,81,116,100,100,127,9,48,1,32,130,32,0,17,52,12,0,31,126,29,0,0,43,101,8,64,95,94,1,23,80,12,0,20,130,38,1,88,29,35,21,120,68,72,106,39,84,26,67,20,0,20,0,0,29,37,0,1,6,28,11,29,112,36,108,113,65,53,33,80,36,2,36,97,53,0,31,76,23,0,30,83,35,1,74,86,21,0,117,103,59,0,54,50,72,22,154,142,57,33,25,63,72,0,2,95,16,0,29,51,43,7,135,51,0,79,82,25,0,102,130,1,0,4,61,112,121,96,45,76,0,22,67,34,0,31,117,14,0,21,61,2,0,0,37,58,31,76,119,61,0,14,75,64,0,117,19,0,4,110,127,94,39,27,83,83,0,80,36,0,19,45,0,0,68,105,6,112,119,3,8,99,51,0,18,64,29,0,35,106,40,0,49,70,17,2,95,56,36,20,79,83,10,14,162,73,52,134,121,66,37,85,115,16,127,99,68,18,83,86,2,46,93,123,3,33,115,7,0,113,67,0,0,87,62,24,102,99,0,52,93,4,46,76,138,0,29,89,28,4,75,80,49,16,109,107,69,169,62,158,146,218

GO terms:
  GO:0038026 reelin-mediated signaling pathway (P, IMP)
  GO:0043161 proteasome-mediated ubiquitin-dependent protein catabolic process (P, IMP)
  GO:0031466 Cul5-RING ubiquitin ligase complex (C, IMP)
  GO:2001222 regulation of neuron migration (P, IMP)
  GO:0160072 ubiquitin ligase complex scaffold activity (F, IMP)
  GO:0016567 protein ubiquitination (P, IGI)
  GO:0021799 cerebral cortex radially oriented cell migration (P, IMP)
  GO:0021942 radial glia guided migration of Purkinje cell (P, IMP)
  GO:0005515 protein binding (F, IPI)
  GO:0005829 cytosol (C, TAS)

CATH classification: 1.20.1310.10 (+2 more: 1.20.1310.10, 1.20.1310.10)